Protein AF-W4HAN9-F1 (afdb_monomer)

Mean predicted aligned error: 11.3 Å

Solvent-accessible surface area (backbone atoms only — not comparable to full-atom values): 27856 Å² total; per-residue (Å²): 135,87,79,82,76,69,75,71,64,59,59,57,58,58,61,59,68,78,76,59,87,82,74,94,61,98,76,76,78,78,86,78,64,82,82,63,86,74,58,84,78,73,53,63,98,76,70,74,53,70,68,56,52,52,52,50,53,51,50,52,50,59,72,19,46,34,78,92,69,40,38,42,30,87,48,53,50,89,71,66,37,57,60,41,38,43,42,65,54,34,45,56,47,24,40,58,38,11,77,80,37,44,67,61,15,52,51,24,51,54,45,58,57,70,51,43,42,98,75,22,50,44,42,26,36,37,52,30,92,90,52,64,51,81,29,50,45,43,96,38,94,51,41,46,75,77,23,33,35,61,52,44,55,102,75,52,66,90,66,60,77,53,57,40,34,25,45,63,45,48,35,56,54,46,63,35,34,38,50,47,53,30,47,73,45,36,72,65,38,77,54,94,88,39,81,37,81,28,66,66,42,54,47,50,54,42,70,46,45,65,61,48,52,36,29,52,52,32,45,55,74,75,24,43,41,89,98,51,67,55,41,42,48,70,50,59,72,33,34,96,57,49,72,42,65,37,46,47,72,60,27,50,55,42,58,66,41,96,55,38,70,60,51,56,60,71,64,63,72,54,68,69,39,54,50,44,49,35,70,64,45,41,68,59,37,77,91,51,54,66,65,50,45,42,66,45,44,50,47,31,50,53,53,53,60,70,36,40,39,80,80,58,45,52,39,71,72,52,45,73,46,38,71,39,56,38,43,50,50,43,26,40,36,45,25,14,37,46,30,44,25,49,52,33,47,61,57,48,37,91,83,58,76,68,89,64,94,61,86,57,52,51,74,66,55,36,52,50,36,48,47,52,34,53,51,35,55,51,46,49,56,70,74,32,50,32,88,85,81,33,39,33,53,29,78,47,46,95,51,74,50,32,54,33,52,50,43,36,54,89,67,57,67,69,58,48,51,36,46,48,55,60,70,53,67,46,103,88,43,84,34,48,47,53,80,76,44,47,40,79,84,56,92,60,71,89,66,83,71,84,75,84,69,89,61,97,66,72,85,78,71,68,73,44,56,67,66,61,52,54,45,41,51,53,9,51,52,54,51,52,56,49,53,53,62,73,77,106

Secondary structure (DSSP, 8-state):
------THHHHHHHHTSSSS-S---S---GGGSTTS---GGGS-TT---HHHHHHHHHHHHHHTEETTTTEE-SS-HHHH-S-EEEHHHHHHHHHHHTTT-HHHHHHHHHHHHTT--TTS--BSEEE-TTS-TT-SSB-SSS-BSS-HHHH--TT--S-TTTSSSB-SSBPPS-HHHHHHHHHHTSPEEEETTEEEE-HHHHHHHHHHHHHHHHHHHHHHHHHBPTTSSPBPB-SGGGSTTTT-TTHHHHHHHHHT-TTHHHHHHHHT--HHHHHHHHHHHTTT-TTS-HHHIIIIIIHHHHHHHHTB-TTSPBPHHHHHH--B--HHHHHHHHHHHHHHHHHHHHHH-TT---SS---PPPHHHHHHHHHHHHHHHHHHHHHHEETTTTEE--SS-SSGGGGTHHHHSPPPHHHHHHHHHTTSPBTTBS-IIIIIS--TTS-----S--SS---SS-PPP----HHHHHHHHHHHHHHHHHHHHHH-

Foldseek 3Di:
DDDDDDPVVVVVVVVVVPPDDPDPPPPDDPPPPPPDPPPPPPPPPPPDDPVVVLVVVVVQQVQQQDPQLLFRDPHDCLVVFFDKHFLVSRLVSLLSCLLPPLPSSLSSLLSQLVLQDPQLFRFRMFHGPVFDLCQCWHPGPLTGHRGLNLQDDPDAPPVCPNRSGGALFGAQLQSLVSLLSSLVSADFDQDPNDTHRDLVSLVSLQSCLVSSLSNLVSQQVQFQDPPALFGWDQALVNFLCSLAPLCLVLLVLLLVDPCLVVQLVVSCDDPSNLVSQLVVNCLNVVPDDSVCCCSRPVSSRSSSSSQQDSVSHRDPSSCVSHTFRFLRSLLSSLQSLVSSLVSLCQLQDPVCPSVDDGPRDDPVSSVVSVVSNVRSLVRQCPPQQDPVQLFGDGNRDPALSRLLNLLRDDHDPSSLVSSVVLCDADPVPNASCPVVNVAPVDPHDPDPPPPDDDDVDPDRDNDHSVVSVVSNVNSVVSSVVVVVVVVD

Structure (mmCIF, N/CA/C/O backbone):
data_AF-W4HAN9-F1
#
_entry.id   AF-W4HAN9-F1
#
loop_
_atom_site.group_PDB
_atom_site.id
_atom_site.type_symbol
_atom_site.label_atom_id
_atom_site.label_alt_id
_atom_site.label_comp_id
_atom_site.label_asym_id
_atom_site.label_entity_id
_atom_site.label_seq_id
_atom_site.pdbx_PDB_ins_code
_atom_site.Cartn_x
_atom_site.Cartn_y
_atom_site.Cartn_z
_atom_site.occupancy
_atom_site.B_iso_or_equiv
_atom_site.auth_seq_id
_atom_site.auth_comp_id
_atom_site.auth_asym_id
_atom_site.auth_atom_id
_atom_site.pdbx_PDB_model_num
ATOM 1 N N . MET A 1 1 ? 2.656 35.262 31.976 1.00 28.30 1 MET A N 1
ATOM 2 C CA . MET A 1 1 ? 2.957 36.155 30.837 1.00 28.30 1 MET A CA 1
ATOM 3 C C . MET A 1 1 ? 1.867 35.923 29.801 1.00 28.30 1 MET A C 1
ATOM 5 O O . MET A 1 1 ? 1.845 34.871 29.182 1.00 28.30 1 MET A O 1
ATOM 9 N N . MET A 1 2 ? 0.872 36.812 29.747 1.00 21.31 2 MET A N 1
ATOM 10 C CA . MET A 1 2 ? -0.268 36.704 28.829 1.00 21.31 2 MET A CA 1
ATOM 11 C C . MET A 1 2 ? 0.212 37.026 27.413 1.00 21.31 2 MET A C 1
ATOM 13 O O . MET A 1 2 ? 0.632 38.153 27.154 1.00 21.31 2 MET A O 1
ATOM 17 N N . VAL A 1 3 ? 0.173 36.050 26.510 1.00 24.05 3 VAL A N 1
ATOM 18 C CA . VAL A 1 3 ? 0.409 36.285 25.083 1.00 24.05 3 VAL A CA 1
ATOM 19 C C . VAL A 1 3 ? -0.923 36.708 24.468 1.00 24.05 3 VAL A C 1
ATOM 21 O O . VAL A 1 3 ? -1.893 35.954 24.475 1.00 24.05 3 VAL A O 1
ATOM 24 N N . LYS A 1 4 ? -0.985 37.957 23.999 1.00 21.50 4 LYS A N 1
ATOM 25 C CA . LYS A 1 4 ? -2.123 38.509 23.259 1.00 21.50 4 LYS A CA 1
ATOM 26 C C . LYS A 1 4 ? -2.212 37.819 21.896 1.00 21.50 4 LYS A C 1
ATOM 28 O O . LYS A 1 4 ? -1.337 38.012 21.058 1.00 21.50 4 LYS A O 1
ATOM 33 N N . VAL A 1 5 ? -3.283 37.065 21.674 1.00 25.27 5 VAL A N 1
ATOM 34 C CA . VAL A 1 5 ? -3.711 36.635 20.336 1.00 25.27 5 VAL A CA 1
ATOM 35 C C . VAL A 1 5 ? -4.229 37.877 19.590 1.00 25.27 5 VAL A C 1
ATOM 37 O O . VAL A 1 5 ? -5.019 38.631 20.168 1.00 25.27 5 VAL A O 1
ATOM 40 N N . PRO A 1 6 ? -3.781 38.163 18.355 1.00 24.88 6 PRO A N 1
ATOM 41 C CA . PRO A 1 6 ? -4.248 39.325 17.611 1.00 24.88 6 PRO A CA 1
ATOM 42 C C . PRO A 1 6 ? -5.727 39.167 17.227 1.00 24.88 6 PRO A C 1
ATOM 44 O O . PRO A 1 6 ? -6.151 38.146 16.690 1.00 24.88 6 PRO A O 1
ATOM 47 N N . LEU A 1 7 ? -6.495 40.229 17.480 1.00 24.55 7 LEU A N 1
ATOM 48 C CA . LEU A 1 7 ? -7.955 40.353 17.339 1.00 24.55 7 LEU A CA 1
ATOM 49 C C . LEU A 1 7 ? -8.498 40.057 15.917 1.00 24.55 7 LEU A C 1
ATOM 51 O O . LEU A 1 7 ? -9.704 39.965 15.730 1.00 24.55 7 LEU A O 1
ATOM 55 N N . VAL A 1 8 ? -7.620 39.876 14.926 1.00 27.00 8 VAL A N 1
ATOM 56 C CA . VAL A 1 8 ? -7.959 39.634 13.512 1.00 27.00 8 VAL A CA 1
ATOM 57 C C . VAL A 1 8 ? -8.372 38.174 13.242 1.00 27.00 8 VAL A C 1
ATOM 59 O O . VAL A 1 8 ? -9.119 37.922 12.302 1.00 27.00 8 VAL A O 1
ATOM 62 N N . MET A 1 9 ? -7.984 37.205 14.088 1.00 28.73 9 MET A N 1
ATOM 63 C CA . MET A 1 9 ? -8.451 35.809 13.947 1.00 28.73 9 MET A CA 1
ATOM 64 C C . MET A 1 9 ? -9.908 35.600 14.395 1.00 28.73 9 MET A C 1
ATOM 66 O O . MET A 1 9 ? -10.581 34.699 13.901 1.00 28.73 9 MET A O 1
ATOM 70 N N . LEU A 1 10 ? -10.423 36.433 15.305 1.00 26.86 10 LEU A N 1
ATOM 71 C CA . LEU A 1 10 ? -11.777 36.280 15.858 1.00 26.86 10 LEU A CA 1
ATOM 72 C C . LEU A 1 10 ? -12.872 36.814 14.920 1.00 26.86 10 LEU A C 1
ATOM 74 O O . LEU A 1 10 ? -13.978 36.280 14.913 1.00 26.86 10 LEU A O 1
ATOM 78 N N . SER A 1 11 ? -12.570 37.809 14.081 1.00 27.59 11 SER A N 1
ATOM 79 C CA . SER A 1 11 ? -13.527 38.345 13.102 1.00 27.59 11 SER A CA 1
ATOM 80 C C . SER A 1 11 ? -13.744 37.423 11.897 1.00 27.59 11 SER A C 1
ATOM 82 O O . SER A 1 11 ? -14.826 37.432 11.320 1.00 27.59 11 SER A O 1
ATOM 84 N N . GLY A 1 12 ? -12.756 36.590 11.545 1.00 29.16 12 GLY A N 1
ATOM 85 C CA . GLY A 1 12 ? -12.912 35.565 10.505 1.00 29.16 12 GLY A CA 1
ATOM 86 C C . GLY A 1 12 ? -13.839 34.430 10.946 1.00 29.16 12 GLY A C 1
ATOM 87 O O . GLY A 1 12 ? -14.713 34.025 10.193 1.00 29.16 12 GLY A O 1
ATOM 88 N N . LEU A 1 13 ? -13.720 33.977 12.197 1.00 28.98 13 LEU A N 1
ATOM 89 C CA . LEU A 1 13 ? -14.573 32.925 12.767 1.00 28.98 13 LEU A CA 1
ATOM 90 C C . LEU A 1 13 ? -16.032 33.370 12.973 1.00 28.98 13 LEU A C 1
ATOM 92 O O . LEU A 1 13 ? -16.937 32.553 12.823 1.00 28.98 13 LEU A O 1
ATOM 96 N N . ALA A 1 14 ? -16.280 34.654 13.257 1.00 27.64 14 ALA A N 1
ATOM 97 C CA . ALA A 1 14 ? -17.638 35.192 13.397 1.00 27.64 14 ALA A CA 1
ATOM 98 C C . ALA A 1 14 ? -18.384 35.321 12.053 1.00 27.64 14 ALA A C 1
ATOM 100 O O . ALA A 1 14 ? -19.597 35.152 12.015 1.00 27.64 14 ALA A O 1
ATOM 101 N N . ALA A 1 15 ? -17.677 35.540 10.939 1.00 29.83 15 ALA A N 1
ATOM 102 C CA . ALA A 1 15 ? -18.288 35.533 9.605 1.00 29.83 15 ALA A CA 1
ATOM 103 C C . ALA A 1 15 ? -18.632 34.111 9.106 1.00 29.83 15 ALA A C 1
ATOM 105 O O . ALA A 1 15 ? -19.432 33.950 8.187 1.00 29.83 15 ALA A O 1
ATOM 106 N N . PHE A 1 16 ? -18.064 33.070 9.728 1.00 32.16 16 PHE A N 1
ATOM 107 C CA . PHE A 1 16 ? -18.337 31.668 9.397 1.00 32.16 16 PHE A CA 1
ATOM 108 C C . PHE A 1 16 ? -19.583 31.093 10.092 1.00 32.16 16 PHE A C 1
ATOM 110 O O . PHE A 1 16 ? -20.102 30.071 9.646 1.00 32.16 16 PHE A O 1
ATOM 117 N N . THR A 1 17 ? -20.103 31.727 11.148 1.00 29.91 17 THR A N 1
ATOM 118 C CA . THR A 1 17 ? -21.284 31.223 11.875 1.00 29.91 17 THR A CA 1
ATOM 119 C C . THR A 1 17 ? -22.620 31.724 11.321 1.00 29.91 17 THR A C 1
ATOM 121 O O . THR A 1 17 ? -23.654 31.157 11.675 1.00 29.91 17 THR A O 1
ATOM 124 N N . GLU A 1 18 ? -22.620 32.720 10.428 1.00 27.62 18 GLU A N 1
ATOM 125 C CA . GLU A 1 18 ? -23.838 33.269 9.805 1.00 27.62 18 GLU A CA 1
ATOM 126 C C . GLU A 1 18 ? -24.112 32.744 8.381 1.00 27.62 18 GLU A C 1
ATOM 128 O O . GLU A 1 18 ? -25.205 32.953 7.860 1.00 27.62 18 GLU A O 1
ATOM 133 N N . ALA A 1 19 ? -23.178 32.013 7.758 1.00 30.77 19 ALA A N 1
ATOM 134 C CA . ALA A 1 19 ? -23.299 31.594 6.355 1.00 30.77 19 ALA A CA 1
ATOM 135 C C . ALA A 1 19 ? -23.598 30.101 6.117 1.00 30.77 19 ALA A C 1
ATOM 137 O O . ALA A 1 19 ? -23.774 29.725 4.961 1.00 30.77 19 ALA A O 1
ATOM 138 N N . TRP A 1 20 ? -23.704 29.249 7.147 1.00 24.77 20 TRP A N 1
ATOM 139 C CA . TRP A 1 20 ? -24.074 27.830 6.988 1.00 24.77 20 TRP A CA 1
ATOM 140 C C . TRP A 1 20 ? -25.299 27.454 7.841 1.00 24.77 20 TRP A C 1
ATOM 142 O O . TRP A 1 20 ? -25.348 27.816 9.020 1.00 24.77 20 TRP A O 1
ATOM 152 N N . PRO A 1 21 ? -26.305 26.743 7.284 1.00 26.16 21 PRO A N 1
ATOM 153 C CA . PRO A 1 21 ? -27.575 26.522 7.965 1.00 26.16 21 PRO A CA 1
ATOM 154 C C . PRO A 1 21 ? -27.389 25.632 9.193 1.00 26.16 21 PRO A C 1
ATOM 156 O O . PRO A 1 21 ? -26.882 24.512 9.112 1.00 26.16 21 PRO A O 1
ATOM 159 N N . ARG A 1 22 ? -27.845 26.125 10.345 1.00 27.09 22 ARG A N 1
ATOM 160 C CA . ARG A 1 22 ? -28.019 25.318 11.551 1.00 27.09 22 ARG A CA 1
ATOM 161 C C . ARG A 1 22 ? -29.146 24.306 11.317 1.00 27.09 22 ARG A C 1
ATOM 163 O O . ARG A 1 22 ? -30.248 24.696 10.957 1.00 27.09 22 ARG A O 1
ATOM 170 N N . ALA A 1 23 ? -28.853 23.043 11.625 1.00 25.70 23 ALA A N 1
ATOM 171 C CA . ALA A 1 23 ? -29.771 21.907 11.731 1.00 25.70 23 ALA A CA 1
ATOM 172 C C . ALA A 1 23 ? -30.377 21.376 10.415 1.00 25.70 23 ALA A C 1
ATOM 174 O O . ALA A 1 23 ? -31.355 21.896 9.888 1.00 25.70 23 ALA A O 1
ATOM 175 N N . ILE A 1 24 ? -29.877 20.215 9.973 1.00 26.88 24 ILE A N 1
ATOM 176 C CA . ILE A 1 24 ? -30.668 19.271 9.175 1.00 26.88 24 ILE A CA 1
ATOM 177 C C . ILE A 1 24 ? -31.714 18.671 10.125 1.00 26.88 24 ILE A C 1
ATOM 179 O O . ILE A 1 24 ? -31.499 17.631 10.740 1.00 26.88 24 ILE A O 1
ATOM 183 N N . ASN A 1 25 ? -32.830 19.376 10.289 1.00 24.56 25 ASN A N 1
ATOM 184 C CA . ASN A 1 25 ? -34.093 18.775 10.690 1.00 24.56 25 ASN A CA 1
ATOM 185 C C . ASN A 1 25 ? -34.858 18.487 9.399 1.00 24.56 25 ASN A C 1
ATOM 187 O O . ASN A 1 25 ? -35.275 19.407 8.698 1.00 24.56 25 ASN A O 1
ATOM 191 N N . LEU A 1 26 ? -35.018 17.203 9.079 1.00 28.66 26 LEU A N 1
ATOM 192 C CA . LEU A 1 26 ? -35.840 16.705 7.976 1.00 28.66 26 LEU A CA 1
ATOM 193 C C . LEU A 1 26 ? -37.329 16.918 8.283 1.00 28.66 26 LEU A C 1
ATOM 195 O O . LEU A 1 26 ? -38.038 15.954 8.502 1.00 28.66 26 LEU A O 1
ATOM 199 N N . TYR A 1 27 ? -37.777 18.171 8.348 1.00 31.61 27 TYR A N 1
ATOM 200 C CA . TYR A 1 27 ? -39.167 18.611 8.188 1.00 31.61 27 TYR A CA 1
ATOM 201 C C . TYR A 1 27 ? -39.130 20.128 7.942 1.00 31.61 27 TYR A C 1
ATOM 203 O O . TYR A 1 27 ? -39.318 20.921 8.862 1.00 31.61 27 TYR A O 1
ATOM 211 N N . SER A 1 28 ? -38.828 20.552 6.712 1.00 30.39 28 SER A N 1
ATOM 212 C CA . SER A 1 28 ? -38.970 21.955 6.308 1.00 30.39 28 SER A CA 1
ATOM 213 C C . SER A 1 28 ? -40.296 22.151 5.580 1.00 30.39 28 SER A C 1
ATOM 215 O O . SER A 1 28 ? -40.544 21.534 4.547 1.00 30.39 28 SER A O 1
ATOM 217 N N . SER A 1 29 ? -41.133 23.024 6.131 1.00 32.19 29 SER A N 1
ATOM 218 C CA . SER A 1 29 ? -42.320 23.594 5.498 1.00 32.19 29 SER A CA 1
ATOM 219 C C . SER A 1 29 ? -41.978 24.214 4.138 1.00 32.19 29 SER A C 1
ATOM 221 O O . SER A 1 29 ? -41.085 25.057 4.050 1.00 32.19 29 SER A O 1
ATOM 223 N N . GLN A 1 30 ? -42.717 23.789 3.112 1.00 34.00 30 GLN A N 1
ATOM 224 C CA . GLN A 1 30 ? -42.520 24.034 1.678 1.00 34.00 30 GLN A CA 1
ATOM 225 C C . GLN A 1 30 ? -42.478 25.523 1.252 1.00 34.00 30 GLN A C 1
ATOM 227 O O . GLN A 1 30 ? -41.917 25.834 0.210 1.00 34.00 30 GLN A O 1
ATOM 232 N N . ASP A 1 31 ? -43.001 26.457 2.051 1.00 32.75 31 ASP A N 1
ATOM 233 C CA . ASP A 1 31 ? -43.360 27.813 1.585 1.00 32.75 31 ASP A CA 1
ATOM 234 C C . ASP A 1 31 ? -42.226 28.866 1.557 1.00 32.75 31 ASP A C 1
ATOM 236 O O . ASP A 1 31 ? -42.469 30.025 1.222 1.00 32.75 31 ASP A O 1
ATOM 240 N N . GLN A 1 32 ? -40.981 28.529 1.918 1.00 31.05 32 GLN A N 1
ATOM 241 C CA . GLN A 1 32 ? -39.867 29.506 1.979 1.00 31.05 32 GLN A CA 1
ATOM 242 C C . GLN A 1 32 ? -38.750 29.276 0.939 1.00 31.05 32 GLN A C 1
ATOM 244 O O . GLN A 1 32 ? -37.804 30.061 0.887 1.00 31.05 32 GLN A O 1
ATOM 249 N N . LEU A 1 33 ? -38.857 28.251 0.085 1.00 33.25 33 LEU A N 1
ATOM 250 C CA . LEU A 1 33 ? -37.912 27.993 -1.017 1.00 33.25 33 LEU A CA 1
ATOM 251 C C . LEU A 1 33 ? -38.295 28.694 -2.339 1.00 33.25 33 LEU A C 1
ATOM 253 O O . LEU A 1 33 ? -37.461 28.791 -3.234 1.00 33.25 33 LEU A O 1
ATOM 257 N N . ASP A 1 34 ? -39.494 29.273 -2.436 1.00 35.25 34 ASP A N 1
ATOM 258 C CA . ASP A 1 34 ? -40.079 29.760 -3.699 1.00 35.25 34 ASP A CA 1
ATOM 259 C C . ASP A 1 34 ? -39.656 31.176 -4.149 1.00 35.25 34 ASP A C 1
ATOM 261 O O . ASP A 1 34 ? -40.249 31.737 -5.067 1.00 35.25 34 ASP A O 1
ATOM 265 N N . THR A 1 35 ? -38.628 31.796 -3.553 1.00 35.88 35 THR A N 1
ATOM 266 C CA . THR A 1 35 ? -38.193 33.161 -3.958 1.00 35.88 35 THR A CA 1
ATOM 267 C C . THR A 1 35 ? -36.771 33.271 -4.504 1.00 35.88 35 THR A C 1
ATOM 269 O O . THR A 1 35 ? -36.331 34.364 -4.860 1.00 35.88 35 THR A O 1
ATOM 272 N N . ARG A 1 36 ? -36.065 32.148 -4.680 1.00 34.84 36 ARG A N 1
ATOM 273 C CA . ARG A 1 36 ? -34.948 32.064 -5.630 1.00 34.84 36 ARG A CA 1
ATOM 274 C C . ARG A 1 36 ? -35.355 31.074 -6.704 1.00 34.84 36 ARG A C 1
ATOM 276 O O . ARG A 1 36 ? -35.311 29.873 -6.473 1.00 34.84 36 ARG A O 1
ATOM 283 N N . THR A 1 37 ? -35.768 31.581 -7.857 1.00 34.84 37 THR A N 1
ATOM 284 C CA . THR A 1 37 ? -35.936 30.769 -9.062 1.00 34.84 37 THR A CA 1
ATOM 285 C C . THR A 1 37 ? -34.564 30.234 -9.456 1.00 34.84 37 THR A C 1
ATOM 287 O O . THR A 1 37 ? -33.798 30.904 -10.142 1.00 34.84 37 THR A O 1
ATOM 290 N N . PHE A 1 38 ? -34.218 29.065 -8.923 1.00 39.56 38 PHE A N 1
ATOM 291 C CA . PHE A 1 38 ? -33.210 28.203 -9.508 1.00 39.56 38 PHE A CA 1
ATOM 292 C C . PHE A 1 38 ? -33.844 27.654 -10.779 1.00 39.56 38 PHE A C 1
ATOM 294 O O . PHE A 1 38 ? -34.800 26.882 -10.692 1.00 39.56 38 PHE A O 1
ATOM 301 N N . ASP A 1 39 ? -33.389 28.131 -11.933 1.00 42.25 39 ASP A N 1
ATOM 302 C CA . ASP A 1 39 ? -33.774 27.535 -13.203 1.00 42.25 39 ASP A CA 1
ATOM 303 C C . ASP A 1 39 ? -33.115 26.144 -13.266 1.00 42.25 39 ASP A C 1
ATOM 305 O O . ASP A 1 39 ? -31.887 26.055 -13.194 1.00 42.25 39 ASP A O 1
ATOM 309 N N . PRO A 1 40 ? -33.873 25.035 -13.322 1.00 46.75 40 PRO A N 1
ATOM 310 C CA . PRO A 1 40 ? -33.295 23.699 -13.458 1.00 46.75 40 PRO A CA 1
ATOM 311 C C . PRO A 1 40 ? -32.412 23.557 -14.708 1.00 46.75 40 PRO A C 1
ATOM 313 O O . PRO A 1 40 ? -31.567 22.661 -14.742 1.00 46.75 40 PRO A O 1
ATOM 316 N N . ASP A 1 41 ? -32.577 24.452 -15.690 1.00 47.41 41 ASP A N 1
ATOM 317 C CA . ASP A 1 41 ? -31.790 24.510 -16.921 1.00 47.41 41 ASP A CA 1
ATOM 318 C C . ASP A 1 41 ? -30.458 25.293 -16.774 1.00 47.41 41 ASP A C 1
ATOM 320 O O . ASP A 1 41 ? -29.625 25.243 -17.679 1.00 47.41 41 ASP A O 1
ATOM 324 N N . ASP A 1 42 ? -30.196 25.956 -15.632 1.00 48.22 42 ASP A N 1
ATOM 325 C CA . ASP A 1 42 ? -28.919 26.647 -15.331 1.00 48.22 42 ASP A CA 1
ATOM 326 C C . ASP A 1 42 ? -27.815 25.696 -14.813 1.00 48.22 42 ASP A C 1
ATOM 328 O O . ASP A 1 42 ? -26.670 26.107 -14.584 1.00 48.22 42 ASP A O 1
ATOM 332 N N . VAL A 1 43 ? -28.113 24.402 -14.638 1.00 46.19 43 VAL A N 1
ATOM 333 C CA . VAL A 1 43 ? -27.070 23.382 -14.459 1.00 46.19 43 VAL A CA 1
ATOM 334 C C . VAL A 1 43 ? -26.417 23.157 -15.826 1.00 46.19 43 VAL A C 1
ATOM 336 O O . VAL A 1 43 ? -27.120 22.778 -16.763 1.00 46.19 43 VAL A O 1
ATOM 339 N N . PRO A 1 44 ? -25.088 23.341 -15.982 1.00 44.62 44 PRO A N 1
ATOM 340 C CA . PRO A 1 44 ? -24.428 23.073 -17.253 1.00 44.62 44 PRO A CA 1
ATOM 341 C C . PRO A 1 44 ? -24.822 21.670 -17.744 1.00 44.62 44 PRO A C 1
ATOM 343 O O . PRO A 1 44 ? -24.733 20.730 -16.948 1.00 44.62 44 PRO A O 1
ATOM 346 N N . PRO A 1 45 ? -25.200 21.483 -19.024 1.00 49.88 45 PRO A N 1
ATOM 347 C CA . PRO A 1 45 ? -25.802 20.244 -19.553 1.00 49.88 45 PRO A CA 1
ATOM 348 C C . PRO A 1 45 ? -24.893 18.996 -19.499 1.00 49.88 45 PRO A C 1
ATOM 350 O O . PRO A 1 45 ? -25.208 17.950 -20.066 1.00 49.88 45 PRO A O 1
ATOM 353 N N . HIS A 1 46 ? -23.741 19.094 -18.835 1.00 55.00 46 HIS A N 1
ATOM 354 C CA . HIS A 1 46 ? -22.707 18.074 -18.716 1.00 55.00 46 HIS A CA 1
ATOM 355 C C . HIS A 1 46 ? -22.248 17.802 -17.280 1.00 55.00 46 HIS A C 1
ATOM 357 O O . HIS A 1 46 ? -21.283 17.060 -17.111 1.00 55.00 46 HIS A O 1
ATOM 363 N N . VAL A 1 47 ? -22.893 18.354 -16.243 1.00 48.41 47 VAL A N 1
ATOM 364 C CA . VAL A 1 47 ? -22.627 17.885 -14.872 1.00 48.41 47 VAL A CA 1
ATOM 365 C C . VAL A 1 47 ? -23.431 16.598 -14.662 1.00 48.41 47 VAL A C 1
ATOM 367 O O . VAL A 1 47 ? -24.658 16.673 -14.603 1.00 48.41 47 VAL A O 1
ATOM 370 N N . PRO A 1 48 ? -22.794 15.415 -14.582 1.00 59.81 48 PRO A N 1
ATOM 371 C CA . PRO A 1 48 ? -23.535 14.170 -14.441 1.00 59.81 48 PRO A CA 1
ATOM 372 C C . PRO A 1 48 ? -24.248 14.159 -13.088 1.00 59.81 48 PRO A C 1
ATOM 374 O O . PRO A 1 48 ? -23.683 14.607 -12.083 1.00 59.81 48 PRO A O 1
ATOM 377 N N . GLN A 1 49 ? -25.474 13.636 -13.037 1.00 76.69 49 GLN A N 1
ATOM 378 C CA . GLN A 1 49 ? -26.181 13.525 -11.762 1.00 76.69 49 GLN A CA 1
ATOM 379 C C . GLN A 1 49 ? -25.430 12.557 -10.839 1.00 76.69 49 GLN A C 1
ATOM 381 O O . GLN A 1 49 ? -24.865 1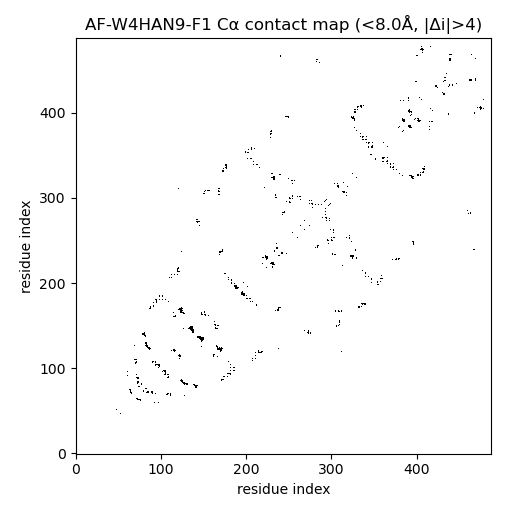1.561 -11.294 1.00 76.69 49 GLN A O 1
ATOM 386 N N . PHE A 1 50 ? -25.429 12.819 -9.528 1.00 79.94 50 PHE A N 1
ATOM 387 C CA . PHE A 1 50 ? -24.684 12.000 -8.561 1.00 79.94 50 PHE A CA 1
ATOM 388 C C . PHE A 1 50 ? -25.019 10.504 -8.681 1.00 79.94 50 PHE A C 1
ATOM 390 O O . PHE A 1 50 ? -24.118 9.667 -8.717 1.00 79.94 50 PHE A O 1
ATOM 397 N N . ASP A 1 51 ? -26.298 10.168 -8.847 1.00 80.69 51 ASP A N 1
ATOM 398 C CA . ASP A 1 51 ? -26.748 8.784 -9.009 1.00 80.69 51 ASP A CA 1
ATOM 399 C C . ASP A 1 51 ? -26.246 8.133 -10.305 1.00 80.69 51 ASP A C 1
ATOM 401 O O . ASP A 1 51 ? -25.935 6.938 -10.318 1.00 80.69 51 ASP A O 1
ATOM 405 N N . GLU A 1 52 ? -26.110 8.904 -11.387 1.00 84.56 52 GLU A N 1
ATOM 406 C CA . GLU A 1 52 ? -25.531 8.431 -12.647 1.00 84.56 52 GLU A CA 1
ATOM 407 C C . GLU A 1 52 ? -24.039 8.136 -12.490 1.00 84.56 52 GLU A C 1
ATOM 409 O O . GLU A 1 52 ? -23.576 7.094 -12.956 1.00 84.56 52 GLU A O 1
ATOM 414 N N . ILE A 1 53 ? -23.301 8.989 -11.766 1.00 86.75 53 ILE A N 1
ATOM 415 C CA . ILE A 1 53 ? -21.883 8.763 -11.442 1.00 86.75 53 ILE A CA 1
ATOM 416 C C . ILE A 1 53 ? -21.732 7.493 -10.610 1.00 86.75 53 ILE A C 1
ATOM 418 O O . ILE A 1 53 ? -20.902 6.641 -10.927 1.00 86.75 53 ILE A O 1
ATOM 422 N N . VAL A 1 54 ? -22.555 7.330 -9.570 1.00 86.75 54 VAL A N 1
ATOM 423 C CA . VAL A 1 54 ? -22.532 6.129 -8.728 1.00 86.75 54 VAL A CA 1
ATOM 424 C C . VAL A 1 54 ? -22.851 4.894 -9.574 1.00 86.75 54 VAL A C 1
ATOM 426 O O . VAL A 1 54 ? -22.132 3.899 -9.506 1.00 86.75 54 VAL A O 1
ATOM 429 N N . LYS A 1 55 ? -23.885 4.942 -10.422 1.00 87.56 55 LYS A N 1
ATOM 430 C CA . LYS A 1 55 ? -24.239 3.834 -11.321 1.00 87.56 55 LYS A CA 1
ATOM 431 C C . LYS A 1 55 ? -23.098 3.485 -12.283 1.00 87.56 55 LYS A C 1
ATOM 433 O O . LYS A 1 55 ? -22.800 2.302 -12.437 1.00 87.56 55 LYS A O 1
ATOM 438 N N . ALA A 1 56 ? -22.455 4.481 -12.889 1.00 89.88 56 ALA A N 1
ATOM 439 C CA . ALA A 1 56 ? -21.314 4.282 -13.777 1.00 89.88 56 ALA A CA 1
ATOM 440 C C . ALA A 1 56 ? -20.113 3.674 -13.036 1.00 89.88 56 ALA A C 1
ATOM 442 O O . ALA A 1 56 ? -19.516 2.718 -13.524 1.00 89.88 56 ALA A O 1
ATOM 443 N N . ALA A 1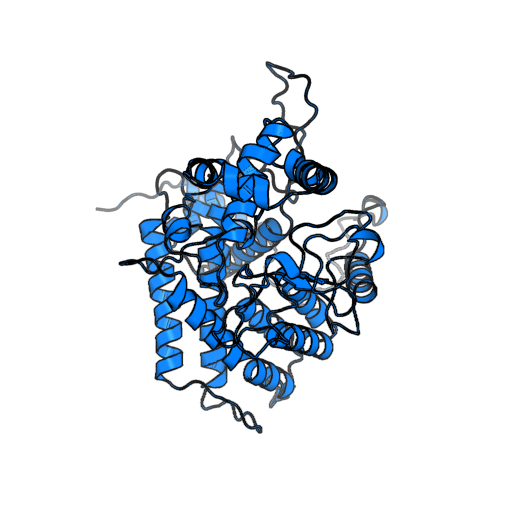 57 ? -19.807 4.152 -11.826 1.00 89.75 57 ALA A N 1
ATOM 444 C CA . ALA A 1 57 ? -18.732 3.606 -11.001 1.00 89.75 57 ALA A CA 1
ATOM 445 C C . ALA A 1 57 ? -18.952 2.116 -10.687 1.00 89.75 57 ALA A C 1
ATOM 447 O O . ALA A 1 57 ? -18.037 1.308 -10.838 1.00 89.75 57 ALA A O 1
ATOM 448 N N . TYR A 1 58 ? -20.178 1.719 -10.332 1.00 91.19 58 TYR A N 1
ATOM 449 C CA . TYR A 1 58 ? -20.505 0.305 -10.120 1.00 91.19 58 TYR A CA 1
ATOM 450 C C . TYR A 1 58 ? -20.450 -0.535 -11.392 1.00 91.19 58 TYR A C 1
ATOM 452 O O . TYR A 1 58 ? -20.049 -1.697 -11.328 1.00 91.19 58 TYR A O 1
ATOM 460 N N . ALA A 1 59 ? -20.837 0.029 -12.538 1.00 92.38 59 ALA A N 1
ATOM 461 C CA . ALA A 1 59 ? -20.715 -0.664 -13.815 1.00 92.38 59 ALA A CA 1
ATOM 462 C C . ALA A 1 59 ? -19.246 -0.984 -14.130 1.00 92.38 59 ALA A C 1
ATOM 464 O O . ALA A 1 59 ? -18.957 -2.099 -14.551 1.00 92.38 59 ALA A O 1
ATOM 465 N N . VAL A 1 60 ? -18.320 -0.061 -13.839 1.00 93.31 60 VAL A N 1
ATOM 466 C CA . VAL A 1 60 ? -16.871 -0.298 -13.975 1.00 93.31 60 VAL A CA 1
ATOM 467 C C . VAL A 1 60 ? -16.392 -1.403 -13.031 1.00 93.31 60 VAL A C 1
ATOM 469 O O . VAL A 1 60 ? -15.708 -2.319 -13.476 1.00 93.31 60 VAL A O 1
ATOM 472 N N . LEU A 1 61 ? -16.780 -1.365 -11.749 1.00 93.50 61 LEU A N 1
ATOM 473 C CA . LEU A 1 61 ? -16.410 -2.415 -10.787 1.00 93.50 61 LEU A CA 1
ATOM 474 C C . LEU A 1 61 ? -16.915 -3.796 -11.224 1.00 93.50 61 LEU A C 1
ATOM 476 O O . LEU A 1 61 ? -16.179 -4.772 -11.153 1.00 93.50 61 LEU A O 1
ATOM 480 N N . THR A 1 62 ? -18.156 -3.862 -11.711 1.00 92.12 62 THR A N 1
ATOM 481 C CA . THR A 1 62 ? -18.776 -5.111 -12.175 1.00 92.12 62 THR A CA 1
ATOM 482 C C . THR A 1 62 ? -18.093 -5.633 -13.436 1.00 92.12 62 THR A C 1
ATOM 484 O O . THR A 1 62 ? -17.798 -6.818 -13.522 1.00 92.12 62 THR A O 1
ATOM 487 N N . ALA A 1 63 ? -17.816 -4.755 -14.406 1.00 93.50 63 ALA A N 1
ATOM 488 C CA . ALA A 1 63 ? -17.164 -5.129 -15.660 1.00 93.50 63 ALA A CA 1
ATOM 489 C C . ALA A 1 63 ? -15.728 -5.632 -15.453 1.00 93.50 63 ALA A C 1
ATOM 491 O O . ALA A 1 63 ? -15.270 -6.491 -16.200 1.00 93.50 63 ALA A O 1
ATOM 492 N N . ASN A 1 64 ? -15.040 -5.122 -14.429 1.00 94.44 64 ASN A N 1
ATOM 493 C CA . ASN A 1 64 ? -13.671 -5.510 -14.102 1.00 94.44 64 ASN A CA 1
ATOM 494 C C . ASN A 1 64 ? -13.590 -6.639 -13.060 1.00 94.44 64 ASN A C 1
ATOM 496 O O . ASN A 1 64 ? -12.488 -6.975 -12.625 1.00 94.44 64 ASN A O 1
ATOM 500 N N . PHE A 1 65 ? -14.710 -7.208 -12.608 1.00 94.19 65 PHE A N 1
ATOM 501 C CA . PHE A 1 65 ? -14.679 -8.307 -11.646 1.00 94.19 65 PHE A CA 1
ATOM 502 C C . PHE A 1 65 ? -14.194 -9.597 -12.317 1.00 94.19 65 PHE A C 1
ATOM 504 O O . PHE A 1 65 ? -14.784 -10.067 -13.286 1.00 94.19 65 PHE A O 1
ATOM 511 N N . ASP A 1 66 ? -13.113 -10.175 -11.795 1.00 93.88 66 ASP A N 1
ATOM 512 C CA . ASP A 1 66 ? -12.565 -11.446 -12.257 1.00 93.88 66 ASP A CA 1
ATOM 513 C C . ASP A 1 66 ? -13.024 -12.569 -11.321 1.00 93.88 66 ASP A C 1
ATOM 515 O O . ASP A 1 66 ? -12.563 -12.680 -10.180 1.00 93.88 66 ASP A O 1
ATOM 519 N N . ASP A 1 67 ? -13.918 -13.426 -11.816 1.00 93.00 67 ASP A N 1
ATOM 520 C CA . ASP A 1 67 ? -14.483 -14.548 -11.059 1.00 93.00 67 ASP A CA 1
ATOM 521 C C . ASP A 1 67 ? -13.436 -15.596 -10.648 1.00 93.00 67 ASP A C 1
ATOM 523 O O . ASP A 1 67 ? -13.556 -16.210 -9.587 1.00 93.00 67 ASP A O 1
ATOM 527 N N . GLN A 1 68 ? -12.394 -15.818 -11.460 1.00 91.50 68 GLN A N 1
ATOM 528 C CA . GLN A 1 68 ? -11.353 -16.803 -11.142 1.00 91.50 68 GLN A CA 1
ATOM 529 C C . GLN A 1 68 ? -10.476 -16.322 -9.992 1.00 91.50 68 GLN A C 1
ATOM 531 O O . GLN A 1 68 ? -10.066 -17.108 -9.136 1.00 91.50 68 GLN A O 1
ATOM 536 N N . MET A 1 69 ? -10.198 -15.022 -9.982 1.00 91.25 69 MET A N 1
ATOM 537 C CA . MET A 1 69 ? -9.407 -14.363 -8.949 1.00 91.25 69 MET A CA 1
ATOM 538 C C . MET A 1 69 ? -10.261 -13.942 -7.739 1.00 91.25 69 MET A C 1
ATOM 540 O O . MET A 1 69 ? -9.728 -13.665 -6.658 1.00 91.25 69 MET A O 1
ATOM 544 N N . ASN A 1 70 ? -11.589 -13.942 -7.903 1.00 93.62 70 ASN A N 1
ATOM 545 C CA . ASN A 1 70 ? -12.587 -13.447 -6.958 1.00 93.62 70 ASN A CA 1
ATOM 546 C C . ASN A 1 70 ? -12.229 -12.042 -6.451 1.00 93.62 70 ASN A C 1
ATOM 548 O O . ASN A 1 70 ? -12.192 -11.786 -5.243 1.00 93.62 70 ASN A O 1
ATOM 552 N N . ALA A 1 71 ? -11.867 -11.165 -7.387 1.00 95.12 71 ALA A N 1
ATOM 553 C CA . ALA A 1 71 ? -11.494 -9.787 -7.115 1.00 95.12 71 ALA A CA 1
ATOM 554 C C . ALA A 1 71 ? -11.659 -8.904 -8.352 1.00 95.12 71 ALA A C 1
ATOM 556 O O . ALA A 1 71 ? -11.572 -9.367 -9.485 1.00 95.12 71 ALA A O 1
ATOM 557 N N . THR A 1 72 ? -11.832 -7.608 -8.121 1.00 95.44 72 THR A N 1
ATOM 558 C CA . THR A 1 72 ? -11.859 -6.606 -9.188 1.00 95.44 72 THR A CA 1
ATOM 559 C C . THR A 1 72 ? -10.443 -6.353 -9.711 1.00 95.44 72 THR A C 1
ATOM 561 O O . THR A 1 72 ? -9.557 -5.965 -8.944 1.00 95.44 72 THR A O 1
ATOM 564 N N . ALA A 1 73 ? -10.227 -6.570 -11.008 1.00 93.50 73 ALA A N 1
ATOM 565 C CA . ALA A 1 73 ? -8.983 -6.255 -11.697 1.00 93.50 73 ALA A CA 1
ATOM 566 C C . ALA A 1 73 ? -8.814 -4.729 -11.877 1.00 93.50 73 ALA A C 1
ATOM 568 O O . ALA A 1 73 ? -9.806 -3.995 -11.909 1.00 93.50 73 ALA A O 1
ATOM 569 N N . PRO A 1 74 ? -7.577 -4.223 -12.052 1.00 90.25 74 PRO A N 1
ATOM 570 C CA . PRO A 1 74 ? -7.336 -2.790 -12.267 1.00 90.25 74 PRO A CA 1
ATOM 571 C C . PRO A 1 74 ? -7.988 -2.220 -13.539 1.00 90.25 74 PRO A C 1
ATOM 573 O O . PRO A 1 74 ? -8.185 -1.012 -13.651 1.00 90.25 74 PRO A O 1
ATOM 576 N N . GLY A 1 75 ? -8.321 -3.081 -14.502 1.00 90.31 75 GLY A N 1
ATOM 577 C CA . GLY A 1 75 ? -8.980 -2.721 -15.751 1.00 90.31 75 GLY A CA 1
ATOM 578 C C . GLY A 1 75 ? -9.331 -3.953 -16.591 1.00 90.31 75 GLY A C 1
ATOM 579 O O . GLY A 1 75 ? -9.023 -5.077 -16.181 1.00 90.31 75 GLY A O 1
ATOM 580 N N . PRO A 1 76 ? -9.933 -3.755 -17.775 1.00 87.19 76 PRO A N 1
ATOM 581 C CA . PRO A 1 76 ? -10.189 -4.830 -18.727 1.00 87.19 76 PRO A CA 1
ATOM 582 C C . PRO A 1 76 ? -8.885 -5.512 -19.148 1.00 87.19 76 PRO A C 1
ATOM 584 O O . PRO A 1 76 ? -7.870 -4.844 -19.375 1.00 87.19 76 PRO A O 1
ATOM 587 N N . GLN A 1 77 ? -8.886 -6.842 -19.261 1.00 82.88 77 GLN A N 1
ATOM 588 C CA . GLN A 1 77 ? -7.669 -7.609 -19.548 1.00 82.88 77 GLN A CA 1
ATOM 589 C C . GLN A 1 77 ? -7.053 -7.237 -20.905 1.00 82.88 77 GLN A C 1
ATOM 591 O O . GLN A 1 77 ? -5.831 -7.247 -21.052 1.00 82.88 77 GLN A O 1
ATOM 596 N N . GLU A 1 78 ? -7.875 -6.868 -21.882 1.00 84.12 78 GLU A N 1
ATOM 597 C CA . GLU A 1 78 ? -7.458 -6.337 -23.176 1.00 84.12 78 GLU A CA 1
ATOM 598 C C . GLU A 1 78 ? -6.696 -5.011 -23.068 1.00 84.12 78 GLU A C 1
ATOM 600 O O . GLU A 1 78 ? -5.850 -4.742 -23.916 1.00 84.12 78 GLU A O 1
ATOM 605 N N . ASP A 1 79 ? -6.922 -4.215 -22.022 1.00 85.06 79 ASP A N 1
ATOM 606 C CA . ASP A 1 79 ? -6.275 -2.917 -21.822 1.00 85.06 79 ASP A CA 1
ATOM 607 C C . ASP A 1 79 ? -5.019 -3.027 -20.957 1.00 85.06 79 ASP A C 1
ATOM 609 O O . ASP A 1 79 ? -3.995 -2.417 -21.277 1.00 85.06 79 ASP A O 1
ATOM 613 N N . ILE A 1 80 ? -5.083 -3.813 -19.876 1.00 85.50 80 ILE A N 1
ATOM 614 C CA . ILE A 1 80 ? -3.970 -4.004 -18.925 1.00 85.50 80 ILE A CA 1
ATOM 615 C C . ILE A 1 80 ? -3.016 -5.133 -19.353 1.00 85.50 80 ILE A C 1
ATOM 617 O O . ILE A 1 80 ? -1.884 -5.231 -18.877 1.00 85.50 80 ILE A O 1
ATOM 621 N N . GLY A 1 81 ? -3.453 -5.978 -20.286 1.00 86.88 81 GLY A N 1
ATOM 622 C CA . GLY A 1 81 ? -2.653 -6.947 -21.027 1.00 86.88 81 GLY A CA 1
ATOM 623 C C . GLY A 1 81 ? -2.532 -8.340 -20.406 1.00 86.88 81 GLY A C 1
ATOM 624 O O . GLY A 1 81 ? -2.234 -9.289 -21.130 1.00 86.88 81 GLY A O 1
ATOM 625 N N . PHE A 1 82 ? -2.735 -8.502 -19.096 1.00 91.12 82 PHE A N 1
ATOM 626 C CA . PHE A 1 82 ? -2.653 -9.802 -18.421 1.00 91.12 82 PHE A CA 1
ATOM 627 C C . PHE A 1 82 ? -3.504 -9.851 -17.154 1.00 91.12 82 PHE A C 1
ATOM 629 O O . PHE A 1 82 ? -3.722 -8.833 -16.501 1.00 91.12 82 PHE A O 1
ATOM 636 N N . GLN A 1 83 ? -3.933 -11.055 -16.782 1.00 92.56 83 GLN A N 1
ATOM 637 C CA . GLN A 1 83 ? -4.727 -11.294 -15.582 1.00 92.56 83 GLN A CA 1
ATOM 638 C C . GLN A 1 83 ? -3.882 -11.086 -14.320 1.00 92.56 83 GLN A C 1
ATOM 640 O O . GLN A 1 83 ? -2.913 -11.814 -14.083 1.00 92.56 83 GLN A O 1
ATOM 645 N N . HIS A 1 84 ? -4.241 -10.102 -13.501 1.00 93.19 84 HIS A N 1
ATOM 646 C CA . HIS A 1 84 ? -3.595 -9.856 -12.217 1.00 93.19 84 HIS A CA 1
ATOM 647 C C . HIS A 1 84 ? -4.487 -9.058 -11.272 1.00 93.19 84 HIS A C 1
ATOM 649 O O . HIS A 1 84 ? -5.406 -8.359 -11.693 1.00 93.19 84 HIS A O 1
ATOM 655 N N . ILE A 1 85 ? -4.145 -9.121 -9.990 1.00 93.06 85 ILE A N 1
ATOM 656 C CA . ILE A 1 85 ? -4.647 -8.221 -8.960 1.00 93.06 85 ILE A CA 1
ATOM 657 C C . ILE A 1 85 ? -3.491 -7.336 -8.493 1.00 93.06 85 ILE A C 1
ATOM 659 O O . ILE A 1 85 ? -2.451 -7.853 -8.080 1.00 93.06 85 ILE A O 1
ATOM 663 N N . ASN A 1 86 ? -3.693 -6.017 -8.488 1.00 93.56 86 ASN A N 1
ATOM 664 C CA . ASN A 1 86 ? -2.920 -5.123 -7.631 1.00 93.56 86 ASN A CA 1
ATOM 665 C C . ASN A 1 86 ? -3.620 -5.014 -6.263 1.00 93.56 86 ASN A C 1
ATOM 667 O O . ASN A 1 86 ? -4.822 -4.758 -6.192 1.00 93.56 86 ASN A O 1
ATOM 671 N N . SER A 1 87 ? -2.879 -5.235 -5.177 1.00 93.81 87 SER A N 1
ATOM 672 C CA . SER A 1 87 ? -3.406 -5.313 -3.811 1.00 93.81 87 SER A CA 1
ATOM 673 C C . SER A 1 87 ? -4.141 -4.036 -3.408 1.00 93.81 87 SER A C 1
ATOM 675 O O . SER A 1 87 ? -5.258 -4.091 -2.896 1.00 93.81 87 SER A O 1
ATOM 677 N N . ARG A 1 88 ? -3.567 -2.869 -3.708 1.00 91.94 88 ARG A N 1
ATOM 678 C CA . ARG A 1 88 ? -4.197 -1.577 -3.421 1.00 91.94 88 ARG A CA 1
ATOM 679 C C . ARG A 1 88 ? -5.506 -1.400 -4.180 1.00 91.94 88 ARG A C 1
ATOM 681 O O . ARG A 1 88 ? -6.499 -0.997 -3.577 1.00 91.94 88 ARG A O 1
ATOM 688 N N . ASP A 1 89 ? -5.510 -1.702 -5.472 1.00 92.75 89 ASP A N 1
ATOM 689 C CA . ASP A 1 89 ? -6.693 -1.530 -6.317 1.00 92.75 89 ASP A CA 1
ATOM 690 C C . ASP A 1 89 ? -7.816 -2.481 -5.875 1.00 92.75 89 ASP A C 1
ATOM 692 O O . ASP A 1 89 ? -8.975 -2.075 -5.758 1.00 92.75 89 ASP A O 1
ATOM 696 N N . ALA A 1 90 ? -7.473 -3.720 -5.507 1.00 95.00 90 ALA A N 1
ATOM 697 C CA . ALA A 1 90 ? -8.413 -4.687 -4.942 1.00 95.00 90 ALA A CA 1
ATOM 698 C C . ALA A 1 90 ? -8.961 -4.275 -3.567 1.00 95.00 90 ALA A C 1
ATOM 700 O O . ALA A 1 90 ? -10.131 -4.523 -3.276 1.00 95.00 90 ALA A O 1
ATOM 701 N N . LEU A 1 91 ? -8.154 -3.639 -2.715 1.00 96.06 91 LEU A N 1
ATOM 702 C CA . LEU A 1 91 ? -8.622 -3.104 -1.434 1.00 96.06 91 LEU A CA 1
ATOM 703 C C . LEU A 1 91 ? -9.614 -1.954 -1.639 1.00 96.06 91 LEU A C 1
ATOM 705 O O . LEU A 1 91 ? -10.702 -1.960 -1.060 1.00 96.06 91 LEU A O 1
ATOM 709 N N . LEU A 1 92 ? -9.263 -0.979 -2.481 1.00 94.31 92 LEU A N 1
ATOM 710 C CA . LEU A 1 92 ? -10.111 0.185 -2.739 1.00 94.31 92 LEU A CA 1
ATOM 711 C C . LEU A 1 92 ? -11.414 -0.204 -3.447 1.00 94.31 92 LEU A C 1
ATOM 713 O O . LEU A 1 92 ? -12.477 0.300 -3.081 1.00 94.31 92 LEU A O 1
ATOM 717 N N . SER A 1 93 ? -11.359 -1.137 -4.399 1.00 95.81 93 SER A N 1
ATOM 718 C CA . SER A 1 93 ? -12.561 -1.680 -5.042 1.00 95.81 93 SER A CA 1
ATOM 719 C C . SER A 1 93 ? -13.422 -2.486 -4.070 1.00 95.81 93 SER A C 1
ATOM 721 O O . SER A 1 93 ? -14.632 -2.295 -4.072 1.00 95.81 93 SER A O 1
ATOM 723 N N . ALA A 1 94 ? -12.847 -3.294 -3.170 1.00 97.31 94 ALA A N 1
ATOM 724 C CA . ALA A 1 94 ? -13.624 -3.979 -2.131 1.00 97.31 94 ALA A CA 1
ATOM 725 C C . ALA A 1 94 ? -14.346 -2.979 -1.210 1.00 97.31 94 ALA A C 1
ATOM 727 O O . ALA A 1 94 ? -15.526 -3.152 -0.909 1.00 97.31 94 ALA A O 1
ATOM 728 N N . GLN A 1 95 ? -13.678 -1.888 -0.815 1.00 96.12 95 GLN A N 1
ATOM 729 C CA . GLN A 1 95 ? -14.326 -0.813 -0.058 1.00 96.12 95 GLN A CA 1
ATOM 730 C C . GLN A 1 95 ? -15.484 -0.177 -0.843 1.00 96.12 95 GLN A C 1
ATOM 732 O O . GLN A 1 95 ? -16.529 0.114 -0.267 1.00 96.12 95 GLN A O 1
ATOM 737 N N . ALA A 1 96 ? -15.306 0.048 -2.147 1.00 94.31 96 ALA A N 1
ATOM 738 C CA . ALA A 1 96 ? -16.340 0.622 -3.003 1.00 94.31 96 ALA A CA 1
ATOM 739 C C . ALA A 1 96 ? -17.535 -0.334 -3.193 1.00 94.31 96 ALA A C 1
ATOM 741 O O . ALA A 1 96 ? -18.687 0.095 -3.110 1.00 94.31 96 ALA A O 1
ATOM 742 N N . LEU A 1 97 ? -17.280 -1.634 -3.373 1.00 94.88 97 LEU A N 1
ATOM 743 C CA . LEU A 1 97 ? -18.313 -2.668 -3.464 1.00 94.88 97 LEU A CA 1
ATOM 744 C C . LEU A 1 97 ? -19.190 -2.700 -2.206 1.00 94.88 97 LEU A C 1
ATOM 746 O O . LEU A 1 97 ? -20.411 -2.764 -2.327 1.00 94.88 97 LEU A O 1
ATOM 750 N N . ALA A 1 98 ? -18.595 -2.533 -1.019 1.00 95.62 98 ALA A N 1
ATOM 751 C CA . ALA A 1 98 ? -19.301 -2.621 0.263 1.00 95.62 98 ALA A CA 1
ATOM 752 C C . ALA A 1 98 ? -20.448 -1.609 0.427 1.00 95.62 98 ALA A C 1
ATOM 754 O O . ALA A 1 98 ? -21.356 -1.845 1.215 1.00 95.62 98 ALA A O 1
ATOM 755 N N . HIS A 1 99 ? -20.447 -0.507 -0.330 1.00 92.00 99 HIS A N 1
ATOM 756 C CA . HIS A 1 99 ? -21.549 0.462 -0.342 1.00 92.00 99 HIS A CA 1
ATOM 757 C C . HIS A 1 99 ? -22.858 -0.091 -0.954 1.00 92.00 99 HIS A C 1
ATOM 759 O O . HIS A 1 99 ? -23.911 0.514 -0.758 1.00 92.00 99 HIS A O 1
ATOM 765 N N . ARG A 1 100 ? -22.816 -1.210 -1.694 1.00 90.25 100 ARG A N 1
ATOM 766 C CA . ARG A 1 100 ? -24.003 -1.879 -2.267 1.00 90.25 100 ARG A CA 1
ATOM 767 C C . ARG A 1 100 ? -24.068 -3.368 -1.964 1.00 90.25 100 ARG A C 1
ATOM 769 O O . ARG A 1 100 ? -25.160 -3.883 -1.758 1.00 90.25 100 ARG A O 1
ATOM 776 N N . ASP A 1 101 ? -22.923 -4.039 -1.953 1.00 93.69 101 ASP A N 1
ATOM 777 C CA . ASP A 1 101 ? -22.824 -5.476 -1.739 1.00 93.69 101 ASP A CA 1
ATOM 778 C C . ASP A 1 101 ? -21.716 -5.774 -0.724 1.00 93.69 101 ASP A C 1
ATOM 780 O O . ASP A 1 101 ? -20.534 -5.940 -1.046 1.00 93.69 101 ASP A O 1
ATOM 784 N N . PHE A 1 102 ? -22.115 -5.795 0.548 1.00 95.62 102 PHE A N 1
ATOM 785 C CA . PHE A 1 102 ? -21.223 -6.117 1.656 1.00 95.62 102 PHE A CA 1
ATOM 786 C C . PHE A 1 102 ? -20.662 -7.543 1.536 1.00 95.62 102 PHE A C 1
ATOM 788 O O . PHE A 1 102 ? -19.473 -7.768 1.773 1.00 95.62 102 PHE A O 1
ATOM 795 N N . SER A 1 103 ? -21.475 -8.512 1.114 1.00 95.88 103 SER A N 1
ATOM 796 C CA . SER A 1 103 ? -21.052 -9.909 1.015 1.00 95.88 103 SER A CA 1
ATOM 797 C C . SER A 1 103 ? -20.007 -10.106 -0.093 1.00 95.88 103 SER A C 1
ATOM 799 O O . SER A 1 103 ? -18.982 -10.747 0.150 1.00 95.88 103 SER A O 1
ATOM 801 N N . GLN A 1 104 ? -20.178 -9.489 -1.270 1.00 95.81 104 GLN A N 1
ATOM 802 C CA . GLN A 1 104 ? -19.167 -9.507 -2.336 1.00 95.81 104 GLN A CA 1
ATOM 803 C C . GLN A 1 104 ? -17.874 -8.807 -1.897 1.00 95.81 104 GLN A C 1
ATOM 805 O O . GLN A 1 104 ? -16.780 -9.338 -2.103 1.00 95.81 104 GLN A O 1
ATOM 810 N N . ALA A 1 105 ? -17.981 -7.654 -1.232 1.00 97.38 105 ALA A N 1
ATOM 811 C CA . ALA A 1 105 ? -16.824 -6.924 -0.721 1.00 97.38 105 ALA A CA 1
ATOM 812 C C . ALA A 1 105 ? -16.000 -7.748 0.278 1.00 97.38 105 ALA A C 1
ATOM 814 O O . ALA A 1 105 ? -14.773 -7.831 0.164 1.00 97.38 105 ALA A O 1
ATOM 815 N N . THR A 1 106 ? -16.661 -8.396 1.243 1.00 97.75 106 THR A N 1
ATOM 816 C CA . THR A 1 106 ? -15.973 -9.247 2.222 1.00 97.75 106 THR A CA 1
ATOM 817 C C . THR A 1 106 ? -15.383 -10.499 1.574 1.00 97.75 106 THR A C 1
ATOM 819 O O . THR A 1 106 ? -14.279 -10.905 1.944 1.00 97.75 106 THR A O 1
ATOM 822 N N . ALA A 1 107 ? -16.052 -11.091 0.580 1.00 97.38 107 ALA A N 1
ATOM 823 C CA . ALA A 1 107 ? -15.528 -12.225 -0.178 1.00 97.38 107 ALA A CA 1
ATOM 824 C C . ALA A 1 107 ? -14.261 -11.853 -0.968 1.00 97.38 107 ALA A C 1
ATOM 826 O O . ALA A 1 107 ? -13.265 -12.580 -0.894 1.00 97.38 107 ALA A O 1
ATOM 827 N N . GLN A 1 108 ? -14.266 -10.709 -1.659 1.00 97.31 108 GLN A N 1
ATOM 828 C CA . GLN A 1 108 ? -13.098 -10.188 -2.372 1.00 97.31 108 GLN A CA 1
ATOM 829 C C . GLN A 1 108 ? -11.938 -9.903 -1.410 1.00 97.31 108 GLN A C 1
ATOM 831 O O . GLN A 1 108 ? -10.812 -10.349 -1.640 1.00 97.31 108 GLN A O 1
ATOM 836 N N . PHE A 1 109 ? -12.206 -9.223 -0.291 1.00 98.31 109 PHE A N 1
ATOM 837 C CA . PHE A 1 109 ? -11.180 -8.923 0.708 1.00 98.31 109 PHE A CA 1
ATOM 838 C C . PHE A 1 109 ? -10.541 -10.202 1.272 1.00 98.31 109 PHE A C 1
ATOM 840 O O . PHE A 1 109 ? -9.317 -10.311 1.355 1.00 98.31 109 PHE A O 1
ATOM 847 N N . LYS A 1 110 ? -11.353 -11.215 1.611 1.00 97.06 110 LYS A N 1
ATOM 848 C CA . LYS A 1 110 ? -10.848 -12.522 2.063 1.00 97.06 110 LYS A CA 1
ATOM 849 C C . LYS A 1 110 ? -10.048 -13.237 0.970 1.00 97.06 110 LYS A C 1
ATOM 851 O O . LYS A 1 110 ? -9.073 -13.906 1.300 1.00 97.06 110 LYS A O 1
ATOM 856 N N . SER A 1 111 ? -10.424 -13.102 -0.308 1.00 94.75 111 SER A N 1
ATOM 857 C CA . SER A 1 111 ? -9.662 -13.660 -1.438 1.00 94.75 111 SER A CA 1
ATOM 858 C C . SER A 1 111 ? -8.247 -13.087 -1.498 1.00 94.75 111 SER A C 1
ATOM 860 O O . SER A 1 111 ? -7.277 -13.838 -1.610 1.00 94.75 111 SER A O 1
ATOM 862 N N . LEU A 1 112 ? -8.115 -11.768 -1.323 1.00 94.75 112 LEU A N 1
ATOM 863 C CA . LEU A 1 112 ? -6.819 -11.095 -1.300 1.00 94.75 112 LEU A CA 1
ATOM 864 C C . LEU A 1 112 ? -5.910 -11.665 -0.201 1.00 94.75 112 LEU A C 1
ATOM 866 O O . LEU A 1 112 ? -4.766 -12.028 -0.474 1.00 94.75 112 LEU A O 1
ATOM 870 N N . LEU A 1 113 ? -6.440 -11.847 1.015 1.00 95.25 113 LEU A N 1
ATOM 871 C CA . LEU A 1 113 ? -5.673 -12.369 2.153 1.00 95.25 113 LEU A CA 1
ATOM 872 C C . LEU A 1 113 ? -5.151 -13.802 1.966 1.00 95.25 113 LEU A C 1
ATOM 874 O O . LEU A 1 113 ? -4.180 -14.174 2.623 1.00 95.25 113 LEU A O 1
ATOM 878 N N . ARG A 1 114 ? -5.728 -14.605 1.059 1.00 92.31 114 ARG A N 1
ATOM 879 C CA . ARG A 1 114 ? -5.224 -15.962 0.751 1.00 92.31 114 ARG A CA 1
ATOM 880 C C . ARG A 1 114 ? -3.822 -15.955 0.139 1.00 92.31 114 ARG A C 1
ATOM 882 O O . ARG A 1 114 ? -3.157 -16.985 0.154 1.00 92.31 114 ARG A O 1
ATOM 889 N N . HIS A 1 115 ? -3.377 -14.808 -0.374 1.00 91.88 115 HIS A N 1
ATOM 890 C CA . HIS A 1 115 ? -2.051 -14.617 -0.958 1.00 91.88 115 HIS A CA 1
ATOM 891 C C . HIS A 1 115 ? -1.018 -14.114 0.060 1.00 91.88 115 HIS A C 1
ATOM 893 O O . HIS A 1 115 ? 0.136 -13.884 -0.299 1.00 91.88 115 HIS A O 1
ATOM 899 N N . GLN A 1 116 ? -1.405 -13.955 1.332 1.00 93.19 116 GLN A N 1
ATOM 900 C CA . GLN A 1 116 ? -0.467 -13.640 2.401 1.00 93.19 116 GLN A CA 1
ATOM 901 C C . GLN A 1 116 ? 0.560 -14.763 2.553 1.00 93.19 116 GLN A C 1
ATOM 903 O O . GLN A 1 116 ? 0.216 -15.940 2.668 1.00 93.19 116 GLN A O 1
ATOM 908 N N . TRP A 1 117 ? 1.834 -14.396 2.622 1.00 90.88 117 TRP A N 1
ATOM 909 C CA . TRP A 1 117 ? 2.901 -15.359 2.845 1.00 90.88 117 TRP A CA 1
ATOM 910 C C . TRP A 1 117 ? 2.880 -15.879 4.286 1.00 90.88 117 TRP A C 1
ATOM 912 O O . TRP A 1 117 ? 2.374 -15.250 5.223 1.00 90.88 117 TRP A O 1
ATOM 922 N N . SER A 1 118 ? 3.509 -17.032 4.505 1.00 88.75 118 SER A N 1
ATOM 923 C CA . SER A 1 118 ? 3.555 -17.685 5.817 1.00 88.75 118 SER A CA 1
ATOM 924 C C . SER A 1 118 ? 4.253 -16.857 6.908 1.00 88.75 118 SER A C 1
ATOM 926 O O . SER A 1 118 ? 3.986 -17.086 8.087 1.00 88.75 118 SER A O 1
ATOM 928 N N . ASN A 1 119 ? 5.073 -15.863 6.557 1.00 86.75 119 ASN A N 1
ATOM 929 C CA . ASN A 1 119 ? 5.709 -14.921 7.489 1.00 86.75 119 ASN A CA 1
ATOM 930 C C . ASN A 1 119 ? 4.867 -13.657 7.774 1.00 86.75 119 ASN A C 1
ATOM 932 O O . ASN A 1 119 ? 5.279 -12.836 8.585 1.00 86.75 119 ASN A O 1
ATOM 936 N N . GLY A 1 120 ? 3.704 -13.496 7.132 1.00 92.12 120 GLY A N 1
ATOM 937 C CA . GLY A 1 120 ? 2.842 -12.320 7.265 1.00 92.12 120 GLY A CA 1
ATOM 938 C C . GLY A 1 120 ? 2.991 -11.285 6.153 1.00 92.12 120 GLY A C 1
ATOM 939 O O . GLY A 1 120 ? 2.149 -10.394 6.074 1.00 92.12 120 GLY A O 1
ATOM 940 N N . PHE A 1 121 ? 3.999 -11.407 5.285 1.00 92.56 121 PHE A N 1
ATOM 941 C CA . PHE A 1 121 ? 4.186 -10.523 4.137 1.00 92.56 121 PHE A CA 1
ATOM 942 C C . PHE A 1 121 ? 2.959 -10.535 3.220 1.00 92.56 121 PHE A C 1
ATOM 944 O O . PHE A 1 121 ? 2.391 -11.593 2.940 1.00 92.56 121 PHE A O 1
ATOM 951 N N . MET A 1 122 ? 2.573 -9.352 2.748 1.00 93.44 122 MET A N 1
ATOM 952 C CA . MET A 1 122 ? 1.488 -9.186 1.793 1.00 93.44 122 MET A CA 1
ATOM 953 C C . MET A 1 122 ? 2.040 -8.637 0.474 1.00 93.44 122 MET A C 1
ATOM 955 O O . MET A 1 122 ? 2.603 -7.537 0.489 1.00 93.44 122 MET A O 1
ATOM 959 N N . PRO A 1 123 ? 1.903 -9.369 -0.644 1.00 93.25 123 PRO A N 1
ATOM 960 C CA . PRO A 1 123 ? 2.401 -8.925 -1.939 1.00 93.25 123 PRO A CA 1
ATOM 961 C C . PRO A 1 123 ? 1.535 -7.810 -2.534 1.00 93.25 123 PRO A C 1
ATOM 963 O O . PRO A 1 123 ? 0.312 -7.829 -2.405 1.00 93.25 123 PRO A O 1
ATOM 966 N N . ASP A 1 124 ? 2.166 -6.865 -3.232 1.00 92.75 124 ASP A N 1
ATOM 967 C CA . ASP A 1 124 ? 1.467 -5.793 -3.954 1.00 92.75 124 ASP A CA 1
ATOM 968 C C . ASP A 1 124 ? 0.826 -6.277 -5.261 1.00 92.75 124 ASP A C 1
ATOM 970 O O . ASP A 1 124 ? -0.190 -5.742 -5.689 1.00 92.75 124 ASP A O 1
ATOM 974 N N . LEU A 1 125 ? 1.392 -7.309 -5.892 1.00 93.38 125 LEU A N 1
ATOM 975 C CA . LEU A 1 125 ? 0.916 -7.837 -7.170 1.00 93.38 125 LEU A CA 1
ATOM 976 C C . LEU A 1 125 ? 0.726 -9.350 -7.085 1.00 93.38 125 LEU A C 1
ATOM 978 O O . LEU A 1 125 ? 1.619 -10.069 -6.634 1.00 93.38 125 LEU A O 1
ATOM 982 N N . ILE A 1 126 ? -0.418 -9.825 -7.566 1.00 93.94 126 ILE A N 1
ATOM 983 C CA . ILE A 1 126 ? -0.778 -11.240 -7.648 1.00 93.94 126 ILE A CA 1
ATOM 984 C C . ILE A 1 126 ? -1.095 -11.554 -9.110 1.00 93.94 126 ILE A C 1
ATOM 986 O O . ILE A 1 126 ? -2.008 -10.974 -9.692 1.00 93.94 126 ILE A O 1
ATOM 990 N N . TYR A 1 127 ? -0.344 -12.467 -9.711 1.00 93.31 127 TYR A N 1
ATOM 991 C CA . TYR A 1 127 ? -0.564 -12.953 -11.068 1.00 93.31 127 TYR A CA 1
ATOM 992 C C . TYR A 1 127 ? -1.691 -13.980 -11.095 1.00 93.31 127 TYR A C 1
ATOM 994 O O . TYR A 1 127 ? -1.748 -14.879 -10.253 1.00 93.31 127 TYR A O 1
ATOM 1002 N N . GLY A 1 128 ? -2.569 -13.857 -12.087 1.00 91.38 128 GLY A N 1
ATOM 1003 C CA . GLY A 1 128 ? -3.653 -14.803 -12.292 1.00 91.38 128 GLY A CA 1
ATOM 1004 C C . GLY A 1 128 ? -3.191 -16.147 -12.856 1.00 91.38 128 GLY A C 1
ATOM 1005 O O . GLY A 1 128 ? -2.085 -16.257 -13.393 1.00 91.38 128 GLY A O 1
ATOM 1006 N N . PRO A 1 129 ? -4.041 -17.185 -12.775 1.00 89.06 129 PRO A N 1
ATOM 1007 C CA . PRO A 1 129 ? -3.722 -18.534 -13.243 1.00 89.06 129 PRO A CA 1
ATOM 1008 C C . PRO A 1 129 ? -3.415 -18.611 -14.746 1.00 89.06 129 PRO A C 1
ATOM 1010 O O . PRO A 1 129 ? -2.743 -19.546 -15.178 1.00 89.06 129 PRO A O 1
ATOM 1013 N N . SER A 1 130 ? -3.870 -17.642 -15.548 1.00 88.38 130 SER A N 1
ATOM 1014 C CA . SER A 1 130 ? -3.531 -17.559 -16.977 1.00 88.38 130 SER A CA 1
ATOM 1015 C C . SER A 1 130 ? -2.098 -17.077 -17.255 1.00 88.38 130 SER A C 1
ATOM 1017 O O . SER A 1 130 ? -1.626 -17.166 -18.390 1.00 88.38 130 SER A O 1
ATOM 1019 N N . VAL A 1 131 ? -1.376 -16.588 -16.241 1.00 89.88 131 VAL A N 1
ATOM 1020 C CA . VAL A 1 131 ? -0.018 -16.057 -16.386 1.00 89.88 131 VAL A CA 1
ATOM 1021 C C . VAL A 1 131 ? 1.015 -17.161 -16.162 1.00 89.88 131 VAL A C 1
ATOM 1023 O O . VAL A 1 131 ? 1.105 -17.759 -15.092 1.00 89.88 131 VAL A O 1
ATOM 1026 N N . GLY A 1 132 ? 1.853 -17.416 -17.169 1.00 87.31 132 GLY A N 1
ATOM 1027 C CA . GLY A 1 132 ? 2.899 -18.436 -17.084 1.00 87.31 132 GLY A CA 1
ATOM 1028 C C . GLY A 1 132 ? 3.955 -18.120 -16.017 1.00 87.31 132 GLY A C 1
ATOM 1029 O O . GLY A 1 132 ? 4.666 -17.122 -16.115 1.00 87.31 132 GLY A O 1
ATOM 1030 N N . ALA A 1 133 ? 4.133 -19.016 -15.041 1.00 85.06 133 ALA A N 1
ATOM 1031 C CA . ALA A 1 133 ? 5.082 -18.839 -13.934 1.00 85.06 133 ALA A CA 1
ATOM 1032 C C . ALA A 1 133 ? 6.558 -18.724 -14.374 1.00 85.06 133 ALA A C 1
ATOM 1034 O O . ALA A 1 133 ? 7.381 -18.176 -13.648 1.00 85.06 133 ALA A O 1
ATOM 1035 N N . SER A 1 134 ? 6.909 -19.223 -15.565 1.00 86.50 134 SER A N 1
ATOM 1036 C CA . SER A 1 134 ? 8.262 -19.136 -16.135 1.00 86.50 134 SER A CA 1
ATOM 1037 C C . SER A 1 134 ? 8.546 -17.814 -16.860 1.00 86.50 134 SER A C 1
ATOM 1039 O O . SER A 1 134 ? 9.656 -17.609 -17.356 1.00 86.50 134 SER A O 1
ATOM 1041 N N . LEU A 1 135 ? 7.560 -16.918 -16.957 1.00 87.19 135 LEU A N 1
ATOM 1042 C CA . LEU A 1 135 ? 7.701 -15.651 -17.661 1.00 87.19 135 LEU A CA 1
ATOM 1043 C C . LEU A 1 135 ? 8.461 -14.644 -16.794 1.00 87.19 135 LEU A C 1
ATOM 1045 O O . LEU A 1 135 ? 8.001 -14.236 -15.730 1.00 87.19 135 LEU A O 1
ATOM 1049 N N . LYS A 1 136 ? 9.636 -14.213 -17.263 1.00 86.00 136 LYS A N 1
ATOM 1050 C CA . LYS A 1 136 ? 10.392 -13.106 -16.645 1.00 86.00 136 LYS A CA 1
ATOM 1051 C C . LYS A 1 136 ? 9.801 -11.738 -16.976 1.00 86.00 136 LYS A C 1
ATOM 1053 O O . LYS A 1 136 ? 10.051 -10.773 -16.265 1.00 86.00 136 LYS A O 1
ATOM 1058 N N . TRP A 1 137 ? 9.038 -11.665 -18.058 1.00 89.69 137 TRP A N 1
ATOM 1059 C CA . TRP A 1 137 ? 8.318 -10.490 -18.528 1.00 89.69 137 TRP A CA 1
ATOM 1060 C C . TRP A 1 137 ? 7.128 -10.956 -19.364 1.00 89.69 137 TRP A C 1
ATOM 1062 O O . TRP A 1 137 ? 7.127 -12.083 -19.865 1.00 89.69 137 TRP A O 1
ATOM 1072 N N . LEU A 1 138 ? 6.113 -10.110 -19.488 1.00 88.19 138 LEU A N 1
ATOM 1073 C CA . LEU A 1 138 ? 4.858 -10.447 -20.146 1.00 88.19 138 LEU A CA 1
ATOM 1074 C C . LEU A 1 138 ? 4.778 -9.720 -21.498 1.00 88.19 138 LEU A C 1
ATOM 1076 O O . LEU A 1 138 ? 4.676 -8.489 -21.504 1.00 88.19 138 LEU A O 1
ATOM 1080 N N . PRO A 1 139 ? 4.829 -10.442 -22.636 1.00 80.69 139 PRO A N 1
ATOM 1081 C CA . PRO A 1 139 ? 4.661 -9.873 -23.972 1.00 80.69 139 PRO A CA 1
ATOM 1082 C C . PRO A 1 139 ? 3.183 -9.607 -24.270 1.00 80.69 139 PRO A C 1
ATOM 1084 O O . PRO A 1 139 ? 2.540 -10.340 -25.016 1.00 80.69 139 PRO A O 1
ATOM 1087 N N . THR A 1 140 ? 2.638 -8.563 -23.652 1.00 81.62 140 THR A N 1
ATOM 1088 C CA . THR A 1 140 ? 1.253 -8.106 -23.847 1.00 81.62 140 THR A CA 1
ATOM 1089 C C . THR A 1 140 ? 1.220 -6.855 -24.729 1.00 81.62 140 THR A C 1
ATOM 1091 O O . THR A 1 140 ? 2.264 -6.311 -25.086 1.00 81.62 140 THR A O 1
ATOM 1094 N N . ASN A 1 141 ? 0.031 -6.349 -25.058 1.00 75.50 141 ASN A N 1
ATOM 1095 C CA . ASN A 1 141 ? -0.132 -5.074 -25.768 1.00 75.50 141 ASN A CA 1
ATOM 1096 C C . ASN A 1 141 ? 0.439 -3.855 -25.009 1.00 75.50 141 ASN A C 1
ATOM 1098 O O . ASN A 1 141 ? 0.739 -2.840 -25.634 1.00 75.50 141 ASN A O 1
ATOM 1102 N N . LYS A 1 142 ? 0.600 -3.942 -23.682 1.00 77.38 142 LYS A N 1
ATOM 1103 C CA . LYS A 1 142 ? 1.279 -2.924 -22.860 1.00 77.38 142 LYS A CA 1
ATOM 1104 C C . LYS A 1 142 ? 2.702 -3.317 -22.471 1.00 77.38 142 LYS A C 1
ATOM 1106 O O . LYS A 1 142 ? 3.521 -2.443 -22.207 1.00 77.38 142 LYS A O 1
ATOM 1111 N N . THR A 1 143 ? 3.009 -4.612 -22.523 1.00 83.38 143 THR A N 1
ATOM 1112 C CA . THR A 1 143 ? 4.206 -5.267 -21.982 1.00 83.38 143 THR A CA 1
ATOM 1113 C C . THR A 1 143 ? 4.420 -4.993 -20.491 1.00 83.38 143 THR A C 1
ATOM 1115 O O . THR A 1 143 ? 4.199 -3.891 -20.002 1.00 83.38 143 THR A O 1
ATOM 1118 N N . PHE A 1 144 ? 4.858 -5.993 -19.730 1.00 87.62 144 PHE A N 1
ATOM 1119 C CA . PHE A 1 144 ? 5.065 -5.821 -18.289 1.00 87.62 144 PHE A CA 1
ATOM 1120 C C . PHE A 1 144 ? 6.340 -6.508 -17.814 1.00 87.62 144 PHE A C 1
ATOM 1122 O O . PHE A 1 144 ? 6.640 -7.636 -18.209 1.00 87.62 144 PHE A O 1
ATOM 1129 N N . TYR A 1 145 ? 7.079 -5.825 -16.945 1.00 90.88 145 TYR A N 1
ATOM 1130 C CA . TYR A 1 145 ? 8.274 -6.330 -16.284 1.00 90.88 145 TYR A CA 1
ATOM 1131 C C . TYR A 1 145 ? 8.311 -5.740 -14.868 1.00 90.88 145 TYR A C 1
ATOM 1133 O O . TYR A 1 145 ? 8.127 -4.531 -14.731 1.00 90.88 145 TYR A O 1
ATOM 1141 N N . PRO A 1 146 ? 8.589 -6.540 -13.826 1.00 91.12 146 PRO A N 1
ATOM 1142 C CA . PRO A 1 146 ? 9.025 -7.938 -13.885 1.00 91.12 146 PRO A CA 1
ATOM 1143 C C . PRO A 1 146 ? 7.866 -8.938 -13.835 1.00 91.12 146 PRO A C 1
ATOM 1145 O O . PRO A 1 146 ? 6.940 -8.736 -13.069 1.00 91.12 146 PRO A O 1
ATOM 1148 N N . GLY A 1 147 ? 7.933 -10.032 -14.597 1.00 90.19 147 GLY A N 1
ATOM 1149 C CA . GLY A 1 147 ? 6.967 -11.143 -14.543 1.00 90.19 147 GLY A CA 1
ATOM 1150 C C . GLY A 1 147 ? 7.218 -12.133 -13.389 1.00 90.19 147 GLY A C 1
ATOM 1151 O O . GLY A 1 147 ? 8.183 -11.972 -12.640 1.00 90.19 147 GLY A O 1
ATOM 1152 N N . PRO A 1 148 ? 6.398 -13.191 -13.237 1.00 88.50 148 PRO A N 1
ATOM 1153 C CA . PRO A 1 148 ? 6.490 -14.134 -12.113 1.00 88.50 148 PRO A CA 1
ATOM 1154 C C . PRO A 1 148 ? 7.885 -14.743 -11.890 1.00 88.50 148 PRO A C 1
ATOM 1156 O O . PRO A 1 148 ? 8.380 -14.780 -10.763 1.00 88.50 148 PRO A O 1
ATOM 1159 N N . ALA A 1 149 ? 8.573 -15.149 -12.963 1.00 86.06 149 ALA A N 1
ATOM 1160 C CA . ALA A 1 149 ? 9.884 -15.801 -12.868 1.00 86.06 149 ALA A CA 1
ATOM 1161 C C . ALA A 1 149 ? 11.013 -14.866 -12.418 1.00 86.06 149 ALA A C 1
ATOM 1163 O O . ALA A 1 149 ? 12.111 -15.334 -12.130 1.00 86.06 149 ALA A O 1
ATOM 1164 N N . PHE A 1 150 ? 10.779 -13.553 -12.396 1.00 87.25 150 PHE A N 1
ATOM 1165 C CA . PHE A 1 150 ? 11.719 -12.612 -11.797 1.00 87.25 150 PHE A CA 1
ATOM 1166 C C . PHE A 1 150 ? 11.716 -12.716 -10.268 1.00 87.25 150 PHE A C 1
ATOM 1168 O O . PHE A 1 150 ? 12.773 -12.640 -9.649 1.00 87.25 150 PHE A O 1
ATOM 1175 N N . TRP A 1 151 ? 10.536 -12.895 -9.669 1.00 84.75 151 TRP A N 1
ATOM 1176 C CA . TRP A 1 151 ? 10.351 -12.950 -8.216 1.00 84.75 151 TRP A CA 1
ATOM 1177 C C . TRP A 1 151 ? 10.689 -14.331 -7.642 1.00 84.75 151 TRP A C 1
ATOM 1179 O O . TRP A 1 151 ? 11.140 -14.449 -6.503 1.00 84.75 151 TRP A O 1
ATOM 1189 N N . GLY A 1 152 ? 10.489 -15.383 -8.442 1.00 68.31 152 GLY A N 1
ATOM 1190 C CA . GLY A 1 152 ? 10.800 -16.759 -8.075 1.00 68.31 152 GLY A CA 1
ATOM 1191 C C . GLY A 1 152 ? 12.303 -17.047 -8.060 1.00 68.31 152 GLY A C 1
ATOM 1192 O O . GLY A 1 152 ? 12.951 -17.115 -9.101 1.00 68.31 152 GLY A O 1
ATOM 1193 N N . SER A 1 153 ? 12.855 -17.308 -6.878 1.00 49.38 153 SER A N 1
ATOM 1194 C CA . SER A 1 153 ? 14.164 -17.948 -6.723 1.00 49.38 153 SER A CA 1
ATOM 1195 C C . SER A 1 153 ? 14.024 -19.469 -6.789 1.00 49.38 153 SER A C 1
ATOM 1197 O O . SER A 1 153 ? 13.054 -20.032 -6.280 1.00 49.38 153 SER A O 1
ATOM 1199 N N . SER A 1 154 ? 15.028 -20.163 -7.331 1.00 39.66 154 SER A N 1
ATOM 1200 C CA . SER A 1 154 ? 15.112 -21.633 -7.398 1.00 39.66 154 SER A CA 1
ATOM 1201 C C . SER A 1 154 ? 15.138 -22.344 -6.029 1.00 39.66 154 SER A C 1
ATOM 1203 O O . SER A 1 154 ? 15.323 -23.556 -5.975 1.00 39.66 154 SER A O 1
ATOM 1205 N N . THR A 1 155 ? 15.000 -21.609 -4.921 1.00 38.38 155 THR A N 1
ATOM 1206 C CA . THR A 1 155 ? 15.069 -22.100 -3.535 1.00 38.38 155 THR A CA 1
ATOM 1207 C C . THR A 1 155 ? 13.934 -21.573 -2.639 1.00 38.38 155 THR A C 1
ATOM 1209 O O . THR A 1 155 ? 14.111 -21.442 -1.425 1.00 38.38 155 THR A O 1
ATOM 1212 N N . ALA A 1 156 ? 12.773 -21.217 -3.204 1.00 41.25 156 ALA A N 1
ATOM 1213 C CA . ALA A 1 156 ? 11.599 -20.841 -2.408 1.00 41.25 156 ALA A CA 1
ATOM 1214 C C . ALA A 1 156 ? 11.178 -21.985 -1.447 1.00 41.25 156 ALA A C 1
ATOM 1216 O O . ALA A 1 156 ? 11.279 -23.154 -1.830 1.00 41.25 156 ALA A O 1
ATOM 1217 N N . PRO A 1 157 ? 10.717 -21.685 -0.212 1.00 36.50 157 PRO A N 1
ATOM 1218 C CA . PRO A 1 157 ? 10.159 -22.694 0.690 1.00 36.50 157 PRO A CA 1
ATOM 1219 C C . PRO A 1 157 ? 9.051 -23.508 0.007 1.00 36.50 157 PRO A C 1
ATOM 1221 O O . PRO A 1 157 ? 8.360 -23.004 -0.875 1.00 36.50 157 PRO A O 1
ATOM 1224 N N . SER A 1 158 ? 8.863 -24.756 0.438 1.00 40.34 158 SER A N 1
ATOM 1225 C CA . SER A 1 158 ? 7.987 -25.771 -0.175 1.00 40.34 158 SER A CA 1
ATOM 1226 C C . SER A 1 158 ? 6.499 -25.408 -0.316 1.00 40.34 158 SER A C 1
ATOM 1228 O O . SER A 1 158 ? 5.759 -26.167 -0.941 1.00 40.34 158 SER A O 1
ATOM 1230 N N . ASP A 1 159 ? 6.054 -24.252 0.178 1.00 45.53 159 ASP A N 1
ATOM 1231 C CA . ASP A 1 159 ? 4.734 -23.678 -0.117 1.00 45.53 159 ASP A CA 1
ATOM 1232 C C . ASP A 1 159 ? 4.742 -22.978 -1.491 1.00 45.53 159 ASP A C 1
ATOM 1234 O O . ASP A 1 159 ? 4.449 -21.796 -1.656 1.00 45.53 159 ASP A O 1
ATOM 1238 N N . ALA A 1 160 ? 5.095 -23.743 -2.526 1.00 43.31 160 ALA A N 1
ATOM 1239 C CA . ALA A 1 160 ? 5.337 -23.273 -3.890 1.00 43.31 160 ALA A CA 1
ATOM 1240 C C . ALA A 1 160 ? 4.089 -22.734 -4.626 1.00 43.31 160 ALA A C 1
ATOM 1242 O O . ALA A 1 160 ? 4.213 -22.250 -5.752 1.00 43.31 160 ALA A O 1
ATOM 1243 N N . ARG A 1 161 ? 2.890 -22.804 -4.026 1.00 43.78 161 ARG A N 1
ATOM 1244 C CA . ARG A 1 161 ? 1.630 -22.365 -4.658 1.00 43.78 161 ARG A CA 1
ATOM 1245 C C . ARG A 1 161 ? 1.315 -20.878 -4.478 1.00 43.78 161 ARG A C 1
ATOM 1247 O O . ARG A 1 161 ? 0.707 -20.314 -5.374 1.00 43.78 161 ARG A O 1
ATOM 1254 N N . THR A 1 162 ? 1.717 -20.248 -3.373 1.00 49.09 162 THR A N 1
ATOM 1255 C CA . THR A 1 162 ? 1.429 -18.821 -3.118 1.00 49.09 162 THR A CA 1
ATOM 1256 C C . THR A 1 162 ? 2.571 -17.906 -3.544 1.00 49.09 162 THR A C 1
ATOM 1258 O O . THR A 1 162 ? 2.322 -16.796 -3.983 1.00 49.09 162 THR A O 1
ATOM 1261 N N . ASN A 1 163 ? 3.825 -18.364 -3.463 1.00 51.28 163 ASN A N 1
ATOM 1262 C CA . ASN A 1 163 ? 4.986 -17.497 -3.709 1.00 51.28 163 ASN A CA 1
ATOM 1263 C C . ASN A 1 163 ? 5.391 -17.419 -5.192 1.00 51.28 163 ASN A C 1
ATOM 1265 O O . ASN A 1 163 ? 6.132 -16.520 -5.577 1.00 51.28 163 ASN A O 1
ATOM 1269 N N . SER A 1 164 ? 4.939 -18.358 -6.031 1.00 57.12 164 SER A N 1
ATOM 1270 C CA . SER A 1 164 ? 5.268 -18.392 -7.467 1.00 57.12 164 SER A CA 1
ATOM 1271 C C . SER A 1 164 ? 4.365 -17.500 -8.326 1.00 57.12 164 SER A C 1
ATOM 1273 O O . SER A 1 164 ? 4.702 -17.223 -9.476 1.00 57.12 164 SER A O 1
ATOM 1275 N N . SER A 1 165 ? 3.247 -17.028 -7.769 1.00 80.06 165 SER A N 1
ATOM 1276 C CA . SER A 1 165 ? 2.254 -16.186 -8.439 1.00 80.06 165 SER A CA 1
ATOM 1277 C C . SER A 1 165 ? 2.135 -14.793 -7.823 1.00 80.06 165 SER A C 1
ATOM 1279 O O . SER A 1 165 ? 1.173 -14.090 -8.104 1.00 80.06 165 SER A O 1
ATOM 1281 N N . THR A 1 166 ? 3.099 -14.337 -7.021 1.00 89.62 166 THR A N 1
ATOM 1282 C CA . THR A 1 166 ? 3.054 -12.995 -6.420 1.00 89.62 166 THR A CA 1
ATOM 1283 C C . THR A 1 166 ? 4.364 -12.245 -6.609 1.00 89.62 166 THR A C 1
ATOM 1285 O O . THR A 1 166 ? 5.417 -12.853 -6.799 1.00 89.62 166 THR A O 1
ATOM 1288 N N . SER A 1 167 ? 4.330 -10.914 -6.543 1.00 90.19 167 SER A N 1
ATOM 1289 C CA . SER A 1 167 ? 5.556 -10.123 -6.441 1.00 90.19 167 SER A CA 1
ATOM 1290 C C . SER A 1 167 ? 6.224 -10.301 -5.074 1.00 90.19 167 SER A C 1
ATOM 1292 O O . SER A 1 167 ? 5.600 -10.706 -4.093 1.00 90.19 167 SER A O 1
ATOM 1294 N N . GLY A 1 168 ? 7.515 -9.972 -5.006 1.00 87.69 168 GLY A N 1
ATOM 1295 C CA . GLY A 1 168 ? 8.266 -9.831 -3.755 1.00 87.69 168 GLY A CA 1
ATOM 1296 C C . GLY A 1 168 ? 8.189 -8.418 -3.160 1.00 87.69 168 GLY A C 1
ATOM 1297 O O . GLY A 1 168 ? 8.926 -8.088 -2.234 1.00 87.69 168 GLY A O 1
ATOM 1298 N N . ILE A 1 169 ? 7.317 -7.561 -3.693 1.00 89.88 169 ILE A N 1
ATOM 1299 C CA . ILE A 1 169 ? 7.157 -6.172 -3.252 1.00 89.88 169 ILE A CA 1
ATOM 1300 C C . ILE A 1 169 ? 5.978 -6.085 -2.309 1.00 89.88 169 ILE A C 1
ATOM 1302 O O . ILE A 1 169 ? 4.923 -6.657 -2.576 1.00 89.88 169 ILE A O 1
ATOM 1306 N N . LEU A 1 170 ? 6.186 -5.401 -1.190 1.00 92.38 170 LEU A N 1
ATOM 1307 C CA . LEU A 1 170 ? 5.172 -5.255 -0.166 1.00 92.38 170 LEU A CA 1
ATOM 1308 C C . LEU A 1 170 ? 4.029 -4.374 -0.669 1.00 92.38 170 LEU A C 1
ATOM 1310 O O . LEU A 1 170 ? 4.270 -3.280 -1.179 1.00 92.38 170 LEU A O 1
ATOM 1314 N N . ALA A 1 171 ? 2.795 -4.809 -0.450 1.00 94.06 171 ALA A N 1
ATOM 1315 C CA . ALA A 1 171 ? 1.639 -3.946 -0.627 1.00 94.06 171 ALA A CA 1
ATOM 1316 C C . ALA A 1 171 ? 1.692 -2.752 0.349 1.00 94.06 171 ALA A C 1
ATOM 1318 O O . ALA A 1 171 ? 2.069 -2.934 1.517 1.00 94.06 171 ALA A O 1
ATOM 1319 N N . PRO A 1 172 ? 1.241 -1.551 -0.058 1.00 93.12 172 PRO A N 1
ATOM 1320 C CA . PRO A 1 172 ? 1.010 -0.456 0.873 1.00 93.12 172 PRO A CA 1
ATOM 1321 C C . PRO A 1 172 ? 0.114 -0.916 2.038 1.00 93.12 172 PRO A C 1
ATOM 1323 O O . PRO A 1 172 ? -0.872 -1.631 1.815 1.00 93.12 172 PRO A O 1
ATOM 1326 N N . PRO A 1 173 ? 0.408 -0.533 3.292 1.00 95.00 173 PRO A N 1
ATOM 1327 C CA . PRO A 1 173 ? -0.230 -1.130 4.461 1.00 95.00 173 PRO A CA 1
ATOM 1328 C C . PRO A 1 173 ? -1.642 -0.578 4.738 1.00 95.00 173 PRO A C 1
ATOM 1330 O O . PRO A 1 173 ? -1.912 -0.081 5.820 1.00 95.00 173 PRO A O 1
ATOM 1333 N N . LEU A 1 174 ? -2.559 -0.675 3.769 1.00 94.50 174 LEU A N 1
ATOM 1334 C CA . LEU A 1 174 ? -3.947 -0.177 3.818 1.00 94.50 174 LEU A CA 1
ATOM 1335 C C . LEU A 1 174 ? -4.980 -1.198 4.322 1.00 94.50 174 LEU A C 1
ATOM 1337 O O . LEU A 1 174 ? -6.156 -0.865 4.481 1.00 94.50 174 LEU A O 1
ATOM 1341 N N . HIS A 1 175 ? -4.566 -2.444 4.536 1.00 98.00 175 HIS A N 1
ATOM 1342 C CA . HIS A 1 175 ? -5.467 -3.584 4.686 1.00 98.00 175 HIS A CA 1
ATOM 1343 C C . HIS A 1 175 ? -6.439 -3.439 5.865 1.00 98.00 175 HIS A C 1
ATOM 1345 O O . HIS A 1 175 ? -7.645 -3.582 5.675 1.00 98.00 175 HIS A O 1
ATOM 1351 N N . ALA A 1 176 ? -5.953 -3.118 7.071 1.00 98.38 176 ALA A N 1
ATOM 1352 C CA . ALA A 1 176 ? -6.836 -3.062 8.239 1.00 98.38 176 ALA A CA 1
ATOM 1353 C C . ALA A 1 176 ? -7.743 -1.824 8.229 1.00 98.38 176 ALA A C 1
ATOM 1355 O O . ALA A 1 176 ? -8.902 -1.926 8.621 1.00 98.38 176 ALA A O 1
ATOM 1356 N N . GLU A 1 177 ? -7.263 -0.687 7.710 1.00 97.19 177 GLU A N 1
ATOM 1357 C CA . GLU A 1 177 ? -8.123 0.482 7.476 1.00 97.19 177 GLU A CA 1
ATOM 1358 C C . GLU A 1 177 ? -9.246 0.138 6.498 1.00 97.19 177 GLU A C 1
ATOM 1360 O O . GLU A 1 177 ? -10.408 0.419 6.773 1.00 97.19 177 GLU A O 1
ATOM 1365 N N . THR A 1 178 ? -8.925 -0.531 5.392 1.00 97.56 178 THR A N 1
ATOM 1366 C CA . THR A 1 178 ? -9.923 -0.945 4.398 1.00 97.56 178 THR A CA 1
ATOM 1367 C C . THR A 1 178 ? -10.941 -1.917 4.999 1.00 97.56 178 THR A C 1
ATOM 1369 O O . THR A 1 178 ? -12.141 -1.729 4.809 1.00 97.56 178 THR A O 1
ATOM 1372 N N . ALA A 1 179 ? -10.494 -2.907 5.781 1.00 98.50 179 ALA A N 1
ATOM 1373 C CA . ALA A 1 179 ? -11.388 -3.827 6.485 1.00 98.50 179 ALA A CA 1
ATOM 1374 C C . ALA A 1 179 ? -12.343 -3.083 7.431 1.00 98.50 179 ALA A C 1
ATOM 1376 O O . ALA A 1 179 ? -13.548 -3.312 7.389 1.00 98.50 179 ALA A O 1
ATOM 1377 N N . MET A 1 180 ? -11.837 -2.137 8.229 1.00 97.88 180 MET A N 1
ATOM 1378 C CA . MET A 1 180 ? -12.690 -1.327 9.103 1.00 97.88 180 MET A CA 1
ATOM 1379 C C . MET A 1 180 ? -13.684 -0.469 8.314 1.00 97.88 180 MET A C 1
ATOM 1381 O O . MET A 1 180 ? -14.835 -0.336 8.720 1.00 97.88 180 MET A O 1
ATOM 1385 N N . ARG A 1 181 ? -13.297 0.074 7.152 1.00 96.31 181 ARG A N 1
ATOM 1386 C CA . ARG A 1 181 ? -14.230 0.807 6.280 1.00 96.31 181 ARG A CA 1
ATOM 1387 C C . ARG A 1 181 ? -15.325 -0.079 5.704 1.00 96.31 181 ARG A C 1
ATOM 1389 O O . ARG A 1 181 ? -16.471 0.350 5.706 1.00 96.31 181 ARG A O 1
ATOM 1396 N N . ILE A 1 182 ? -14.990 -1.288 5.256 1.00 98.06 182 ILE A N 1
ATOM 1397 C CA . ILE A 1 182 ? -15.980 -2.275 4.805 1.00 98.06 182 ILE A CA 1
ATOM 1398 C C . ILE A 1 182 ? -16.937 -2.599 5.955 1.00 98.06 182 ILE A C 1
ATOM 1400 O O . ILE A 1 182 ? -18.146 -2.523 5.778 1.00 98.06 182 ILE A O 1
ATOM 1404 N N . PHE A 1 183 ? -16.409 -2.869 7.152 1.00 97.19 183 PHE A N 1
ATOM 1405 C CA . PHE A 1 183 ? -17.209 -3.142 8.347 1.00 97.19 183 PHE A CA 1
ATOM 1406 C C . PHE A 1 183 ? -18.188 -2.009 8.691 1.00 97.19 183 PHE A C 1
ATOM 1408 O O . PHE A 1 183 ? -19.347 -2.280 8.986 1.00 97.19 183 PHE A O 1
ATOM 1415 N N . TYR A 1 184 ? -17.771 -0.744 8.589 1.00 94.75 184 TYR A N 1
ATOM 1416 C CA . TYR A 1 184 ? -18.661 0.401 8.823 1.00 94.75 184 TYR A CA 1
ATOM 1417 C C . TYR A 1 184 ? -19.762 0.584 7.775 1.00 94.75 184 TYR A C 1
ATOM 1419 O O . TYR A 1 184 ? -20.721 1.307 8.032 1.00 94.75 184 TYR A O 1
ATOM 1427 N N . LEU A 1 185 ? -19.627 -0.044 6.607 1.00 94.62 185 LEU A N 1
ATOM 1428 C CA . LEU A 1 185 ? -20.649 -0.064 5.561 1.00 94.62 185 LEU A CA 1
ATOM 1429 C C . LEU A 1 185 ? -21.582 -1.274 5.679 1.00 94.62 185 LEU A C 1
ATOM 1431 O O . LEU A 1 185 ? -22.531 -1.383 4.906 1.00 94.62 185 LEU A O 1
ATOM 1435 N N . ALA A 1 186 ? -21.328 -2.178 6.630 1.00 93.12 186 ALA A N 1
ATOM 1436 C CA . ALA A 1 186 ? -22.185 -3.327 6.844 1.00 93.12 186 ALA A CA 1
ATOM 1437 C C . ALA A 1 186 ? -23.609 -2.887 7.224 1.00 93.12 186 ALA A C 1
ATOM 1439 O O . ALA A 1 186 ? -23.775 -1.921 7.979 1.00 93.12 186 ALA A O 1
ATOM 1440 N N . PRO A 1 187 ? -24.642 -3.623 6.776 1.00 85.88 187 PRO A N 1
ATOM 1441 C CA . PRO A 1 187 ? -25.990 -3.436 7.284 1.00 85.88 187 PRO A CA 1
ATOM 1442 C C . PRO A 1 187 ? -26.002 -3.537 8.813 1.00 85.88 187 PRO A C 1
ATOM 1444 O O . PRO A 1 187 ? -25.366 -4.423 9.394 1.00 85.88 187 PRO A O 1
ATOM 1447 N N . LEU A 1 188 ? -26.729 -2.624 9.455 1.00 86.06 188 LEU A N 1
ATOM 1448 C CA . LEU A 1 188 ? -26.969 -2.658 10.893 1.00 86.06 188 LEU A CA 1
ATOM 1449 C C . LEU A 1 188 ? -28.261 -3.423 11.172 1.00 86.06 188 LEU A C 1
ATOM 1451 O O . LEU A 1 188 ? -29.235 -3.303 10.430 1.00 86.06 188 LEU A O 1
ATOM 1455 N N . ASP A 1 189 ? -28.265 -4.181 12.260 1.00 80.56 189 ASP A N 1
ATOM 1456 C CA . ASP A 1 189 ? -29.476 -4.777 12.809 1.00 80.56 189 ASP A CA 1
ATOM 1457 C C . ASP A 1 189 ? -30.127 -3.802 13.802 1.00 80.56 189 ASP A C 1
ATOM 1459 O O . ASP A 1 189 ? -29.468 -2.939 14.392 1.00 80.56 189 ASP A O 1
ATOM 1463 N N . THR A 1 190 ? -31.430 -3.946 14.011 1.00 74.56 190 THR A N 1
ATOM 1464 C CA . THR A 1 190 ? -32.179 -3.199 15.021 1.00 74.56 190 THR A CA 1
ATOM 1465 C C . THR A 1 190 ? -32.460 -4.101 16.212 1.00 74.56 190 THR A C 1
ATOM 1467 O O . THR A 1 190 ? -33.427 -4.860 16.218 1.00 74.56 190 THR A O 1
ATOM 1470 N N . SER A 1 191 ? -31.649 -3.979 17.263 1.00 66.31 191 SER A N 1
ATOM 1471 C CA . SER A 1 191 ? -31.909 -4.634 18.546 1.00 66.31 191 SER A CA 1
ATOM 1472 C C . SER A 1 191 ? -32.371 -3.595 19.560 1.00 66.31 191 SER A C 1
ATOM 1474 O O . SER A 1 191 ? -31.663 -2.628 19.836 1.00 66.31 191 SER A O 1
ATOM 1476 N N . MET A 1 192 ? -33.586 -3.754 20.094 1.00 68.44 192 MET A N 1
ATOM 1477 C CA . MET A 1 192 ? -34.176 -2.831 21.082 1.00 68.44 192 MET A CA 1
ATOM 1478 C C . MET A 1 192 ? -34.123 -1.347 20.654 1.00 68.44 192 MET A C 1
ATOM 1480 O O . MET A 1 192 ? -33.844 -0.465 21.462 1.00 68.44 192 MET A O 1
ATOM 1484 N N . SER A 1 193 ? -34.386 -1.061 19.374 1.00 72.56 193 SER A N 1
ATOM 1485 C CA . SER A 1 193 ? -34.324 0.292 18.779 1.00 72.56 193 SER A CA 1
ATOM 1486 C C . SER A 1 193 ? -32.936 0.951 18.785 1.00 72.56 193 SER A C 1
ATOM 1488 O O . SER A 1 193 ? -32.826 2.149 18.537 1.00 72.56 193 SER A O 1
ATOM 1490 N N . THR A 1 194 ? -31.872 0.184 19.040 1.00 72.75 194 THR A N 1
ATOM 1491 C CA . THR A 1 194 ? -30.484 0.639 18.918 1.00 72.75 194 THR A CA 1
ATOM 1492 C C . THR A 1 194 ? -29.838 -0.062 17.721 1.00 72.75 194 THR A C 1
ATOM 1494 O O . THR A 1 194 ? -29.901 -1.294 17.646 1.00 72.75 194 THR A O 1
ATOM 1497 N N . PRO A 1 195 ? -29.228 0.677 16.776 1.00 76.06 195 PRO A N 1
ATOM 1498 C CA . PRO A 1 195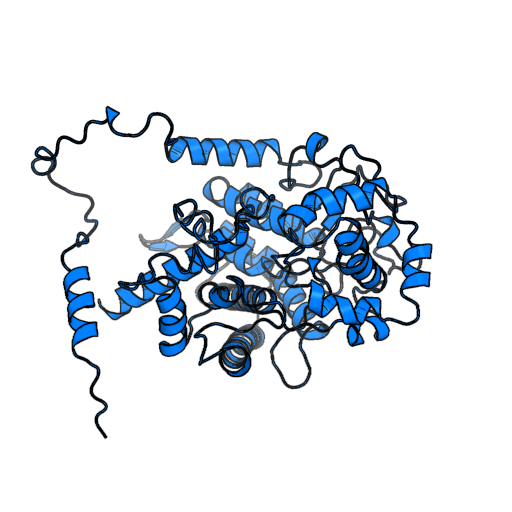 ? -28.454 0.067 15.705 1.00 76.06 195 PRO A CA 1
ATOM 1499 C C . PRO A 1 195 ? -27.278 -0.721 16.290 1.00 76.06 195 PRO A C 1
ATOM 1501 O O . PRO A 1 195 ? -26.491 -0.181 17.069 1.00 76.06 195 PRO A O 1
ATOM 1504 N N . VAL A 1 196 ? -27.159 -1.993 15.920 1.00 84.31 196 VAL A N 1
ATOM 1505 C CA . VAL A 1 196 ? -26.054 -2.869 16.329 1.00 84.31 196 VAL A CA 1
ATOM 1506 C C . VAL A 1 196 ? -25.450 -3.553 15.110 1.00 84.31 196 VAL A C 1
ATOM 1508 O O . VAL A 1 196 ? -26.129 -3.789 14.112 1.00 84.31 196 VAL A O 1
ATOM 1511 N N . TYR A 1 197 ? -24.160 -3.874 15.176 1.00 87.12 197 TYR A N 1
ATOM 1512 C CA . TYR A 1 197 ? -23.503 -4.607 14.098 1.00 87.12 197 TYR A CA 1
ATOM 1513 C C . TYR A 1 197 ? -24.081 -6.016 13.967 1.00 87.12 197 TYR A C 1
ATOM 1515 O O . TYR A 1 197 ? -24.302 -6.708 14.963 1.00 87.12 197 TYR A O 1
ATOM 1523 N N . THR A 1 198 ? -24.305 -6.440 12.726 1.00 88.00 198 THR A N 1
ATOM 1524 C CA . THR A 1 198 ? -24.802 -7.782 12.418 1.00 88.00 198 THR A CA 1
ATOM 1525 C C . THR A 1 198 ? -23.763 -8.854 12.741 1.00 88.00 198 THR A C 1
ATOM 1527 O O . THR A 1 198 ? -22.552 -8.613 12.794 1.00 88.00 198 THR A O 1
ATOM 1530 N N . HIS A 1 199 ? -24.239 -10.088 12.895 1.00 87.75 199 HIS A N 1
ATOM 1531 C CA . HIS A 1 199 ? -23.376 -11.259 13.033 1.00 87.75 199 HIS A CA 1
ATOM 1532 C C . HIS A 1 199 ? -22.447 -11.441 11.818 1.00 87.75 199 HIS A C 1
ATOM 1534 O O . HIS A 1 199 ? -21.304 -11.859 11.982 1.00 87.75 199 HIS A O 1
ATOM 1540 N N . GLU A 1 200 ? -22.900 -11.104 10.605 1.00 89.81 200 GLU A N 1
ATOM 1541 C CA . GLU A 1 200 ? -22.070 -11.145 9.392 1.00 89.81 200 GLU A CA 1
ATOM 1542 C C . GLU A 1 200 ? -20.930 -10.118 9.454 1.00 89.81 200 GLU A C 1
ATOM 1544 O O . GLU A 1 200 ? -19.779 -10.464 9.188 1.00 89.81 200 GLU A O 1
ATOM 1549 N N . ALA A 1 201 ? -21.219 -8.884 9.884 1.00 92.69 201 ALA A N 1
ATOM 1550 C CA . ALA A 1 201 ? -20.216 -7.832 10.032 1.00 92.69 201 ALA A CA 1
ATOM 1551 C C . ALA A 1 201 ? -19.128 -8.216 11.044 1.00 92.69 201 ALA A C 1
ATOM 1553 O O . ALA A 1 201 ? -17.931 -8.105 10.768 1.00 92.69 201 ALA A O 1
ATOM 1554 N N . MET A 1 202 ? -19.539 -8.724 12.207 1.00 92.56 202 MET A N 1
ATOM 1555 C CA . MET A 1 202 ? -18.601 -9.192 13.226 1.00 92.56 202 MET A CA 1
ATOM 1556 C C . MET A 1 202 ? -17.838 -10.443 12.774 1.00 92.56 202 MET A C 1
ATOM 1558 O O . MET A 1 202 ? -16.651 -10.576 13.071 1.00 92.56 202 MET A O 1
ATOM 1562 N N . GLY A 1 203 ? -18.497 -11.341 12.032 1.00 92.75 203 GLY A N 1
ATOM 1563 C CA . GLY A 1 203 ? -17.879 -12.517 11.417 1.00 92.75 203 GLY A CA 1
ATOM 1564 C C . GLY A 1 203 ? -16.785 -12.139 10.430 1.00 92.75 203 GLY A C 1
ATOM 1565 O O . GLY A 1 203 ? -15.701 -12.710 10.460 1.00 92.75 203 GLY A O 1
ATOM 1566 N N . PHE A 1 204 ? -17.009 -11.100 9.626 1.00 95.62 204 PHE A N 1
ATOM 1567 C CA . PHE A 1 204 ? -15.982 -10.571 8.741 1.00 95.62 204 PHE A CA 1
ATOM 1568 C C . PHE A 1 204 ? -14.740 -10.091 9.502 1.00 95.62 204 PHE A C 1
ATOM 1570 O O . PHE A 1 204 ? -13.642 -10.530 9.167 1.00 95.62 204 PHE A O 1
ATOM 1577 N N . LEU A 1 205 ? -14.892 -9.244 10.533 1.00 95.50 205 LEU A N 1
ATOM 1578 C CA . LEU A 1 205 ? -13.747 -8.783 11.337 1.00 95.50 205 LEU A CA 1
ATOM 1579 C C . LEU A 1 205 ? -12.989 -9.954 11.958 1.00 95.50 205 LEU A C 1
ATOM 1581 O O . LEU A 1 205 ? -11.760 -9.991 11.938 1.00 95.50 205 LEU A O 1
ATOM 1585 N N . CYS A 1 206 ? -13.740 -10.918 12.476 1.00 93.62 206 CYS A N 1
ATOM 1586 C CA . CYS A 1 206 ? -13.196 -12.120 13.064 1.00 93.62 206 CYS A CA 1
ATOM 1587 C C . CYS A 1 206 ? -12.338 -12.938 12.084 1.00 93.62 206 CYS A C 1
ATOM 1589 O O . CYS A 1 206 ? -11.236 -13.365 12.433 1.00 93.62 206 CYS A O 1
ATOM 1591 N N . ASP A 1 207 ? -12.823 -13.118 10.854 1.00 94.81 207 ASP A N 1
ATOM 1592 C CA . ASP A 1 207 ? -12.134 -13.881 9.814 1.00 94.81 207 ASP A CA 1
ATOM 1593 C C . ASP A 1 207 ? -10.823 -13.209 9.380 1.00 94.81 207 ASP A C 1
ATOM 1595 O O . ASP A 1 207 ? -9.835 -13.888 9.094 1.00 94.81 207 ASP A O 1
ATOM 1599 N N . VAL A 1 208 ? -10.803 -11.874 9.301 1.00 97.50 208 VAL A N 1
ATOM 1600 C CA . VAL A 1 208 ? -9.656 -11.134 8.747 1.00 97.50 208 VAL A CA 1
ATOM 1601 C C . VAL A 1 208 ? -8.614 -10.749 9.794 1.00 97.50 208 VAL A C 1
ATOM 1603 O O . VAL A 1 208 ? -7.438 -10.600 9.451 1.00 97.50 208 VAL A O 1
ATOM 1606 N N . PHE A 1 209 ? -9.006 -10.607 11.065 1.00 97.06 209 PHE A N 1
ATOM 1607 C CA . PHE A 1 209 ? -8.133 -10.108 12.129 1.00 97.06 209 PHE A CA 1
ATOM 1608 C C . PHE A 1 209 ? -6.789 -10.855 12.244 1.00 97.06 209 PHE A C 1
ATOM 1610 O O . PHE A 1 209 ? -5.758 -10.177 12.257 1.00 97.06 209 PHE A O 1
ATOM 1617 N N . PRO A 1 210 ? -6.721 -12.206 12.251 1.00 96.69 210 PRO A N 1
ATOM 1618 C CA . PRO A 1 210 ? -5.448 -12.917 12.410 1.00 96.69 210 PRO A CA 1
ATOM 1619 C C . PRO A 1 210 ? -4.432 -12.606 11.304 1.00 96.69 210 PRO A C 1
ATOM 1621 O O . PRO A 1 210 ? -3.253 -12.376 11.581 1.00 96.69 210 PRO A O 1
ATOM 1624 N N . SER A 1 211 ? -4.885 -12.556 10.049 1.00 97.12 211 SER A N 1
ATOM 1625 C CA . SER A 1 211 ? -4.033 -12.215 8.905 1.00 97.12 211 SER A CA 1
ATOM 1626 C C . SER A 1 211 ? -3.549 -10.769 8.974 1.00 97.12 211 SER A C 1
ATOM 1628 O O . SER A 1 211 ? -2.370 -10.501 8.732 1.00 97.12 211 SER A O 1
ATOM 1630 N N . LEU A 1 212 ? -4.424 -9.834 9.354 1.00 98.31 212 LEU A N 1
ATOM 1631 C CA . LEU A 1 212 ? -4.062 -8.423 9.507 1.00 98.31 212 LEU A CA 1
ATOM 1632 C C . LEU A 1 212 ? -3.065 -8.210 10.649 1.00 98.31 212 LEU A C 1
ATOM 1634 O O . LEU A 1 212 ? -2.070 -7.508 10.467 1.00 98.31 212 LEU A O 1
ATOM 1638 N N . TYR A 1 213 ? -3.278 -8.871 11.788 1.00 97.81 213 TYR A N 1
ATOM 1639 C CA . TYR A 1 213 ? -2.348 -8.862 12.913 1.00 97.81 213 TYR A CA 1
ATOM 1640 C C . TYR A 1 213 ? -0.967 -9.375 12.498 1.00 97.81 213 TYR A C 1
ATOM 1642 O O . TYR A 1 213 ? 0.052 -8.735 12.757 1.00 97.81 213 TYR A O 1
ATOM 1650 N N . LYS A 1 214 ? -0.929 -10.492 11.764 1.00 97.12 214 LYS A N 1
ATOM 1651 C CA . LYS A 1 214 ? 0.311 -11.081 11.251 1.00 97.12 214 LYS A CA 1
ATOM 1652 C C . LYS A 1 214 ? 1.040 -10.168 10.259 1.00 97.12 214 LYS A C 1
ATOM 1654 O O . LYS A 1 214 ? 2.265 -10.092 10.291 1.00 97.12 214 LYS A O 1
ATOM 1659 N N . PHE A 1 215 ? 0.307 -9.450 9.407 1.00 97.88 215 PHE A N 1
ATOM 1660 C CA . PHE A 1 215 ? 0.888 -8.476 8.478 1.00 97.88 215 PHE A CA 1
ATOM 1661 C C . PHE A 1 215 ? 1.504 -7.277 9.208 1.00 97.88 215 PHE A C 1
ATOM 1663 O O . PHE A 1 215 ? 2.622 -6.864 8.897 1.00 97.88 215 PHE A O 1
ATOM 1670 N N . HIS A 1 216 ? 0.820 -6.758 10.229 1.00 98.19 216 HIS A N 1
ATOM 1671 C CA . HIS A 1 216 ? 1.348 -5.690 11.084 1.00 98.19 216 HIS A CA 1
ATOM 1672 C C . HIS A 1 216 ? 2.582 -6.140 11.871 1.00 98.19 216 HIS A C 1
ATOM 1674 O O . HIS A 1 216 ? 3.574 -5.414 11.922 1.00 98.19 216 HIS A O 1
ATOM 1680 N N . ALA A 1 217 ? 2.574 -7.363 12.406 1.00 97.19 217 ALA A N 1
ATOM 1681 C CA . ALA A 1 217 ? 3.742 -7.950 13.058 1.00 97.19 217 ALA A CA 1
ATOM 1682 C C . ALA A 1 217 ? 4.934 -8.081 12.092 1.00 97.19 217 ALA A C 1
ATOM 1684 O O . ALA A 1 217 ? 6.058 -7.735 12.458 1.00 97.19 217 ALA A O 1
ATOM 1685 N N . TYR A 1 218 ? 4.696 -8.508 10.845 1.00 95.94 218 TYR A N 1
ATOM 1686 C CA . TYR A 1 218 ? 5.727 -8.553 9.804 1.00 95.94 218 TYR A CA 1
ATOM 1687 C C . TYR A 1 218 ? 6.321 -7.166 9.519 1.00 95.94 218 TYR A C 1
ATOM 1689 O O . TYR A 1 218 ? 7.542 -7.018 9.438 1.00 95.94 218 TYR A O 1
ATOM 1697 N N . LEU A 1 219 ? 5.476 -6.142 9.374 1.00 96.06 219 LEU A N 1
ATOM 1698 C CA . LEU A 1 219 ? 5.897 -4.760 9.130 1.00 96.06 219 LEU A CA 1
ATOM 1699 C C . LEU A 1 219 ? 6.791 -4.229 10.251 1.00 96.06 219 LEU A C 1
ATOM 1701 O O . LEU A 1 219 ? 7.895 -3.761 9.978 1.00 96.06 219 LEU A O 1
ATOM 1705 N N . LEU A 1 220 ? 6.352 -4.357 11.503 1.00 96.62 220 LEU A N 1
ATOM 1706 C CA . LEU A 1 220 ? 7.120 -3.911 12.666 1.00 96.62 220 LEU A CA 1
ATOM 1707 C C . LEU A 1 220 ? 8.452 -4.662 12.775 1.00 96.62 220 LEU A C 1
ATOM 1709 O O . LEU A 1 220 ? 9.495 -4.042 12.954 1.00 96.62 220 LEU A O 1
ATOM 1713 N N . ALA A 1 221 ? 8.448 -5.982 12.574 1.00 93.62 221 ALA A N 1
ATOM 1714 C CA . ALA A 1 221 ? 9.661 -6.791 12.667 1.00 93.62 221 ALA A CA 1
ATOM 1715 C C . ALA A 1 221 ? 10.671 -6.524 11.536 1.00 93.62 221 ALA A C 1
ATOM 1717 O O . ALA A 1 221 ? 11.876 -6.619 11.756 1.00 93.62 221 ALA A O 1
ATOM 1718 N N . SER A 1 222 ? 10.200 -6.231 10.319 1.00 89.62 222 SER A N 1
ATOM 1719 C CA . SER A 1 222 ? 11.067 -6.129 9.135 1.00 89.62 222 SER A CA 1
ATOM 1720 C C . SER A 1 222 ? 11.420 -4.699 8.727 1.00 89.62 222 SER A C 1
ATOM 1722 O O . SER A 1 222 ? 12.432 -4.492 8.051 1.00 89.62 222 SER A O 1
ATOM 1724 N N . ARG A 1 223 ? 10.593 -3.707 9.085 1.00 92.00 223 ARG A N 1
ATOM 1725 C CA . ARG A 1 223 ? 10.710 -2.329 8.577 1.00 92.00 223 ARG A CA 1
ATOM 1726 C C . ARG A 1 223 ? 11.009 -1.297 9.650 1.00 92.00 223 ARG A C 1
ATOM 1728 O O . ARG A 1 223 ? 11.550 -0.254 9.293 1.00 92.00 223 ARG A O 1
ATOM 1735 N N . GLN A 1 224 ? 10.687 -1.548 10.917 1.00 94.19 224 GLN A N 1
ATOM 1736 C CA . GLN A 1 224 ? 10.956 -0.580 11.979 1.00 94.19 224 GLN A CA 1
ATOM 1737 C C . GLN A 1 224 ? 12.463 -0.301 12.094 1.00 94.19 224 GLN A C 1
ATOM 1739 O O . GLN A 1 224 ? 13.281 -1.222 12.135 1.00 94.19 224 GLN A O 1
ATOM 1744 N N . ARG A 1 225 ? 12.842 0.980 12.120 1.00 91.62 225 ARG A N 1
ATOM 1745 C CA . ARG A 1 225 ? 14.243 1.398 12.264 1.00 91.62 225 ARG A CA 1
ATOM 1746 C C . ARG A 1 225 ? 14.700 1.312 13.721 1.00 91.62 225 ARG A C 1
ATOM 1748 O O . ARG A 1 225 ? 13.928 1.517 14.652 1.00 91.62 225 ARG A O 1
ATOM 1755 N N . THR A 1 226 ? 15.992 1.066 13.926 1.00 88.25 226 THR A N 1
ATOM 1756 C CA . THR A 1 226 ? 16.600 1.053 15.263 1.00 88.25 226 THR A CA 1
ATOM 1757 C C . THR A 1 226 ? 16.412 2.404 15.962 1.00 88.25 226 THR A C 1
ATOM 1759 O O . THR A 1 226 ? 16.658 3.445 15.357 1.00 88.25 226 THR A O 1
ATOM 1762 N N . ASN A 1 227 ? 16.035 2.379 17.244 1.00 89.06 227 ASN A N 1
ATOM 1763 C CA . ASN A 1 227 ? 15.839 3.553 18.112 1.00 89.06 227 ASN A CA 1
ATOM 1764 C C . ASN A 1 227 ? 14.706 4.515 17.711 1.00 89.06 227 ASN A C 1
ATOM 1766 O O . ASN A 1 227 ? 14.634 5.613 18.252 1.00 89.06 227 ASN A O 1
ATOM 1770 N N . THR A 1 228 ? 13.809 4.121 16.809 1.00 93.50 228 THR A N 1
ATOM 1771 C CA . THR A 1 228 ? 12.607 4.896 16.472 1.00 93.50 228 THR A CA 1
ATOM 1772 C C . THR A 1 228 ? 11.429 3.950 16.221 1.00 93.50 228 THR A C 1
ATOM 1774 O O . THR A 1 228 ? 11.597 2.734 16.104 1.00 93.50 228 THR A O 1
ATOM 1777 N N . SER A 1 229 ? 10.212 4.486 16.189 1.00 95.69 229 SER A N 1
ATOM 1778 C CA . SER A 1 229 ? 9.011 3.732 15.802 1.00 95.69 229 SER A CA 1
ATOM 1779 C C . SER A 1 229 ? 8.705 3.839 14.304 1.00 95.69 229 SER A C 1
ATOM 1781 O O . SER A 1 229 ? 7.848 3.113 13.805 1.00 95.69 229 SER A O 1
ATOM 1783 N N . LEU A 1 230 ? 9.429 4.699 13.578 1.00 96.38 230 LEU A N 1
ATOM 1784 C CA . LEU A 1 230 ? 9.268 4.883 12.139 1.00 96.38 230 LEU A CA 1
ATOM 1785 C C . LEU A 1 230 ? 9.705 3.641 11.360 1.00 96.38 230 LEU A C 1
ATOM 1787 O O . LEU A 1 230 ? 10.725 3.002 11.649 1.00 96.38 230 LEU A O 1
ATOM 1791 N N . LEU A 1 231 ? 8.937 3.335 10.322 1.00 95.12 231 LEU A N 1
ATOM 1792 C CA . LEU A 1 231 ? 9.187 2.243 9.401 1.00 95.12 231 LEU A CA 1
ATOM 1793 C C . LEU A 1 231 ? 9.930 2.751 8.167 1.00 95.12 231 LEU A C 1
ATOM 1795 O O . LEU A 1 231 ? 9.680 3.844 7.652 1.00 95.12 231 LEU A O 1
ATOM 1799 N N . SER A 1 232 ? 10.838 1.913 7.687 1.00 91.31 232 SER A N 1
ATOM 1800 C CA . SER A 1 232 ? 11.582 2.113 6.458 1.00 91.31 232 SER A CA 1
ATOM 1801 C C . SER A 1 232 ? 10.876 1.453 5.279 1.00 91.31 232 SER A C 1
ATOM 1803 O O . SER A 1 232 ? 10.621 0.241 5.266 1.00 91.31 232 SER A O 1
ATOM 1805 N N . LEU A 1 233 ? 10.600 2.267 4.269 1.00 89.69 233 LEU A N 1
ATOM 1806 C CA . LEU A 1 233 ? 10.214 1.818 2.946 1.00 89.69 233 LEU A CA 1
ATOM 1807 C C . LEU A 1 233 ? 11.472 1.358 2.204 1.00 89.69 233 LEU A C 1
ATOM 1809 O O . LEU A 1 233 ? 12.522 2.006 2.241 1.00 89.69 233 LEU A O 1
ATOM 1813 N N . ARG A 1 234 ? 11.370 0.208 1.539 1.00 89.25 234 ARG A N 1
ATOM 1814 C CA . ARG A 1 234 ? 12.521 -0.473 0.943 1.00 89.25 234 ARG A CA 1
ATOM 1815 C C . ARG A 1 234 ? 12.493 -0.528 -0.579 1.00 89.25 234 ARG A C 1
ATOM 1817 O O . ARG A 1 234 ? 13.510 -0.838 -1.194 1.00 89.25 234 ARG A O 1
ATOM 1824 N N . HIS A 1 235 ? 11.352 -0.227 -1.181 1.00 91.75 235 HIS A N 1
ATOM 1825 C CA . HIS A 1 235 ? 11.220 -0.081 -2.620 1.00 91.75 235 HIS A CA 1
ATOM 1826 C C . HIS A 1 235 ? 10.145 0.972 -2.935 1.00 91.75 235 HIS A C 1
ATOM 1828 O O . HIS A 1 235 ? 9.075 0.904 -2.335 1.00 91.75 235 HIS A O 1
ATOM 1834 N N . PRO A 1 236 ? 10.353 1.915 -3.878 1.00 90.88 236 PRO A N 1
ATOM 1835 C CA . PRO A 1 236 ? 9.354 2.938 -4.221 1.00 90.88 236 PRO A CA 1
ATOM 1836 C C . PRO A 1 236 ? 7.944 2.403 -4.512 1.00 90.88 236 PRO A C 1
ATOM 1838 O O . PRO A 1 236 ? 6.958 2.995 -4.092 1.00 90.88 236 PRO A O 1
ATOM 1841 N N . TRP A 1 237 ? 7.838 1.253 -5.182 1.00 92.25 237 TRP A N 1
ATOM 1842 C CA . TRP A 1 237 ? 6.562 0.566 -5.449 1.00 92.25 237 TRP A CA 1
ATOM 1843 C C . TRP A 1 237 ? 5.761 0.157 -4.195 1.00 92.25 237 TRP A C 1
ATOM 1845 O O . TRP A 1 237 ? 4.578 -0.123 -4.316 1.00 92.25 237 TRP A O 1
ATOM 1855 N N . GLU A 1 238 ? 6.353 0.174 -2.997 1.00 92.19 238 GLU A N 1
ATOM 1856 C CA . GLU A 1 238 ? 5.628 -0.055 -1.734 1.00 92.19 238 GLU A CA 1
ATOM 1857 C C . GLU A 1 238 ? 4.852 1.190 -1.256 1.00 92.19 238 GLU A C 1
ATOM 1859 O O . GLU A 1 238 ? 4.046 1.106 -0.328 1.00 92.19 238 GLU A O 1
ATOM 1864 N N . SER A 1 239 ? 5.105 2.363 -1.851 1.00 88.25 239 SER A N 1
ATOM 1865 C CA . SER A 1 239 ? 4.426 3.626 -1.529 1.00 88.25 239 SER A CA 1
ATOM 1866 C C . SER A 1 239 ? 3.160 3.805 -2.363 1.00 88.25 239 SER A C 1
ATOM 1868 O O . SER A 1 239 ? 3.027 3.281 -3.474 1.00 88.25 239 SER A O 1
ATOM 1870 N N . MET A 1 240 ? 2.222 4.615 -1.855 1.00 84.62 240 MET A N 1
ATOM 1871 C CA . MET A 1 240 ? 1.033 5.000 -2.614 1.00 84.62 240 MET A CA 1
ATOM 1872 C C . MET A 1 240 ? 1.364 5.866 -3.848 1.00 84.62 240 MET A C 1
ATOM 1874 O O . MET A 1 240 ? 0.546 5.986 -4.759 1.00 84.62 240 MET A O 1
ATOM 1878 N N . ALA A 1 241 ? 2.574 6.405 -3.944 1.00 81.50 241 ALA A N 1
ATOM 1879 C CA . ALA A 1 241 ? 3.076 7.201 -5.054 1.00 81.50 241 ALA A CA 1
ATOM 1880 C C . ALA A 1 241 ? 4.341 6.559 -5.665 1.00 81.50 241 ALA A C 1
ATOM 1882 O O . ALA A 1 241 ? 5.440 7.110 -5.616 1.00 81.50 241 ALA A O 1
ATOM 1883 N N . ALA A 1 242 ? 4.184 5.383 -6.274 1.00 84.25 242 ALA A N 1
ATOM 1884 C CA . ALA A 1 242 ? 5.279 4.556 -6.796 1.00 84.25 242 ALA A CA 1
ATOM 1885 C C . ALA A 1 242 ? 6.224 5.258 -7.803 1.00 84.25 242 ALA A C 1
ATOM 1887 O O . ALA A 1 242 ? 7.412 4.940 -7.851 1.00 84.25 242 ALA A O 1
ATOM 1888 N N . ILE A 1 243 ? 5.709 6.214 -8.587 1.00 81.81 243 ILE A N 1
ATOM 1889 C CA . ILE A 1 243 ? 6.441 6.975 -9.626 1.00 81.81 243 ILE A CA 1
ATOM 1890 C C . ILE A 1 243 ? 6.587 8.451 -9.209 1.00 81.81 243 ILE A C 1
ATOM 1892 O O . ILE A 1 243 ? 6.767 9.349 -10.023 1.00 81.81 243 ILE A O 1
ATOM 1896 N N . ASN A 1 244 ? 6.479 8.737 -7.909 1.00 78.62 244 ASN A N 1
ATOM 1897 C CA . ASN A 1 244 ? 6.665 10.091 -7.409 1.00 78.62 244 ASN A CA 1
ATOM 1898 C C . ASN A 1 244 ? 8.065 10.601 -7.802 1.00 78.62 244 ASN A C 1
ATOM 1900 O O . ASN A 1 244 ? 9.047 9.886 -7.553 1.00 78.62 244 ASN A O 1
ATOM 1904 N N . PRO A 1 245 ? 8.206 11.838 -8.325 1.00 77.06 245 PRO A N 1
ATOM 1905 C CA . PRO A 1 245 ? 9.522 12.420 -8.571 1.00 77.06 245 PRO A CA 1
ATOM 1906 C C . PRO A 1 245 ? 10.432 12.341 -7.350 1.00 77.06 245 PRO A C 1
ATOM 1908 O O . PRO A 1 245 ? 11.637 12.124 -7.513 1.00 77.06 245 PRO A O 1
ATOM 1911 N N . GLY A 1 246 ? 9.781 12.351 -6.169 1.00 77.31 246 GLY A N 1
ATOM 1912 C CA . GLY A 1 246 ? 10.145 11.753 -4.883 1.00 77.31 246 GLY A CA 1
ATOM 1913 C C . GLY A 1 246 ? 11.472 11.014 -4.870 1.00 77.31 246 GLY A C 1
ATOM 1914 O O . GLY A 1 246 ? 12.447 11.331 -4.189 1.00 77.31 246 GLY A O 1
ATOM 1915 N N . TRP A 1 247 ? 11.444 9.948 -5.639 1.00 84.81 247 TRP A N 1
ATOM 1916 C CA . TRP A 1 247 ? 12.387 8.866 -5.551 1.00 84.81 247 TRP A CA 1
ATOM 1917 C C . TRP A 1 247 ? 13.710 9.126 -6.264 1.00 84.81 247 TRP A C 1
ATOM 1919 O O . TRP A 1 247 ? 14.668 8.421 -5.965 1.00 84.81 247 TRP A O 1
ATOM 1929 N N . LYS A 1 248 ? 13.819 10.132 -7.149 1.00 85.88 248 LYS A N 1
ATOM 1930 C CA . LYS A 1 248 ? 15.042 10.348 -7.953 1.00 85.88 248 LYS A CA 1
ATOM 1931 C C . LYS A 1 248 ? 16.285 10.539 -7.077 1.00 85.88 248 LYS A C 1
ATOM 1933 O O . LYS A 1 248 ? 17.317 9.928 -7.334 1.00 85.88 248 LYS A O 1
ATOM 1938 N N . SER A 1 249 ? 16.181 11.343 -6.017 1.00 84.44 249 SER A N 1
ATOM 1939 C CA . SER A 1 249 ? 17.281 11.574 -5.069 1.00 84.44 249 SER A CA 1
ATOM 1940 C C . SER A 1 249 ? 17.630 10.308 -4.280 1.00 84.44 249 SER A C 1
ATOM 1942 O O . SER A 1 249 ? 18.803 9.959 -4.162 1.00 84.44 249 SER A O 1
ATOM 1944 N N . ALA A 1 250 ? 16.620 9.586 -3.792 1.00 85.44 250 ALA A N 1
ATOM 1945 C CA . ALA A 1 250 ? 16.797 8.357 -3.022 1.00 85.44 250 ALA A CA 1
ATOM 1946 C C . ALA A 1 250 ? 17.375 7.200 -3.861 1.00 85.44 250 ALA A C 1
ATOM 1948 O O . ALA A 1 250 ? 18.107 6.364 -3.342 1.00 85.44 250 ALA A O 1
ATOM 1949 N N . LEU A 1 251 ? 17.073 7.146 -5.161 1.00 91.19 251 LEU A N 1
ATOM 1950 C CA . LEU A 1 251 ? 17.565 6.118 -6.084 1.00 91.19 251 LEU A CA 1
ATOM 1951 C C . LEU A 1 251 ? 18.990 6.392 -6.593 1.00 91.19 251 LEU A C 1
ATOM 1953 O O . LEU A 1 251 ? 19.646 5.478 -7.099 1.00 91.19 251 LEU A O 1
ATOM 1957 N N . ALA A 1 252 ? 19.516 7.607 -6.417 1.00 90.19 252 ALA A N 1
ATOM 1958 C CA . ALA A 1 252 ? 20.871 7.950 -6.843 1.00 90.19 252 ALA A CA 1
ATOM 1959 C C . ALA A 1 252 ? 21.947 7.102 -6.133 1.00 90.19 252 ALA A C 1
ATOM 1961 O O . ALA A 1 252 ? 22.903 6.659 -6.774 1.00 90.19 252 ALA A O 1
ATOM 1962 N N . SER A 1 253 ? 21.777 6.807 -4.835 1.00 86.94 253 SER A N 1
ATOM 1963 C CA . SER A 1 253 ? 22.685 5.921 -4.085 1.00 86.94 253 SER A CA 1
ATOM 1964 C C . SER A 1 253 ? 22.638 4.478 -4.589 1.00 86.94 253 SER A C 1
ATOM 1966 O O . SER A 1 253 ? 23.657 3.791 -4.603 1.00 86.94 253 SER A O 1
ATOM 1968 N N . VAL A 1 254 ? 21.471 4.027 -5.051 1.00 89.81 254 VAL A N 1
ATOM 1969 C CA . VAL A 1 254 ? 21.261 2.682 -5.602 1.00 89.81 254 VAL A CA 1
ATOM 1970 C C . VAL A 1 254 ? 22.026 2.504 -6.903 1.00 89.81 254 VAL A C 1
ATOM 1972 O O . VAL A 1 254 ? 22.723 1.506 -7.080 1.00 89.81 254 VAL A O 1
ATOM 1975 N N . LYS A 1 255 ? 21.955 3.501 -7.789 1.00 89.81 255 LYS A N 1
ATOM 1976 C CA . LYS A 1 255 ? 22.692 3.506 -9.058 1.00 89.81 255 LYS A CA 1
ATOM 1977 C C . LYS A 1 255 ? 24.212 3.442 -8.855 1.00 89.81 255 LYS A C 1
ATOM 1979 O O . LYS A 1 255 ? 24.921 2.904 -9.700 1.00 89.81 255 LYS A O 1
ATOM 1984 N N . ALA A 1 256 ? 24.710 3.962 -7.732 1.00 89.69 256 ALA A N 1
ATOM 1985 C CA . ALA A 1 256 ? 26.129 3.948 -7.382 1.00 89.69 256 ALA A CA 1
ATOM 1986 C C . ALA A 1 256 ? 26.636 2.590 -6.847 1.00 89.69 256 ALA A C 1
ATOM 1988 O O . ALA A 1 256 ? 27.828 2.456 -6.560 1.00 89.69 256 ALA A O 1
ATOM 1989 N N . ALA A 1 257 ? 25.774 1.576 -6.701 1.00 89.00 257 ALA A N 1
ATOM 1990 C CA . ALA A 1 257 ? 26.195 0.253 -6.252 1.00 89.00 257 ALA A CA 1
ATOM 1991 C C . ALA A 1 257 ? 27.198 -0.395 -7.228 1.00 89.00 257 ALA A C 1
ATOM 1993 O O . ALA A 1 257 ? 27.026 -0.363 -8.446 1.00 89.00 257 ALA A O 1
ATOM 1994 N N . ALA A 1 258 ? 28.239 -1.037 -6.687 1.00 89.31 258 ALA A N 1
ATOM 1995 C CA . ALA A 1 258 ? 29.382 -1.528 -7.467 1.00 89.31 258 ALA A CA 1
ATOM 1996 C C . ALA A 1 258 ? 29.030 -2.559 -8.561 1.00 89.31 258 ALA A C 1
ATOM 1998 O O . ALA A 1 258 ? 29.719 -2.649 -9.571 1.00 89.31 258 ALA A O 1
ATOM 1999 N N . ASP A 1 259 ? 27.966 -3.340 -8.379 1.00 89.62 259 ASP A N 1
ATOM 2000 C CA . ASP A 1 259 ? 27.476 -4.343 -9.333 1.00 89.62 259 ASP A CA 1
ATOM 2001 C C . ASP A 1 259 ? 26.215 -3.900 -10.083 1.00 89.62 259 ASP A C 1
ATOM 2003 O O . ASP A 1 259 ? 25.639 -4.710 -10.810 1.00 89.62 259 ASP A O 1
ATOM 2007 N N . PHE A 1 260 ? 25.785 -2.640 -9.941 1.00 91.81 260 PHE A N 1
ATOM 2008 C CA . PHE A 1 260 ? 24.565 -2.122 -10.562 1.00 91.81 260 PHE A CA 1
ATOM 2009 C C . PHE A 1 260 ? 24.523 -2.430 -12.065 1.00 91.81 260 PHE A C 1
ATOM 2011 O O . PHE A 1 260 ? 23.615 -3.114 -12.537 1.00 91.81 260 PHE A O 1
ATOM 2018 N N . ALA A 1 261 ? 25.560 -2.032 -12.809 1.00 93.81 261 ALA A N 1
ATOM 2019 C CA . ALA A 1 261 ? 25.645 -2.265 -14.252 1.00 93.81 261 ALA A CA 1
ATOM 2020 C C . ALA A 1 261 ? 25.599 -3.763 -14.619 1.00 93.81 261 ALA A C 1
ATOM 2022 O O . ALA A 1 261 ? 24.943 -4.152 -15.587 1.00 93.81 261 ALA A O 1
ATOM 2023 N N . GLN A 1 262 ? 26.249 -4.619 -13.821 1.00 93.75 262 GLN A N 1
ATOM 2024 C CA . GLN A 1 262 ? 26.249 -6.068 -14.032 1.00 93.75 262 GLN A CA 1
ATOM 2025 C C . GLN A 1 262 ? 24.865 -6.678 -13.775 1.00 93.75 262 GLN A C 1
ATOM 2027 O O . GLN A 1 262 ? 24.430 -7.566 -14.508 1.00 93.75 262 GLN A O 1
ATOM 2032 N N . VAL A 1 263 ? 24.170 -6.243 -12.723 1.00 91.88 263 VAL A N 1
ATOM 2033 C CA . VAL A 1 263 ? 22.806 -6.688 -12.416 1.00 91.88 263 VAL A CA 1
ATOM 2034 C C . VAL A 1 263 ? 21.858 -6.264 -13.531 1.00 91.88 263 VAL A C 1
ATOM 2036 O O . VAL A 1 263 ? 21.215 -7.133 -14.112 1.00 91.88 263 VAL A O 1
ATOM 2039 N N . ILE A 1 264 ? 21.836 -4.982 -13.904 1.00 93.75 264 ILE A N 1
ATOM 2040 C CA . ILE A 1 264 ? 20.950 -4.470 -14.960 1.00 93.75 264 ILE A CA 1
ATOM 2041 C C . ILE A 1 264 ? 21.185 -5.182 -16.294 1.00 93.75 264 ILE A C 1
ATOM 2043 O O . ILE A 1 264 ? 20.226 -5.596 -16.944 1.00 93.75 264 ILE A O 1
ATOM 2047 N N . SER A 1 265 ? 22.444 -5.417 -16.673 1.00 94.94 265 SER A N 1
ATOM 2048 C CA . SER A 1 265 ? 22.766 -6.193 -17.876 1.00 94.94 265 SER A CA 1
ATOM 2049 C C . SER A 1 265 ? 22.203 -7.622 -17.819 1.00 94.94 265 SER A C 1
ATOM 2051 O O . SER A 1 265 ? 21.619 -8.096 -18.794 1.00 94.94 265 SER A O 1
ATOM 2053 N N . ARG A 1 266 ? 22.302 -8.299 -16.664 1.00 92.94 266 ARG A N 1
ATOM 2054 C CA . ARG A 1 266 ? 21.755 -9.656 -16.464 1.00 92.94 266 ARG A CA 1
ATOM 2055 C C . ARG A 1 266 ? 20.230 -9.713 -16.473 1.00 92.94 266 ARG A C 1
ATOM 2057 O O . ARG A 1 266 ? 19.688 -10.756 -16.833 1.00 92.94 266 ARG A O 1
ATOM 2064 N N . LEU A 1 267 ? 19.549 -8.636 -16.079 1.00 91.50 267 LEU A N 1
ATOM 2065 C CA . LEU A 1 267 ? 18.086 -8.576 -16.109 1.00 91.50 267 LEU A CA 1
ATOM 2066 C C . LEU A 1 267 ? 17.529 -8.631 -17.536 1.00 91.50 267 LEU A C 1
ATOM 2068 O O . LEU A 1 267 ? 16.393 -9.063 -17.707 1.00 91.50 267 LEU A O 1
ATOM 2072 N N . GLN A 1 268 ? 18.326 -8.251 -18.547 1.00 92.19 268 GLN A N 1
ATOM 2073 C CA . GLN A 1 268 ? 17.931 -8.291 -19.962 1.00 92.19 268 GLN A CA 1
ATOM 2074 C C . GLN A 1 268 ? 16.564 -7.627 -20.192 1.00 92.19 268 GLN A C 1
ATOM 2076 O O . GLN A 1 268 ? 15.675 -8.196 -20.825 1.00 92.19 268 GLN A O 1
ATOM 2081 N N . VAL A 1 269 ? 16.389 -6.428 -19.629 1.00 93.69 269 VAL A N 1
ATOM 2082 C CA . VAL A 1 269 ? 15.124 -5.685 -19.676 1.00 93.69 269 VAL A CA 1
ATOM 2083 C C . VAL A 1 269 ? 14.752 -5.409 -21.139 1.00 93.69 269 VAL A C 1
ATOM 2085 O O . VAL A 1 269 ? 15.531 -4.758 -21.841 1.00 93.69 269 VAL A O 1
ATOM 2088 N N . PRO A 1 270 ? 13.586 -5.873 -21.626 1.00 93.38 270 PRO A N 1
ATOM 2089 C CA . PRO A 1 270 ? 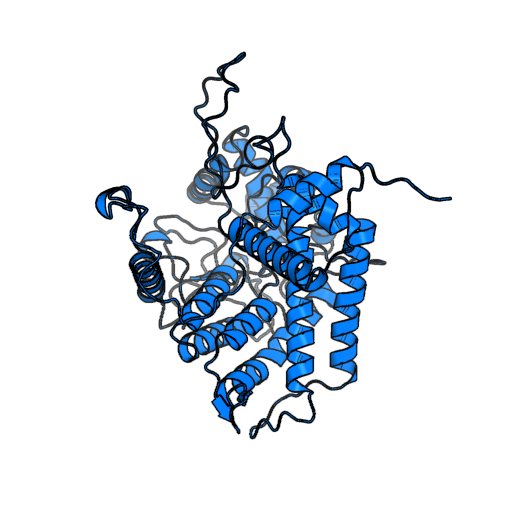13.169 -5.611 -22.997 1.00 93.38 270 PRO A CA 1
ATOM 2090 C C . PRO A 1 270 ? 13.013 -4.110 -23.254 1.00 93.38 270 PRO A C 1
ATOM 2092 O O . PRO A 1 270 ? 12.377 -3.401 -22.470 1.00 93.38 270 PRO A O 1
ATOM 2095 N N . THR A 1 271 ? 13.527 -3.629 -24.390 1.00 92.88 271 THR A N 1
ATOM 2096 C CA . THR A 1 271 ? 13.434 -2.213 -24.786 1.00 92.88 271 THR A CA 1
ATOM 2097 C C . THR A 1 271 ? 11.992 -1.714 -24.795 1.00 92.88 271 THR A C 1
ATOM 2099 O O . THR A 1 271 ? 11.719 -0.626 -24.299 1.00 92.88 271 THR A O 1
ATOM 2102 N N . VAL A 1 272 ? 11.061 -2.535 -25.289 1.00 92.06 272 VAL A N 1
ATOM 2103 C CA . VAL A 1 272 ? 9.626 -2.215 -25.329 1.00 92.06 272 VAL A CA 1
ATOM 2104 C C . VAL A 1 272 ? 9.047 -1.950 -23.940 1.00 92.06 272 VAL A C 1
ATOM 2106 O O . VAL A 1 272 ? 8.247 -1.036 -23.771 1.00 92.06 272 VAL A O 1
ATOM 2109 N N . THR A 1 273 ? 9.503 -2.674 -22.916 1.00 92.06 273 THR A N 1
ATOM 2110 C CA . THR A 1 273 ? 9.009 -2.482 -21.551 1.00 92.06 273 THR A CA 1
ATOM 2111 C C . THR A 1 273 ? 9.636 -1.268 -20.879 1.00 92.06 273 THR A C 1
ATOM 2113 O O . THR A 1 273 ? 8.955 -0.552 -20.152 1.00 92.06 273 THR A O 1
ATOM 2116 N N . ALA A 1 274 ? 10.909 -0.976 -21.161 1.00 94.00 274 ALA A N 1
ATOM 2117 C CA . ALA A 1 274 ? 11.517 0.283 -20.733 1.00 94.00 274 ALA A CA 1
ATOM 2118 C C . ALA A 1 274 ? 10.804 1.494 -21.361 1.00 94.00 274 ALA A C 1
ATOM 2120 O O . ALA A 1 274 ? 10.516 2.466 -20.668 1.00 94.00 274 ALA A O 1
ATOM 2121 N N . GLN A 1 275 ? 10.441 1.411 -22.644 1.00 92.50 275 GLN A N 1
ATOM 2122 C CA . GLN A 1 275 ? 9.652 2.441 -23.326 1.00 92.50 275 GLN A CA 1
ATOM 2123 C C . GLN A 1 275 ? 8.245 2.586 -22.732 1.00 92.50 275 GLN A C 1
ATOM 2125 O O . GLN A 1 275 ? 7.785 3.710 -22.540 1.00 92.50 275 GLN A O 1
ATOM 2130 N N . ALA A 1 276 ? 7.581 1.477 -22.387 1.00 90.38 276 ALA A N 1
ATOM 2131 C CA . ALA A 1 276 ? 6.277 1.505 -21.725 1.00 90.38 276 ALA A CA 1
ATOM 2132 C C . ALA A 1 276 ? 6.339 2.197 -20.352 1.00 90.38 276 ALA A C 1
ATOM 2134 O O . ALA A 1 276 ? 5.474 3.017 -20.040 1.00 90.38 276 ALA A O 1
ATOM 2135 N N . PHE A 1 277 ? 7.386 1.931 -19.560 1.00 92.19 277 PHE A N 1
ATOM 2136 C CA . PHE A 1 277 ? 7.615 2.636 -18.297 1.00 92.19 277 PHE A CA 1
ATOM 2137 C C . PHE A 1 277 ? 7.811 4.140 -18.522 1.00 92.19 277 PHE A C 1
ATOM 2139 O O . PHE A 1 277 ? 7.165 4.949 -17.861 1.00 92.19 277 PHE A O 1
ATOM 2146 N N . VAL A 1 278 ? 8.659 4.527 -19.482 1.00 93.25 278 VAL A N 1
ATOM 2147 C CA . VAL A 1 278 ? 8.901 5.940 -19.818 1.00 93.25 278 VAL A CA 1
ATOM 2148 C C . VAL A 1 278 ? 7.617 6.647 -20.229 1.00 93.25 278 VAL A C 1
ATOM 2150 O O . VAL A 1 278 ? 7.377 7.754 -19.762 1.00 93.25 278 VAL A O 1
ATOM 2153 N N . ALA A 1 279 ? 6.774 6.016 -21.048 1.00 88.44 279 ALA A N 1
ATOM 2154 C CA . ALA A 1 279 ? 5.517 6.615 -21.493 1.00 88.44 279 ALA A CA 1
ATOM 2155 C C . ALA A 1 279 ? 4.600 7.001 -20.317 1.00 88.44 279 ALA A C 1
ATOM 2157 O O . ALA A 1 279 ? 3.920 8.022 -20.380 1.00 88.44 279 ALA A O 1
ATOM 2158 N N . GLN A 1 280 ? 4.611 6.221 -19.231 1.00 84.06 280 GLN A N 1
ATOM 2159 C CA . GLN A 1 280 ? 3.853 6.527 -18.014 1.00 84.06 280 GLN A CA 1
ATOM 2160 C C . GLN A 1 280 ? 4.589 7.528 -17.112 1.00 84.06 280 GLN A C 1
ATOM 2162 O O . GLN A 1 280 ? 3.988 8.461 -16.582 1.00 84.06 280 GLN A O 1
ATOM 2167 N N . ALA A 1 281 ? 5.899 7.353 -16.941 1.00 87.44 281 ALA A N 1
ATOM 2168 C CA . ALA A 1 281 ? 6.702 8.153 -16.025 1.00 87.44 281 ALA A CA 1
ATOM 2169 C C . ALA A 1 281 ? 7.002 9.567 -16.550 1.00 87.44 281 ALA A C 1
ATOM 2171 O O . ALA A 1 281 ? 7.147 10.482 -15.747 1.00 87.44 281 ALA A O 1
ATOM 2172 N N . ALA A 1 282 ? 7.053 9.792 -17.866 1.00 87.00 282 ALA A N 1
ATOM 2173 C CA . ALA A 1 282 ? 7.383 11.094 -18.459 1.00 87.00 282 ALA A CA 1
ATOM 2174 C C . ALA A 1 282 ? 6.458 12.222 -17.986 1.00 87.00 282 ALA A C 1
ATOM 2176 O O . ALA A 1 282 ? 6.904 13.353 -17.815 1.00 87.00 282 ALA A O 1
ATOM 2177 N N . VAL A 1 283 ? 5.196 11.897 -17.688 1.00 80.69 283 VAL A N 1
ATOM 2178 C CA . VAL A 1 283 ? 4.237 12.852 -17.124 1.00 80.69 283 VAL A CA 1
ATOM 2179 C C . VAL A 1 283 ? 4.728 13.372 -15.764 1.00 80.69 283 VAL A C 1
ATOM 2181 O O . VAL A 1 283 ? 4.630 14.566 -15.498 1.00 80.69 283 VAL A O 1
ATOM 2184 N N . PHE A 1 284 ? 5.308 12.500 -14.929 1.00 78.62 284 PHE A N 1
ATOM 2185 C CA . PHE A 1 284 ? 5.844 12.829 -13.601 1.00 78.62 284 PHE A CA 1
ATOM 2186 C C . PHE A 1 284 ? 7.219 13.503 -13.658 1.00 78.62 284 PHE A C 1
ATOM 2188 O O . PHE A 1 284 ? 7.560 14.276 -12.766 1.00 78.62 284 PHE A O 1
ATOM 2195 N N . TYR A 1 285 ? 8.004 13.248 -14.705 1.00 82.19 285 TYR A N 1
ATOM 2196 C CA . TYR A 1 285 ? 9.361 13.774 -14.865 1.00 82.19 285 TYR A CA 1
ATOM 2197 C C . TYR A 1 285 ? 9.495 14.659 -16.120 1.00 82.19 285 TYR A C 1
ATOM 2199 O O . TYR A 1 285 ? 10.338 14.371 -16.969 1.00 82.19 285 TYR A O 1
ATOM 2207 N N . PRO A 1 286 ? 8.736 15.767 -16.242 1.00 80.00 286 PRO A N 1
ATOM 2208 C CA . PRO A 1 286 ? 8.682 16.570 -17.471 1.00 80.00 286 PRO A CA 1
ATOM 2209 C C . PRO A 1 286 ? 10.022 17.227 -17.839 1.00 80.00 286 PRO A C 1
ATOM 2211 O O . PRO A 1 286 ? 10.251 17.572 -18.993 1.00 80.00 286 PRO A O 1
ATOM 2214 N N . ALA A 1 287 ? 10.916 17.397 -16.860 1.00 83.56 287 ALA A N 1
ATOM 2215 C CA . ALA A 1 287 ? 12.254 17.952 -17.055 1.00 83.56 287 ALA A CA 1
ATOM 2216 C C . ALA A 1 287 ? 13.338 16.888 -17.320 1.00 83.56 287 ALA A C 1
ATOM 2218 O O . ALA A 1 287 ? 14.498 17.249 -17.486 1.00 83.56 287 ALA A O 1
ATOM 2219 N N . SER A 1 288 ? 13.000 15.592 -17.294 1.00 87.44 288 SER A N 1
ATOM 2220 C CA . SER A 1 288 ? 13.950 14.503 -17.563 1.00 87.44 288 SER A CA 1
ATOM 2221 C C . SER A 1 288 ? 13.729 13.933 -18.961 1.00 87.44 288 SER A C 1
ATOM 2223 O O . SER A 1 288 ? 12.599 13.702 -19.387 1.00 87.44 288 SER A O 1
ATOM 2225 N N . SER A 1 289 ? 14.819 13.666 -19.668 1.00 94.62 289 SER A N 1
ATOM 2226 C CA . SER A 1 289 ? 14.802 12.901 -20.912 1.00 94.62 289 SER A CA 1
ATOM 2227 C C . SER A 1 289 ? 14.341 11.456 -20.676 1.00 94.62 289 SER A C 1
ATOM 2229 O O . SER A 1 289 ? 14.411 10.923 -19.566 1.00 94.62 289 SER A O 1
ATOM 2231 N N . HIS A 1 290 ? 13.904 10.786 -21.745 1.00 94.62 290 HIS A N 1
ATOM 2232 C CA . HIS A 1 290 ? 13.517 9.373 -21.691 1.00 94.62 290 HIS A CA 1
ATOM 2233 C C . HIS A 1 290 ? 14.643 8.477 -21.150 1.00 94.62 290 HIS A C 1
ATOM 2235 O O . HIS A 1 290 ? 14.384 7.583 -20.344 1.00 94.62 290 HIS A O 1
ATOM 2241 N N . ASP A 1 291 ? 15.891 8.748 -21.540 1.00 95.62 291 ASP A N 1
ATOM 2242 C CA . ASP A 1 291 ? 17.050 7.991 -21.067 1.00 95.62 291 ASP A CA 1
ATOM 2243 C C . ASP A 1 291 ? 17.318 8.233 -19.579 1.00 95.62 291 ASP A C 1
ATOM 2245 O O . ASP A 1 291 ? 17.594 7.280 -18.854 1.00 95.62 291 ASP A O 1
ATOM 2249 N N . GLU A 1 292 ? 17.178 9.466 -19.085 1.00 94.94 292 GLU A N 1
ATOM 2250 C CA . GLU A 1 292 ? 17.295 9.752 -17.648 1.00 94.94 292 GLU A CA 1
ATOM 2251 C C . GLU A 1 292 ? 16.219 9.025 -16.837 1.00 94.94 292 GLU A C 1
ATOM 2253 O O . GLU A 1 292 ? 16.526 8.439 -15.802 1.00 94.94 292 GLU A O 1
ATOM 2258 N N . ILE A 1 293 ? 14.971 8.981 -17.316 1.00 95.12 293 ILE A N 1
ATOM 2259 C CA . ILE A 1 293 ? 13.897 8.229 -16.648 1.00 95.12 293 ILE A CA 1
ATOM 2260 C C . ILE A 1 293 ? 14.259 6.739 -16.552 1.00 95.12 293 ILE A C 1
ATOM 2262 O O . ILE A 1 293 ? 14.081 6.117 -15.503 1.00 95.12 293 ILE A O 1
ATOM 2266 N N . ILE A 1 294 ? 14.817 6.149 -17.610 1.00 96.19 294 ILE A N 1
ATOM 2267 C CA . ILE A 1 294 ? 15.243 4.744 -17.580 1.00 96.19 294 ILE A CA 1
ATOM 2268 C C . ILE A 1 294 ? 16.422 4.552 -16.617 1.00 96.19 294 ILE A C 1
ATOM 2270 O O . ILE A 1 294 ? 16.383 3.671 -15.757 1.00 96.19 294 ILE A O 1
ATOM 2274 N N . GLN A 1 295 ? 17.471 5.362 -16.756 1.00 95.06 295 GLN A N 1
ATOM 2275 C CA . GLN A 1 295 ? 18.753 5.156 -16.078 1.00 95.06 295 GLN A CA 1
ATOM 2276 C C . GLN A 1 295 ? 18.742 5.565 -14.604 1.00 95.06 295 GLN A C 1
ATOM 2278 O O . GLN A 1 295 ? 19.471 4.969 -13.809 1.00 95.06 295 GLN A O 1
ATOM 2283 N N . ASP A 1 296 ? 17.945 6.569 -14.240 1.00 93.75 296 ASP A N 1
ATOM 2284 C CA . ASP A 1 296 ? 17.930 7.149 -12.893 1.00 93.75 296 ASP A CA 1
ATOM 2285 C C . ASP A 1 296 ? 16.702 6.738 -12.078 1.00 93.75 296 ASP A C 1
ATOM 2287 O O . ASP A 1 296 ? 16.728 6.862 -10.854 1.00 93.75 296 ASP A O 1
ATOM 2291 N N . ILE A 1 297 ? 15.643 6.231 -12.724 1.00 93.75 297 ILE A N 1
ATOM 2292 C CA . ILE A 1 297 ? 14.405 5.817 -12.048 1.00 93.75 297 ILE A CA 1
ATOM 2293 C C . ILE A 1 297 ? 14.147 4.324 -12.259 1.00 93.75 297 ILE A C 1
ATOM 2295 O O . ILE A 1 297 ? 14.180 3.552 -11.298 1.00 93.75 297 ILE A O 1
ATOM 2299 N N . TYR A 1 298 ? 13.933 3.890 -13.505 1.00 95.94 298 TYR A N 1
ATOM 2300 C CA . TYR A 1 298 ? 13.463 2.530 -13.776 1.00 95.94 298 TYR A CA 1
ATOM 2301 C C . TYR A 1 298 ? 14.493 1.457 -13.411 1.00 95.94 298 TYR A C 1
ATOM 2303 O O . TYR A 1 298 ? 14.191 0.527 -12.666 1.00 95.94 298 TYR A O 1
ATOM 2311 N N . TYR A 1 299 ? 15.732 1.586 -13.889 1.00 96.12 299 TYR A N 1
ATOM 2312 C CA . TYR A 1 299 ? 16.789 0.618 -13.602 1.00 96.12 299 TYR A CA 1
ATOM 2313 C C . TYR A 1 299 ? 17.152 0.556 -12.113 1.00 96.12 299 TYR A C 1
ATOM 2315 O O . TYR A 1 299 ? 17.229 -0.554 -11.591 1.00 96.12 299 TYR A O 1
ATOM 2323 N N . PRO A 1 300 ? 17.291 1.673 -11.375 1.00 94.62 300 PRO A N 1
ATOM 2324 C CA . PRO A 1 300 ? 17.412 1.627 -9.919 1.00 94.62 300 PRO A CA 1
ATOM 2325 C C . PRO A 1 300 ? 16.276 0.874 -9.216 1.00 94.62 300 PRO A C 1
ATOM 2327 O O . PRO A 1 300 ? 16.561 0.054 -8.343 1.00 94.62 300 PRO A O 1
ATOM 2330 N N . MET A 1 301 ? 15.016 1.059 -9.628 1.00 94.50 301 MET A N 1
ATOM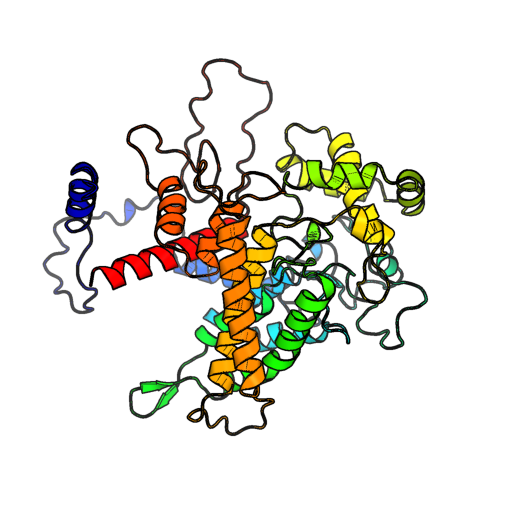 2331 C CA . MET A 1 301 ? 13.896 0.262 -9.104 1.00 94.50 301 MET A CA 1
ATOM 2332 C C . MET A 1 301 ? 14.070 -1.232 -9.428 1.00 94.50 301 MET A C 1
ATOM 2334 O O . MET A 1 301 ? 14.013 -2.070 -8.533 1.00 94.50 301 MET A O 1
ATOM 2338 N N . LEU A 1 302 ? 14.392 -1.595 -10.673 1.00 94.19 302 LEU A N 1
ATOM 2339 C CA . LEU A 1 302 ? 14.615 -2.999 -11.046 1.00 94.19 302 LEU A CA 1
ATOM 2340 C C . LEU A 1 302 ? 15.795 -3.649 -10.311 1.00 94.19 302 LEU A C 1
ATOM 2342 O O . LEU A 1 302 ? 15.729 -4.828 -9.956 1.00 94.19 302 LEU A O 1
ATOM 2346 N N . TYR A 1 303 ? 16.860 -2.889 -10.053 1.00 92.75 303 TYR A N 1
ATOM 2347 C CA . TYR A 1 303 ? 17.970 -3.338 -9.224 1.00 92.75 303 TYR A CA 1
ATOM 2348 C C . TYR A 1 303 ? 17.487 -3.652 -7.804 1.00 92.75 303 TYR A C 1
ATOM 2350 O O . TYR A 1 303 ? 17.729 -4.759 -7.324 1.00 92.75 303 TYR A O 1
ATOM 2358 N N . LEU A 1 304 ? 16.747 -2.744 -7.154 1.00 91.69 304 LEU A N 1
ATOM 2359 C CA . LEU A 1 304 ? 16.189 -2.993 -5.818 1.00 91.69 304 LEU A CA 1
ATOM 2360 C C . LEU A 1 304 ? 15.254 -4.203 -5.804 1.00 91.69 304 LEU A C 1
ATOM 2362 O O . LEU A 1 304 ? 15.351 -5.040 -4.908 1.00 91.69 304 LEU A O 1
ATOM 2366 N N . ALA A 1 305 ? 14.392 -4.331 -6.812 1.00 90.50 305 ALA A N 1
ATOM 2367 C CA . ALA A 1 305 ? 13.493 -5.467 -6.962 1.00 90.50 305 ALA A CA 1
ATOM 2368 C C . ALA A 1 305 ? 14.264 -6.797 -7.062 1.00 90.50 305 ALA A C 1
ATOM 2370 O O . ALA A 1 305 ? 13.860 -7.788 -6.458 1.00 90.50 305 ALA A O 1
ATOM 2371 N N . SER A 1 306 ? 15.422 -6.810 -7.7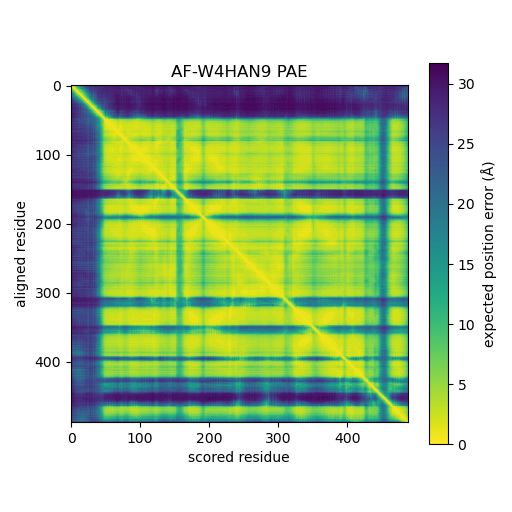36 1.00 87.31 306 SER A N 1
ATOM 2372 C CA . SER A 1 306 ? 16.283 -8.001 -7.834 1.00 87.31 306 SER A CA 1
ATOM 2373 C C . SER A 1 306 ? 16.959 -8.385 -6.511 1.00 87.31 306 SER A C 1
ATOM 2375 O O . SER A 1 306 ? 17.459 -9.499 -6.363 1.00 87.31 306 SER A O 1
ATOM 2377 N N . CYS A 1 307 ? 16.974 -7.473 -5.535 1.00 83.81 307 CYS A N 1
ATOM 2378 C CA . CYS A 1 307 ? 17.551 -7.708 -4.217 1.00 83.81 307 CYS A CA 1
ATOM 2379 C C . CYS A 1 307 ? 16.585 -8.344 -3.214 1.00 83.81 307 CYS A C 1
ATOM 2381 O O . CYS A 1 307 ? 17.003 -8.641 -2.087 1.00 83.81 307 CYS A O 1
ATOM 2383 N N . VAL A 1 308 ? 15.309 -8.494 -3.571 1.00 76.00 308 VAL A N 1
ATOM 2384 C CA . VAL A 1 308 ? 14.311 -9.126 -2.711 1.00 76.00 308 VAL A CA 1
ATOM 2385 C C . VAL A 1 308 ? 14.562 -10.635 -2.697 1.00 76.00 308 VAL A C 1
ATOM 2387 O O . VAL A 1 308 ? 14.421 -11.309 -3.712 1.00 76.00 308 VAL A O 1
ATOM 2390 N N . GLY A 1 309 ? 14.963 -11.171 -1.541 1.00 62.47 309 GLY A N 1
ATOM 2391 C CA . GLY A 1 309 ? 15.177 -12.607 -1.355 1.00 62.47 309 GLY A CA 1
ATOM 2392 C C . GLY A 1 309 ? 13.887 -13.391 -1.080 1.00 62.47 309 GLY A C 1
ATOM 2393 O O . GLY A 1 309 ? 12.814 -12.825 -0.886 1.00 62.47 309 GLY A O 1
ATOM 2394 N N . ASN A 1 310 ? 14.015 -14.716 -0.974 1.00 56.91 310 ASN A N 1
ATOM 2395 C CA . ASN A 1 310 ? 12.906 -15.687 -0.909 1.00 56.91 310 ASN A CA 1
ATOM 2396 C C . ASN A 1 310 ? 11.915 -15.494 0.253 1.00 56.91 310 ASN A C 1
ATOM 2398 O O . ASN A 1 310 ? 10.795 -15.983 0.173 1.00 56.91 310 ASN A O 1
ATOM 2402 N N . ASN A 1 311 ? 12.322 -14.809 1.325 1.00 56.44 311 ASN A N 1
ATOM 2403 C CA . ASN A 1 311 ? 11.485 -14.505 2.493 1.00 56.44 311 ASN A CA 1
ATOM 2404 C C . ASN A 1 311 ? 11.077 -13.028 2.540 1.00 56.44 311 ASN A C 1
ATOM 2406 O O . ASN A 1 311 ? 10.904 -12.490 3.633 1.00 56.44 311 ASN A O 1
ATOM 2410 N N . SER A 1 312 ? 11.057 -12.354 1.381 1.00 55.81 312 SER A N 1
ATOM 2411 C CA . SER A 1 312 ? 10.836 -10.907 1.238 1.00 55.81 312 SER A CA 1
ATOM 2412 C C . SER A 1 312 ? 11.818 -10.053 2.055 1.00 55.81 312 SER A C 1
ATOM 2414 O O . SER A 1 312 ? 11.645 -8.846 2.225 1.00 55.81 312 SER A O 1
ATOM 2416 N N . THR A 1 313 ? 12.894 -10.681 2.539 1.00 59.41 313 THR A N 1
ATOM 2417 C CA . THR A 1 313 ? 14.042 -10.033 3.154 1.00 59.41 313 THR A CA 1
ATOM 2418 C C . THR A 1 313 ? 14.906 -9.490 2.040 1.00 59.41 313 THR A C 1
ATOM 2420 O O . THR A 1 313 ? 15.445 -10.246 1.225 1.00 59.41 313 THR A O 1
ATOM 2423 N N . ILE A 1 314 ? 15.057 -8.177 2.010 1.00 59.03 314 ILE A N 1
ATOM 2424 C CA . ILE A 1 314 ? 16.021 -7.556 1.119 1.00 59.03 314 ILE A CA 1
ATOM 2425 C C . ILE A 1 314 ? 17.409 -7.931 1.610 1.00 59.03 314 ILE A C 1
ATOM 2427 O O . ILE A 1 314 ? 17.686 -7.895 2.812 1.00 59.03 314 ILE A O 1
ATOM 2431 N N . THR A 1 315 ? 18.270 -8.337 0.681 1.00 62.91 315 THR A N 1
ATOM 2432 C CA . THR A 1 315 ? 19.662 -8.649 1.012 1.00 62.91 315 THR A CA 1
ATOM 2433 C C . THR A 1 315 ? 20.285 -7.479 1.778 1.00 62.91 315 THR A C 1
ATOM 2435 O O . THR A 1 315 ? 20.041 -6.317 1.448 1.00 62.91 315 THR A O 1
ATOM 2438 N N . SER A 1 316 ? 21.093 -7.767 2.804 1.00 62.22 316 SER A N 1
ATOM 2439 C CA . SER A 1 316 ? 21.720 -6.735 3.651 1.00 62.22 316 SER A CA 1
ATOM 2440 C C . SER A 1 316 ? 22.402 -5.644 2.820 1.00 62.22 316 SER A C 1
ATOM 2442 O O . SER A 1 316 ? 22.286 -4.459 3.121 1.00 62.22 316 SER A O 1
ATOM 2444 N N . LYS A 1 317 ? 23.004 -6.040 1.695 1.00 65.44 317 LYS A N 1
ATOM 2445 C CA . LYS A 1 317 ? 23.546 -5.149 0.672 1.00 65.44 317 LYS A CA 1
ATOM 2446 C C . LYS A 1 317 ? 22.547 -4.075 0.219 1.00 65.44 317 LYS A C 1
ATOM 2448 O O . LYS A 1 317 ? 22.819 -2.890 0.379 1.00 65.44 317 LYS A O 1
ATOM 2453 N N . CYS A 1 318 ? 21.384 -4.450 -0.306 1.00 68.38 318 CYS A N 1
ATOM 2454 C CA . CYS A 1 318 ? 20.435 -3.466 -0.834 1.00 68.38 318 CYS A CA 1
ATOM 2455 C C . CYS A 1 318 ? 19.638 -2.768 0.274 1.00 68.38 318 CYS A C 1
ATOM 2457 O O . CYS A 1 318 ? 19.325 -1.589 0.137 1.00 68.38 318 CYS A O 1
ATOM 2459 N N . ALA A 1 319 ? 19.421 -3.435 1.413 1.00 59.25 319 ALA A N 1
ATOM 2460 C CA . ALA A 1 319 ? 18.805 -2.827 2.590 1.00 59.25 319 ALA A CA 1
ATOM 2461 C C . ALA A 1 319 ? 19.642 -1.657 3.140 1.00 59.25 319 ALA A C 1
ATOM 2463 O O . ALA A 1 319 ? 19.077 -0.682 3.621 1.00 59.25 319 ALA A O 1
ATOM 2464 N N . THR A 1 320 ? 20.976 -1.719 3.023 1.00 63.09 320 THR A N 1
ATOM 2465 C CA . THR A 1 320 ? 21.861 -0.591 3.377 1.00 63.09 320 THR A CA 1
ATOM 2466 C C . THR A 1 320 ? 21.907 0.516 2.323 1.00 63.09 320 THR A C 1
ATOM 2468 O O . THR A 1 320 ? 22.287 1.637 2.642 1.00 63.09 320 THR A O 1
ATOM 2471 N N . THR A 1 321 ? 21.523 0.224 1.075 1.00 72.56 321 THR A N 1
ATOM 2472 C CA . THR A 1 321 ? 21.620 1.183 -0.040 1.00 72.56 321 THR A CA 1
ATOM 2473 C C . THR A 1 321 ? 20.335 2.005 -0.212 1.00 72.56 321 THR A C 1
ATOM 2475 O O . THR A 1 321 ? 20.400 3.147 -0.670 1.00 72.56 321 THR A O 1
ATOM 2478 N N . PHE A 1 322 ? 19.182 1.450 0.186 1.00 84.62 322 PHE A N 1
ATOM 2479 C CA . PHE A 1 322 ? 17.875 2.109 0.135 1.00 84.62 322 PHE A CA 1
ATOM 2480 C C . PHE A 1 322 ? 17.079 1.856 1.432 1.00 84.62 322 PHE A C 1
ATOM 2482 O O . PHE A 1 322 ? 16.524 0.777 1.660 1.00 84.62 322 PHE A O 1
ATOM 2489 N N . ASP A 1 323 ? 17.066 2.866 2.306 1.00 83.69 323 ASP A N 1
ATOM 2490 C CA . ASP A 1 323 ? 16.438 2.855 3.635 1.00 83.69 323 ASP A CA 1
ATOM 2491 C C . ASP A 1 323 ? 15.715 4.189 3.868 1.00 83.69 323 ASP A C 1
ATOM 2493 O O . ASP A 1 323 ? 16.255 5.112 4.485 1.00 83.69 323 ASP A O 1
ATOM 2497 N N . VAL A 1 324 ? 14.511 4.328 3.306 1.00 88.19 324 VAL A N 1
ATOM 2498 C CA . VAL A 1 324 ? 13.817 5.620 3.254 1.00 88.19 324 VAL A CA 1
ATOM 2499 C C . VAL A 1 324 ? 12.686 5.666 4.272 1.00 88.19 324 VAL A C 1
ATOM 2501 O O . VAL A 1 324 ? 11.742 4.883 4.220 1.00 88.19 324 VAL A O 1
ATOM 2504 N N . VAL A 1 325 ? 12.747 6.644 5.176 1.00 91.44 325 VAL A N 1
ATOM 2505 C CA . VAL A 1 325 ? 11.570 7.076 5.938 1.00 91.44 325 VAL A CA 1
ATOM 2506 C C . VAL A 1 325 ? 10.707 7.938 5.025 1.00 91.44 325 VAL A C 1
ATOM 2508 O O . VAL A 1 325 ? 11.034 9.094 4.753 1.00 91.44 325 VAL A O 1
ATOM 2511 N N . ASP A 1 326 ? 9.629 7.345 4.529 1.00 90.06 326 ASP A N 1
ATOM 2512 C CA . ASP A 1 326 ? 8.607 8.036 3.752 1.00 90.06 326 ASP A CA 1
ATOM 2513 C C . ASP A 1 326 ? 7.396 8.358 4.633 1.00 90.06 326 ASP A C 1
ATOM 2515 O O . ASP A 1 326 ? 6.866 7.489 5.340 1.00 90.06 326 ASP A O 1
ATOM 2519 N N . ILE A 1 327 ? 6.967 9.621 4.591 1.00 90.69 327 ILE A N 1
ATOM 2520 C CA . ILE A 1 327 ? 5.829 10.108 5.371 1.00 90.69 327 ILE A CA 1
ATOM 2521 C C . ILE A 1 327 ? 4.528 9.434 4.940 1.00 90.69 327 ILE A C 1
ATOM 2523 O O . ILE A 1 327 ? 3.713 9.105 5.798 1.00 90.69 327 ILE A O 1
ATOM 2527 N N . GLU A 1 328 ? 4.335 9.186 3.642 1.00 89.88 328 GLU 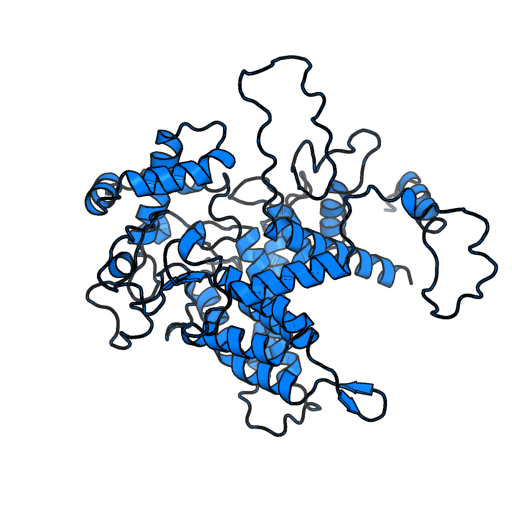A N 1
ATOM 2528 C CA . GLU A 1 328 ? 3.114 8.561 3.131 1.00 89.88 328 GLU A CA 1
ATOM 2529 C C . GLU A 1 328 ? 3.017 7.117 3.632 1.00 89.88 328 GLU A C 1
ATOM 2531 O O . GLU A 1 328 ? 2.020 6.754 4.253 1.00 89.88 328 GLU A O 1
ATOM 2536 N N . PHE A 1 329 ? 4.079 6.324 3.478 1.00 93.25 329 PHE A N 1
ATOM 2537 C CA . PHE A 1 329 ? 4.133 4.953 3.985 1.00 93.25 329 PHE A CA 1
ATOM 2538 C C . PHE A 1 329 ? 3.843 4.860 5.493 1.00 93.25 329 PHE A C 1
ATOM 2540 O O . PHE A 1 329 ? 2.995 4.070 5.917 1.00 93.25 329 PHE A O 1
ATOM 2547 N N . ASN A 1 330 ? 4.496 5.697 6.309 1.00 95.75 330 ASN A N 1
ATOM 2548 C CA . ASN A 1 330 ? 4.300 5.702 7.764 1.00 95.75 330 ASN A CA 1
ATOM 2549 C C . ASN A 1 330 ? 2.903 6.187 8.168 1.00 95.75 330 ASN A C 1
ATOM 2551 O O . ASN A 1 330 ? 2.312 5.649 9.101 1.00 95.75 330 ASN A O 1
ATOM 2555 N N . THR A 1 331 ? 2.347 7.159 7.447 1.00 94.75 331 THR A N 1
ATOM 2556 C CA . THR A 1 331 ? 0.983 7.658 7.661 1.00 94.75 331 THR A CA 1
ATOM 2557 C C . THR A 1 331 ? -0.055 6.579 7.375 1.00 94.75 331 THR A C 1
ATOM 2559 O O . THR A 1 331 ? -0.966 6.355 8.172 1.00 94.75 331 THR A O 1
ATOM 2562 N N . ILE A 1 332 ? 0.079 5.886 6.243 1.00 95.19 332 ILE A N 1
ATOM 2563 C CA . ILE A 1 332 ? -0.825 4.800 5.861 1.00 95.19 332 ILE A CA 1
ATOM 2564 C C . ILE A 1 332 ? -0.740 3.653 6.868 1.00 95.19 332 ILE A C 1
ATOM 2566 O O . ILE A 1 332 ? -1.777 3.150 7.307 1.00 95.19 332 ILE A O 1
ATOM 2570 N N . PHE A 1 333 ? 0.473 3.294 7.296 1.00 97.81 333 PHE A N 1
ATOM 2571 C CA . PHE A 1 333 ? 0.656 2.297 8.343 1.00 97.81 333 PHE A CA 1
ATOM 2572 C C . PHE A 1 333 ? 0.014 2.736 9.662 1.00 97.81 333 PHE A C 1
ATOM 2574 O O . PHE A 1 333 ? -0.737 1.957 10.240 1.00 97.81 333 PHE A O 1
ATOM 2581 N N . LEU A 1 334 ? 0.232 3.980 10.106 1.00 97.94 334 LEU A N 1
ATOM 2582 C CA . LEU A 1 334 ? -0.373 4.519 11.326 1.00 97.94 334 LEU A CA 1
ATOM 2583 C C . LEU A 1 334 ? -1.902 4.442 11.275 1.00 97.94 334 LEU A C 1
ATOM 2585 O O . LEU A 1 334 ? -2.519 3.947 12.216 1.00 97.94 334 LEU A O 1
ATOM 2589 N N . ARG A 1 335 ? -2.519 4.850 10.157 1.00 97.06 335 ARG A N 1
ATOM 2590 C CA . ARG A 1 335 ? -3.973 4.735 9.988 1.00 97.06 335 ARG A CA 1
ATOM 2591 C C . ARG A 1 335 ? -4.437 3.286 10.071 1.00 97.06 335 ARG A C 1
ATOM 2593 O O . ARG A 1 335 ? -5.431 2.983 10.725 1.00 97.06 335 ARG A O 1
ATOM 2600 N N . SER A 1 336 ? -3.725 2.384 9.402 1.00 97.88 336 SER A N 1
ATOM 2601 C CA . SER A 1 336 ? -4.056 0.966 9.458 1.00 97.88 336 SER A CA 1
ATOM 2602 C C . SER A 1 336 ? -3.818 0.370 10.845 1.00 97.88 336 SER A C 1
ATOM 2604 O O . SER A 1 336 ? -4.517 -0.573 11.200 1.00 97.88 336 SER A O 1
ATOM 2606 N N . ALA A 1 337 ? -2.861 0.874 11.623 1.00 98.44 337 ALA A N 1
ATOM 2607 C CA . ALA A 1 337 ? -2.606 0.423 12.986 1.00 98.44 337 ALA A CA 1
ATOM 2608 C C . ALA A 1 337 ? -3.729 0.880 13.928 1.00 98.44 337 ALA A C 1
ATOM 2610 O O . ALA A 1 337 ? -4.190 0.083 14.741 1.00 98.44 337 ALA A O 1
ATOM 2611 N N . GLU A 1 338 ? -4.241 2.108 13.761 1.00 97.69 338 GLU A N 1
ATOM 2612 C CA . GLU A 1 338 ? -5.450 2.572 14.458 1.00 97.69 338 GLU A CA 1
ATOM 2613 C C . GLU A 1 338 ? -6.644 1.668 14.164 1.00 97.69 338 GLU A C 1
ATOM 2615 O O . GLU A 1 338 ? -7.312 1.204 15.085 1.00 97.69 338 GLU A O 1
ATOM 2620 N N . ALA A 1 339 ? -6.876 1.371 12.885 1.00 98.31 339 ALA A N 1
ATOM 2621 C CA . ALA A 1 339 ? -7.962 0.499 12.462 1.00 98.31 339 ALA A CA 1
ATOM 2622 C C . ALA A 1 339 ? -7.829 -0.921 13.037 1.00 98.31 339 ALA A C 1
ATOM 2624 O O . ALA A 1 339 ? -8.816 -1.514 13.465 1.00 98.31 339 ALA A O 1
ATOM 2625 N N . LEU A 1 340 ? -6.610 -1.468 13.098 1.00 98.44 340 LEU A N 1
ATOM 2626 C CA . LEU A 1 340 ? -6.367 -2.781 13.693 1.00 98.44 340 LEU A CA 1
ATOM 2627 C C . LEU A 1 340 ? -6.570 -2.775 15.219 1.00 98.44 340 LEU A C 1
ATOM 2629 O O . LEU A 1 340 ? -7.132 -3.725 15.761 1.00 98.44 340 LEU A O 1
ATOM 2633 N N . ALA A 1 341 ? -6.148 -1.715 15.913 1.00 97.75 341 ALA A N 1
ATOM 2634 C CA . ALA A 1 341 ? -6.378 -1.552 17.350 1.00 97.75 341 ALA A CA 1
ATOM 2635 C C . ALA A 1 341 ? -7.876 -1.404 17.679 1.00 97.75 341 ALA A C 1
ATOM 2637 O O . ALA A 1 341 ? -8.367 -1.976 18.658 1.00 97.75 341 ALA A O 1
ATOM 2638 N N . GLU A 1 342 ? -8.617 -0.679 16.841 1.00 96.31 342 GLU A N 1
ATOM 2639 C CA . GLU A 1 342 ? -10.070 -0.542 16.937 1.00 96.31 342 GLU A CA 1
ATOM 2640 C C . GLU A 1 342 ? -10.776 -1.883 16.706 1.00 96.31 342 GLU A C 1
ATOM 2642 O O . GLU A 1 342 ? -11.579 -2.308 17.540 1.00 96.31 342 GLU A O 1
ATOM 2647 N N . MET A 1 343 ? -10.399 -2.606 15.647 1.00 96.38 343 MET A N 1
ATOM 2648 C CA . MET A 1 343 ? -10.878 -3.963 15.372 1.00 96.38 343 MET A CA 1
ATOM 2649 C C . MET A 1 343 ? -10.639 -4.894 16.564 1.00 96.38 343 MET A C 1
ATOM 2651 O O . MET A 1 343 ? -11.551 -5.597 17.001 1.00 96.38 343 MET A O 1
ATOM 2655 N N . ALA A 1 344 ? -9.432 -4.861 17.136 1.00 95.56 344 ALA A N 1
ATOM 2656 C CA . ALA A 1 344 ? -9.087 -5.680 18.290 1.00 95.56 344 ALA A CA 1
ATOM 2657 C C . ALA A 1 344 ? -9.952 -5.346 19.512 1.00 95.56 344 ALA A C 1
ATOM 2659 O O . ALA A 1 344 ? -10.405 -6.239 20.226 1.00 95.56 344 ALA A O 1
ATOM 2660 N N . THR A 1 345 ? -10.221 -4.057 19.728 1.00 93.94 345 THR A N 1
ATOM 2661 C CA . THR A 1 345 ? -11.082 -3.585 20.816 1.00 93.94 345 THR A CA 1
ATOM 2662 C C . THR A 1 345 ? -12.516 -4.086 20.643 1.00 93.94 345 THR A C 1
ATOM 2664 O O . THR A 1 345 ? -13.086 -4.604 21.601 1.00 93.94 345 THR A O 1
ATOM 2667 N N . LEU A 1 346 ? -13.087 -3.988 19.437 1.00 92.31 346 LEU A N 1
ATOM 2668 C CA . LEU A 1 346 ? -14.443 -4.470 19.135 1.00 92.31 346 LEU A CA 1
ATOM 2669 C C . LEU A 1 346 ? -14.586 -5.983 19.353 1.00 92.31 346 LEU A C 1
ATOM 2671 O O . LEU A 1 346 ? -15.571 -6.432 19.944 1.00 92.31 346 LEU A O 1
ATOM 2675 N N . LEU A 1 347 ? -13.590 -6.761 18.919 1.00 91.69 347 LEU A N 1
ATOM 2676 C CA . LEU A 1 347 ? -13.575 -8.217 19.088 1.00 91.69 347 LEU A CA 1
ATOM 2677 C C . LEU A 1 347 ? -13.382 -8.637 20.554 1.00 91.69 347 LEU A C 1
ATOM 2679 O O . LEU A 1 347 ? -13.939 -9.650 20.966 1.00 91.69 347 LEU A O 1
ATOM 2683 N N . TYR A 1 348 ? -12.630 -7.866 21.348 1.00 89.56 348 TYR A N 1
ATOM 2684 C CA . TYR A 1 348 ? -12.383 -8.151 22.767 1.00 89.56 348 TYR A CA 1
ATOM 2685 C C . TYR A 1 348 ? -13.553 -7.776 23.699 1.00 89.56 348 TYR A C 1
ATOM 2687 O O . TYR A 1 348 ? -13.620 -8.264 24.830 1.00 89.56 348 TYR A O 1
ATOM 2695 N N . GLN A 1 349 ? -14.463 -6.887 23.283 1.00 79.25 349 GLN A N 1
ATOM 2696 C CA . GLN A 1 349 ? -15.477 -6.317 24.178 1.00 79.25 349 GLN A CA 1
ATOM 2697 C C . GLN A 1 349 ? -16.385 -7.379 24.847 1.00 79.25 349 GLN A C 1
ATOM 2699 O O . GLN A 1 349 ? -16.950 -8.229 24.160 1.00 79.25 349 GLN A O 1
ATOM 2704 N N . PRO A 1 350 ? -16.635 -7.296 26.176 1.00 64.12 350 PRO A N 1
ATOM 2705 C CA . PRO A 1 350 ? -17.425 -8.297 26.916 1.00 64.12 350 PRO A CA 1
ATOM 2706 C C . PRO A 1 350 ? -18.890 -8.416 26.476 1.00 64.12 350 PRO A C 1
ATOM 2708 O O . PRO A 1 350 ? -19.543 -9.424 26.741 1.00 64.12 350 PRO A O 1
ATOM 2711 N N . VAL A 1 351 ? -19.423 -7.360 25.857 1.00 61.62 351 VAL A N 1
ATOM 2712 C CA . VAL A 1 351 ? -20.809 -7.289 25.371 1.00 61.62 351 VAL A CA 1
ATOM 2713 C C . VAL A 1 351 ? -20.987 -7.961 24.009 1.00 61.62 351 VAL A C 1
ATOM 2715 O O . VAL A 1 351 ? -22.113 -8.266 23.618 1.00 61.62 351 VAL A O 1
ATOM 2718 N N . THR A 1 352 ? -19.891 -8.250 23.308 1.00 63.38 352 THR A N 1
ATOM 2719 C CA . THR A 1 352 ? -19.897 -8.853 21.980 1.00 63.38 352 THR A CA 1
ATOM 2720 C C . THR A 1 352 ? -20.047 -10.371 22.102 1.00 63.38 352 THR A C 1
ATOM 2722 O O . THR A 1 352 ? -19.082 -11.130 22.026 1.00 63.38 352 THR A O 1
ATOM 2725 N N . LYS A 1 353 ? -21.274 -10.865 22.306 1.00 66.31 353 LYS A N 1
ATOM 2726 C CA . LYS A 1 353 ? -21.556 -12.297 22.118 1.00 66.31 353 LYS A CA 1
ATOM 2727 C C . LYS A 1 353 ? -21.560 -12.597 20.623 1.00 66.31 353 LYS A C 1
ATOM 2729 O O . LYS A 1 353 ? -22.589 -12.465 19.976 1.00 66.31 353 LYS A O 1
ATOM 2734 N N . LEU A 1 354 ? -20.407 -13.004 20.095 1.00 70.94 354 LEU A N 1
ATOM 2735 C CA . LEU A 1 354 ? -20.248 -13.287 18.668 1.00 70.94 354 LEU A CA 1
ATOM 2736 C C . LEU A 1 354 ? -21.172 -14.421 18.201 1.00 70.94 354 LEU A C 1
ATOM 2738 O O . LEU A 1 354 ? -21.700 -14.345 17.108 1.00 70.94 354 LEU A O 1
ATOM 2742 N N . GLY A 1 355 ? -21.454 -15.433 19.028 1.00 70.75 355 GLY A N 1
ATOM 2743 C CA . GLY A 1 355 ? -22.324 -16.555 18.631 1.00 70.75 355 GLY A CA 1
ATOM 2744 C C . GLY A 1 355 ? -21.647 -17.576 17.702 1.00 70.75 355 GLY A C 1
ATOM 2745 O O . GLY A 1 355 ? -22.235 -18.610 17.404 1.00 70.75 355 GLY A O 1
ATOM 2746 N N . PHE A 1 356 ? -20.390 -17.335 17.323 1.00 76.50 356 PHE A N 1
ATOM 2747 C CA . PHE A 1 356 ? -19.519 -18.221 16.548 1.00 76.50 356 PHE A CA 1
ATOM 2748 C C . PHE A 1 356 ? -18.106 -18.256 17.146 1.00 76.50 356 PHE A C 1
ATOM 2750 O O . PHE A 1 356 ? -17.745 -17.434 17.992 1.00 76.50 356 PHE A O 1
ATOM 2757 N N . SER A 1 357 ? -17.307 -19.239 16.720 1.00 78.88 357 SER A N 1
ATOM 2758 C CA . SER A 1 357 ? -15.904 -19.343 17.122 1.00 78.88 357 SER A CA 1
ATOM 2759 C C . SER A 1 357 ? -15.095 -18.235 16.461 1.00 78.88 357 SER A C 1
ATOM 2761 O O . SER A 1 357 ? -15.118 -18.101 15.241 1.00 78.88 357 SER A O 1
ATOM 2763 N N . CYS A 1 358 ? -14.383 -17.461 17.275 1.00 82.06 358 CYS A N 1
ATOM 2764 C CA . CYS A 1 358 ? -13.559 -16.368 16.805 1.00 82.06 358 CYS A CA 1
ATOM 2765 C C . CYS A 1 358 ? -12.206 -16.348 17.519 1.00 82.06 358 CYS A C 1
ATOM 2767 O O . CYS A 1 358 ? -12.192 -16.445 18.750 1.00 82.06 358 CYS A O 1
ATOM 2769 N N . PRO A 1 359 ? -11.073 -16.193 16.809 1.00 80.38 359 PRO A N 1
ATOM 2770 C CA . PRO A 1 359 ? -9.800 -15.861 17.436 1.00 80.38 359 PRO A CA 1
ATOM 2771 C C . PRO A 1 359 ? -9.854 -14.423 17.972 1.00 80.38 359 PRO A C 1
ATOM 2773 O O . PRO A 1 359 ? -9.455 -13.468 17.309 1.00 80.38 359 PRO A O 1
ATOM 2776 N N . VAL A 1 360 ? -10.396 -14.275 19.181 1.00 84.25 360 VAL A N 1
ATOM 2777 C CA . VAL A 1 360 ? -10.489 -12.992 19.881 1.00 84.25 360 VAL A CA 1
ATOM 2778 C C . VAL A 1 360 ? -9.101 -12.603 20.398 1.00 84.25 360 VAL A C 1
ATOM 2780 O O . VAL A 1 360 ? -8.460 -13.428 21.058 1.00 84.25 360 VAL A O 1
ATOM 2783 N N . PRO A 1 361 ? -8.634 -11.366 20.149 1.00 89.31 361 PRO A N 1
ATOM 2784 C CA . PRO A 1 361 ? -7.379 -10.905 20.716 1.00 89.31 361 PRO A CA 1
ATOM 2785 C C . PRO A 1 361 ? -7.452 -10.865 22.237 1.00 89.31 361 PRO A C 1
ATOM 2787 O O . PRO A 1 361 ? -8.471 -10.505 22.827 1.00 89.31 361 PRO A O 1
ATOM 2790 N N . ASN A 1 362 ? -6.351 -11.193 22.896 1.00 90.62 362 ASN A N 1
ATOM 2791 C CA . ASN A 1 362 ? -6.258 -11.060 24.340 1.00 90.62 362 ASN A CA 1
ATOM 2792 C C . ASN A 1 362 ? -5.994 -9.599 24.751 1.00 90.62 362 ASN A C 1
ATOM 2794 O O . ASN A 1 362 ? -5.597 -8.747 23.954 1.00 90.62 362 ASN A O 1
ATOM 2798 N N . LYS A 1 363 ? -6.176 -9.303 26.043 1.00 91.88 363 LYS A N 1
ATOM 2799 C CA . LYS A 1 363 ? -5.993 -7.950 26.592 1.00 91.88 363 LYS A CA 1
ATOM 2800 C C . LYS A 1 363 ? -4.610 -7.354 26.290 1.00 91.88 363 LYS A C 1
ATOM 2802 O O . LYS A 1 363 ? -4.515 -6.154 26.050 1.00 91.88 363 LYS A O 1
ATOM 2807 N N . VAL A 1 364 ? -3.558 -8.173 26.314 1.00 95.00 364 VAL A N 1
ATOM 2808 C CA . VAL A 1 364 ? -2.179 -7.728 26.058 1.00 95.00 364 VAL A CA 1
ATOM 2809 C C . VAL A 1 364 ? -2.003 -7.364 24.585 1.00 95.00 364 VAL A C 1
ATOM 2811 O O . VAL A 1 364 ? -1.399 -6.342 24.283 1.00 95.00 364 VAL A O 1
ATOM 2814 N N . GLU A 1 365 ? -2.579 -8.134 23.663 1.00 94.44 365 GLU A N 1
ATOM 2815 C CA . GLU A 1 365 ? -2.556 -7.821 22.228 1.00 94.44 365 GLU A CA 1
ATOM 2816 C C . GLU A 1 365 ? -3.255 -6.493 21.926 1.00 94.44 365 GLU A C 1
ATOM 2818 O O . GLU A 1 365 ? -2.685 -5.656 21.229 1.00 94.44 365 GLU A O 1
ATOM 2823 N N . VAL A 1 366 ? -4.436 -6.256 22.511 1.00 95.62 366 VAL A N 1
ATOM 2824 C CA . VAL A 1 366 ? -5.156 -4.976 22.378 1.00 95.62 366 VAL A CA 1
ATOM 2825 C C . VAL A 1 366 ? -4.299 -3.812 22.892 1.00 95.62 366 VAL A C 1
ATOM 2827 O O . VAL A 1 366 ? -4.166 -2.787 22.223 1.00 95.62 366 VAL A O 1
ATOM 2830 N N . GLN A 1 367 ? -3.673 -3.975 24.062 1.00 96.81 367 GLN A N 1
ATOM 2831 C CA . GLN A 1 367 ? -2.799 -2.957 24.654 1.00 96.81 367 GLN A CA 1
ATOM 2832 C C . GLN A 1 367 ? -1.551 -2.688 23.802 1.00 96.81 367 GLN A C 1
ATOM 2834 O O . GLN A 1 367 ? -1.178 -1.531 23.617 1.00 96.81 367 GLN A O 1
ATOM 2839 N N . ASN A 1 368 ? -0.933 -3.731 23.246 1.00 97.50 368 ASN A N 1
ATOM 2840 C CA . ASN A 1 368 ? 0.244 -3.602 22.390 1.00 97.50 368 ASN A CA 1
ATOM 2841 C C . ASN A 1 368 ? -0.082 -2.864 21.085 1.00 97.50 368 ASN A C 1
ATOM 2843 O O . ASN A 1 368 ? 0.679 -1.990 20.677 1.00 97.50 368 ASN A O 1
ATOM 2847 N N . LEU A 1 369 ? -1.223 -3.162 20.454 1.00 97.81 369 LEU A N 1
ATOM 2848 C CA . LEU A 1 369 ? -1.670 -2.454 19.249 1.00 97.81 369 LEU A CA 1
ATOM 2849 C C . LEU A 1 369 ? -1.905 -0.960 19.529 1.00 97.81 369 LEU A C 1
ATOM 2851 O O . LEU A 1 369 ? -1.435 -0.107 18.778 1.00 97.81 369 LEU A O 1
ATOM 2855 N N . ALA A 1 370 ? -2.554 -0.629 20.650 1.00 97.38 370 ALA A N 1
ATOM 2856 C CA . ALA A 1 370 ? -2.746 0.760 21.073 1.00 97.38 370 ALA A CA 1
ATOM 2857 C C . ALA A 1 370 ? -1.417 1.481 21.381 1.00 97.38 370 ALA A C 1
ATOM 2859 O O . ALA A 1 370 ? -1.262 2.670 21.081 1.00 97.38 370 ALA A O 1
ATOM 2860 N N . ALA A 1 371 ? -0.440 0.767 21.948 1.00 98.06 371 ALA A N 1
ATOM 2861 C CA . ALA A 1 371 ? 0.895 1.300 22.196 1.00 98.06 371 ALA A CA 1
ATOM 2862 C C . ALA A 1 371 ? 1.628 1.621 20.885 1.00 98.06 371 ALA A C 1
ATOM 2864 O O . ALA A 1 371 ? 2.182 2.711 20.767 1.00 98.06 371 ALA A O 1
ATOM 2865 N N . VAL A 1 372 ? 1.561 0.739 19.877 1.00 97.94 372 VAL A N 1
ATOM 2866 C CA . VAL A 1 372 ? 2.143 0.987 18.541 1.00 97.94 372 VAL A CA 1
ATOM 2867 C C . VAL A 1 372 ? 1.594 2.278 17.935 1.00 97.94 372 VAL A C 1
ATOM 2869 O O . VAL A 1 372 ? 2.374 3.120 17.493 1.00 97.94 372 VAL A O 1
ATOM 2872 N N . VAL A 1 373 ? 0.271 2.469 17.968 1.00 98.06 373 VAL A N 1
ATOM 2873 C CA . VAL A 1 373 ? -0.388 3.692 17.477 1.00 98.06 373 VAL A CA 1
ATOM 2874 C C . VAL A 1 373 ? 0.123 4.923 18.219 1.00 98.06 373 VAL A C 1
ATOM 2876 O O . VAL A 1 373 ? 0.519 5.906 17.596 1.00 98.06 373 VAL A O 1
ATOM 2879 N N . THR A 1 374 ? 0.148 4.860 19.551 1.00 97.69 374 THR A N 1
ATOM 2880 C CA . THR A 1 374 ? 0.545 5.992 20.397 1.00 97.69 374 THR A CA 1
ATOM 2881 C C . THR A 1 374 ? 1.998 6.386 20.143 1.00 97.69 374 THR A C 1
ATOM 2883 O O . THR A 1 374 ? 2.291 7.559 19.915 1.00 97.69 374 THR A O 1
ATOM 2886 N N . THR A 1 375 ? 2.914 5.413 20.145 1.00 97.75 375 THR A N 1
ATOM 2887 C CA . THR A 1 375 ? 4.340 5.666 19.928 1.00 97.75 375 THR A CA 1
ATOM 2888 C C . THR A 1 375 ? 4.597 6.184 18.518 1.00 97.75 375 THR A C 1
ATOM 2890 O O . THR A 1 375 ? 5.275 7.196 18.376 1.00 97.75 375 THR A O 1
ATOM 2893 N N . LEU A 1 376 ? 4.025 5.559 17.484 1.00 97.44 376 LEU A N 1
ATOM 2894 C CA . LEU A 1 376 ? 4.228 6.003 16.106 1.00 97.44 376 LEU A CA 1
ATOM 2895 C C . LEU A 1 376 ? 3.651 7.397 15.850 1.00 97.44 376 LEU A C 1
ATOM 2897 O O . LEU A 1 376 ? 4.314 8.222 15.226 1.00 97.44 376 LEU A O 1
ATOM 2901 N N . SER A 1 377 ? 2.456 7.692 16.366 1.00 97.06 377 SER A N 1
ATOM 2902 C CA . SER A 1 377 ? 1.844 9.021 16.252 1.00 97.06 377 SER A CA 1
ATOM 2903 C C . SER A 1 377 ? 2.700 10.101 16.918 1.00 97.06 377 SER A C 1
ATOM 2905 O O . SER A 1 377 ? 2.867 11.187 16.363 1.00 97.06 377 SER A O 1
ATOM 2907 N N . ALA A 1 378 ? 3.256 9.820 18.101 1.00 97.19 378 ALA A N 1
ATOM 2908 C CA . ALA A 1 378 ? 4.137 10.753 18.800 1.00 97.19 378 ALA A CA 1
ATOM 2909 C C . ALA A 1 378 ? 5.448 10.968 18.031 1.00 97.19 378 ALA A C 1
ATOM 2911 O O . ALA A 1 378 ? 5.833 12.106 17.777 1.00 97.19 378 ALA A O 1
ATOM 2912 N N . THR A 1 379 ? 6.096 9.882 17.602 1.00 96.94 379 THR A N 1
ATOM 2913 C CA . THR A 1 379 ? 7.357 9.934 16.856 1.00 96.94 379 THR A CA 1
ATOM 2914 C C . THR A 1 379 ? 7.211 10.654 15.517 1.00 96.94 379 THR A C 1
ATOM 2916 O O . THR A 1 379 ? 8.045 11.491 15.183 1.00 96.94 379 THR A O 1
ATOM 2919 N N . LEU A 1 380 ? 6.148 10.371 14.758 1.00 95.25 380 LEU A N 1
ATOM 2920 C CA . LEU A 1 380 ? 5.879 11.028 13.478 1.00 95.25 380 LEU A CA 1
ATOM 2921 C C . LEU A 1 380 ? 5.761 12.548 13.665 1.00 95.25 380 LEU A C 1
ATOM 2923 O O . LEU A 1 380 ? 6.388 13.303 12.926 1.00 95.25 380 LEU A O 1
ATOM 2927 N N . GLN A 1 381 ? 5.031 12.993 14.692 1.00 95.75 381 GLN A N 1
ATOM 2928 C CA . GLN A 1 381 ? 4.880 14.412 15.037 1.00 95.75 381 GLN A CA 1
ATOM 2929 C C . GLN A 1 381 ? 6.179 15.055 15.526 1.00 95.75 381 GLN A C 1
ATOM 2931 O O . GLN A 1 381 ? 6.464 16.187 15.153 1.00 95.75 381 GLN A O 1
ATOM 2936 N N . SER A 1 382 ? 6.994 14.358 16.319 1.00 95.44 382 SER A N 1
ATOM 2937 C CA . SER A 1 382 ? 8.234 14.935 16.846 1.00 95.44 382 SER A CA 1
ATOM 2938 C C . SER A 1 382 ? 9.385 14.957 15.839 1.00 95.44 382 SER A C 1
ATOM 2940 O O . SER A 1 382 ? 10.185 15.887 15.855 1.00 95.44 382 SER A O 1
ATOM 2942 N N . GLU A 1 383 ? 9.512 13.925 15.000 1.00 94.00 383 GLU A N 1
ATOM 2943 C CA . GLU A 1 383 ? 10.672 13.751 14.114 1.00 94.00 383 GLU A CA 1
ATOM 2944 C C . GLU A 1 383 ? 10.442 14.301 12.702 1.00 94.00 383 GLU A C 1
ATOM 2946 O O . GLU A 1 383 ? 11.389 14.777 12.073 1.00 94.00 383 GLU A O 1
ATOM 2951 N N . LEU A 1 384 ? 9.209 14.230 12.185 1.00 93.56 384 LEU A N 1
ATOM 2952 C CA . LEU A 1 384 ? 8.923 14.560 10.785 1.00 93.56 384 LEU A CA 1
ATOM 2953 C C . LEU A 1 384 ? 8.206 15.900 10.604 1.00 93.56 384 LEU A C 1
ATOM 2955 O O . LEU A 1 384 ? 8.160 16.391 9.481 1.00 93.56 384 LEU A O 1
ATOM 2959 N N . TRP A 1 385 ? 7.670 16.519 11.655 1.00 94.31 385 TRP A N 1
ATOM 2960 C CA . TRP A 1 385 ? 7.054 17.843 11.543 1.00 94.31 385 TRP A CA 1
ATOM 2961 C C . TRP A 1 385 ? 8.093 18.930 11.226 1.00 94.31 385 TRP A C 1
ATOM 2963 O O . TRP A 1 385 ? 9.115 19.049 11.907 1.00 94.31 385 TRP A O 1
ATOM 2973 N N . ASP A 1 386 ? 7.831 19.748 10.205 1.00 91.44 386 ASP A N 1
ATOM 2974 C CA . ASP A 1 386 ? 8.567 20.985 9.954 1.00 91.44 386 ASP A CA 1
ATOM 2975 C C . ASP A 1 386 ? 7.816 22.180 10.563 1.00 91.44 386 ASP A C 1
ATOM 2977 O O . ASP A 1 386 ? 6.801 22.604 10.011 1.00 91.44 386 ASP A O 1
ATOM 2981 N N . PRO A 1 387 ? 8.290 22.766 11.677 1.00 90.50 387 PRO A N 1
ATOM 2982 C CA . PRO A 1 387 ? 7.627 23.915 12.285 1.00 90.50 387 PRO A CA 1
ATOM 2983 C C . PRO A 1 387 ? 7.840 25.222 11.507 1.00 90.50 387 PRO A C 1
ATOM 2985 O O . PRO A 1 387 ? 7.199 26.216 11.839 1.00 90.50 387 PRO A O 1
ATOM 2988 N N . VAL A 1 388 ? 8.748 25.251 10.523 1.00 86.81 388 VAL A N 1
ATOM 2989 C CA . VAL A 1 388 ? 8.999 26.427 9.679 1.00 86.81 388 VAL A CA 1
ATOM 2990 C C . VAL A 1 388 ? 8.054 26.414 8.488 1.00 86.81 388 VAL A C 1
ATOM 2992 O O . VAL A 1 388 ? 7.332 27.382 8.265 1.00 86.81 388 VAL A O 1
ATOM 2995 N N . ASP A 1 389 ? 8.037 25.299 7.759 1.00 83.31 389 ASP A N 1
ATOM 2996 C CA . ASP A 1 389 ? 7.199 25.147 6.568 1.00 83.31 389 ASP A CA 1
ATOM 2997 C C . ASP A 1 389 ? 5.765 24.707 6.895 1.00 83.31 389 ASP A C 1
ATOM 2999 O O . ASP A 1 389 ? 4.931 24.688 5.997 1.00 83.31 389 ASP A O 1
ATOM 3003 N N . LEU A 1 390 ? 5.481 24.372 8.161 1.00 88.94 390 LEU A N 1
ATOM 3004 C CA . LEU A 1 390 ? 4.185 23.902 8.669 1.00 88.94 390 LEU A CA 1
ATOM 3005 C C . LEU A 1 390 ? 3.655 22.651 7.951 1.00 88.94 390 LEU A C 1
ATOM 3007 O O . LEU A 1 390 ? 2.448 22.466 7.795 1.00 88.94 390 LEU A O 1
ATOM 3011 N N . ILE A 1 391 ? 4.567 21.756 7.567 1.00 88.00 391 ILE A N 1
ATOM 3012 C CA . ILE A 1 391 ? 4.260 20.517 6.850 1.00 88.00 391 ILE A CA 1
ATOM 3013 C C . ILE A 1 391 ? 5.140 19.364 7.331 1.00 88.00 391 ILE A C 1
ATOM 3015 O O . ILE A 1 391 ? 6.248 19.569 7.823 1.00 88.00 391 ILE A O 1
ATOM 3019 N N . PHE A 1 392 ? 4.679 18.124 7.174 1.00 91.19 392 PHE A N 1
ATOM 3020 C CA . PHE A 1 392 ? 5.536 16.974 7.437 1.00 91.19 392 PHE A CA 1
ATOM 3021 C C . PHE A 1 392 ? 6.576 16.781 6.333 1.00 91.19 392 PHE A C 1
ATOM 3023 O O . PHE A 1 392 ? 6.261 16.740 5.141 1.00 91.19 392 PHE A O 1
ATOM 3030 N N . LYS A 1 393 ? 7.828 16.616 6.750 1.00 87.38 393 LYS A N 1
ATOM 3031 C CA . LYS A 1 393 ? 8.964 16.315 5.888 1.00 87.38 393 LYS A CA 1
ATOM 3032 C C . LYS A 1 393 ? 8.813 14.917 5.308 1.00 87.38 393 LYS A C 1
ATOM 3034 O O . LYS A 1 393 ? 8.518 13.960 6.021 1.00 87.38 393 LYS A O 1
ATOM 3039 N N . SER A 1 394 ? 9.121 14.794 4.023 1.00 74.12 394 SER A N 1
ATOM 3040 C CA . SER A 1 394 ? 9.496 13.518 3.431 1.00 74.12 394 SER A CA 1
ATOM 3041 C C . SER A 1 394 ? 10.947 13.599 2.971 1.00 74.12 394 SER A C 1
ATOM 3043 O O . SER A 1 394 ? 11.337 14.569 2.320 1.00 74.12 394 SER A O 1
ATOM 3045 N N . ASN A 1 395 ? 11.735 12.561 3.269 1.00 64.69 395 ASN A N 1
ATOM 3046 C CA . ASN A 1 395 ? 13.043 12.344 2.628 1.00 64.69 395 ASN A CA 1
ATOM 3047 C C . ASN A 1 395 ? 12.909 12.176 1.113 1.00 64.69 395 ASN A C 1
ATOM 3049 O O . ASN A 1 395 ? 13.866 12.381 0.373 1.00 64.69 395 ASN A O 1
ATOM 3053 N N . SER A 1 396 ? 11.695 11.782 0.722 1.00 53.06 396 SER A N 1
ATOM 3054 C CA . SER A 1 396 ? 11.039 12.002 -0.541 1.00 53.06 396 SER A CA 1
ATOM 3055 C C . SER A 1 396 ? 11.352 13.359 -1.141 1.00 53.06 396 SER A C 1
ATOM 3057 O O . SER A 1 396 ? 12.406 13.595 -1.709 1.00 53.06 396 SER A O 1
ATOM 3059 N N . HIS A 1 397 ? 10.385 14.256 -0.971 1.00 54.38 397 HIS A N 1
ATOM 3060 C CA . HIS A 1 397 ? 10.256 15.598 -1.526 1.00 54.38 397 HIS A CA 1
ATOM 3061 C C . HIS A 1 397 ? 9.286 16.402 -0.626 1.00 54.38 397 HIS A C 1
ATOM 3063 O O . HIS A 1 397 ? 8.663 15.841 0.277 1.00 54.38 397 HIS A O 1
ATOM 3069 N N . LYS A 1 398 ? 9.070 17.693 -0.906 1.00 56.44 398 LYS A N 1
ATOM 3070 C CA . LYS A 1 398 ? 7.938 18.450 -0.340 1.00 56.44 398 LYS A CA 1
ATOM 3071 C C . LYS A 1 398 ? 6.719 18.231 -1.244 1.00 56.44 398 LYS A C 1
ATOM 3073 O O . LYS A 1 398 ? 6.679 18.812 -2.319 1.00 56.44 398 LYS A O 1
ATOM 3078 N N . TYR A 1 399 ? 5.785 17.359 -0.858 1.00 64.69 399 TYR A N 1
ATOM 3079 C CA . TYR A 1 399 ? 4.551 17.042 -1.603 1.00 64.69 399 TYR A CA 1
ATOM 3080 C C . TYR A 1 399 ? 3.318 17.078 -0.703 1.00 64.69 399 TYR A C 1
ATOM 3082 O O . TYR A 1 399 ? 3.435 17.082 0.522 1.00 64.69 399 TYR A O 1
ATOM 3090 N N . ILE A 1 400 ? 2.136 16.971 -1.325 1.00 73.00 400 ILE A N 1
ATOM 3091 C CA . ILE A 1 400 ? 0.848 16.716 -0.660 1.00 73.00 400 ILE A CA 1
ATOM 3092 C C . ILE A 1 400 ? 0.900 15.536 0.327 1.00 73.00 400 ILE A C 1
ATOM 3094 O O . ILE A 1 400 ? 0.121 15.476 1.275 1.00 73.00 400 ILE A O 1
ATOM 3098 N N . THR A 1 401 ? 1.861 14.621 0.159 1.00 80.88 401 THR A N 1
ATOM 3099 C CA . THR A 1 401 ? 2.123 13.520 1.091 1.00 80.88 401 THR A CA 1
ATOM 3100 C C . THR A 1 401 ? 2.412 13.998 2.516 1.00 80.88 401 THR A C 1
ATOM 3102 O O . THR A 1 401 ? 2.016 13.328 3.467 1.00 80.88 401 THR A O 1
ATOM 3105 N N . GLY A 1 402 ? 3.006 15.184 2.682 1.00 85.81 402 GLY A N 1
ATOM 3106 C CA . GLY A 1 402 ? 3.230 15.818 3.982 1.00 85.81 402 GLY A CA 1
ATOM 3107 C C . GLY A 1 402 ? 1.951 16.301 4.680 1.00 85.81 402 GLY A C 1
ATOM 3108 O O . GLY A 1 402 ? 1.977 16.588 5.872 1.00 85.81 402 GLY A O 1
ATOM 3109 N N . MET A 1 403 ? 0.817 16.358 3.977 1.00 86.50 403 MET A N 1
ATOM 3110 C CA . MET A 1 403 ? -0.496 16.661 4.562 1.00 86.50 403 MET A CA 1
ATOM 3111 C C . MET A 1 403 ? -1.271 15.403 4.971 1.00 86.50 403 MET A C 1
ATOM 3113 O O . MET A 1 403 ? -2.236 15.483 5.733 1.00 86.50 403 MET A O 1
ATOM 3117 N N . LEU A 1 404 ? -0.855 14.228 4.489 1.00 88.56 404 LEU A N 1
ATOM 3118 C CA . LEU A 1 404 ? -1.562 12.973 4.733 1.00 88.56 404 LEU A CA 1
ATOM 3119 C C . LEU A 1 404 ? -1.659 12.572 6.214 1.00 88.56 404 LEU A C 1
ATOM 3121 O O . LEU A 1 404 ? -2.626 11.885 6.537 1.00 88.56 404 LEU A O 1
ATOM 3125 N N . PRO A 1 405 ? -0.780 12.988 7.148 1.00 92.94 405 PRO A N 1
ATOM 3126 C CA . PRO A 1 405 ? -1.005 12.730 8.572 1.00 92.94 405 PRO A CA 1
ATOM 3127 C C . PRO A 1 405 ? -2.378 13.178 9.103 1.00 92.94 405 PRO A C 1
ATOM 3129 O O . PRO A 1 405 ? -2.884 12.541 10.028 1.00 92.94 405 PRO A O 1
ATOM 3132 N N . LEU A 1 406 ? -3.037 14.174 8.480 1.00 90.12 406 LEU A N 1
ATOM 3133 C CA . LEU A 1 406 ? -4.429 14.560 8.794 1.00 90.12 406 LEU A CA 1
ATOM 3134 C C . LEU A 1 406 ? -5.421 13.407 8.589 1.00 90.12 406 LEU A C 1
ATOM 3136 O O . LEU A 1 406 ? -6.414 13.290 9.305 1.00 90.12 406 LEU A O 1
ATOM 3140 N N . TYR A 1 407 ? -5.169 12.555 7.594 1.00 89.94 407 TYR A N 1
ATOM 3141 C CA . TYR A 1 407 ? -5.966 11.362 7.335 1.00 89.94 407 TYR A CA 1
ATOM 3142 C C . TYR A 1 407 ? -5.779 10.324 8.441 1.00 89.94 407 TYR A C 1
ATOM 3144 O O . TYR A 1 407 ? -6.761 9.764 8.938 1.00 89.94 407 TYR A O 1
ATOM 3152 N N . ALA A 1 408 ? -4.529 10.086 8.845 1.00 90.19 408 ALA A N 1
ATOM 3153 C CA . ALA A 1 408 ? -4.188 8.962 9.700 1.00 90.19 408 ALA A CA 1
ATOM 3154 C C . ALA A 1 408 ? -4.753 9.085 11.109 1.00 90.19 408 ALA A C 1
ATOM 3156 O O . ALA A 1 408 ? -5.676 8.359 11.457 1.00 90.19 408 ALA A O 1
ATOM 3157 N N . THR A 1 409 ? -4.264 10.042 11.886 1.00 88.81 409 THR A N 1
ATOM 3158 C CA . THR A 1 409 ? -4.482 10.115 13.339 1.00 88.81 409 THR A CA 1
ATOM 3159 C C . THR A 1 409 ? -5.109 11.452 13.730 1.00 88.81 409 THR A C 1
ATOM 3161 O O . THR A 1 409 ? -5.435 12.266 12.864 1.00 88.81 409 THR A O 1
ATOM 3164 N N . LYS A 1 410 ? -5.383 11.658 15.017 1.00 89.12 410 LYS A N 1
ATOM 3165 C CA . LYS A 1 410 ? -5.577 12.999 15.569 1.00 89.12 410 LYS A CA 1
ATOM 3166 C C . LYS A 1 410 ? -4.194 13.606 15.817 1.00 89.12 410 LYS A C 1
ATOM 3168 O O . LYS A 1 410 ? -3.365 12.986 16.475 1.00 89.12 410 LYS A O 1
ATOM 3173 N N . LEU A 1 411 ? -3.968 14.804 15.293 1.00 92.00 411 LEU A N 1
ATOM 3174 C CA . LEU A 1 411 ? -2.716 15.536 15.470 1.00 92.00 411 LEU A CA 1
ATOM 3175 C C . LEU A 1 411 ? -2.852 16.566 16.593 1.00 92.00 411 LEU A C 1
ATOM 3177 O O . LEU A 1 411 ? -3.964 16.954 16.966 1.00 92.00 411 LEU A O 1
ATOM 3181 N N . ASP A 1 412 ? -1.713 17.022 17.104 1.00 92.88 412 ASP A N 1
ATOM 3182 C CA . ASP A 1 412 ? -1.650 18.176 17.989 1.00 92.88 412 ASP A CA 1
ATOM 3183 C C . ASP A 1 412 ? -2.256 19.401 17.295 1.00 92.88 412 ASP A C 1
ATOM 3185 O O . ASP A 1 412 ? -2.080 19.613 16.093 1.00 92.88 412 ASP A O 1
ATOM 3189 N N . GLU A 1 413 ? -2.969 20.230 18.056 1.00 89.81 413 GLU A N 1
ATOM 3190 C CA . GLU A 1 413 ? -3.751 21.342 17.507 1.00 89.81 413 GLU A CA 1
ATOM 3191 C C . GLU A 1 413 ? -2.892 22.320 16.691 1.00 89.81 413 GLU A C 1
ATOM 3193 O O . GLU A 1 413 ? -3.306 22.765 15.624 1.00 89.81 413 GLU A O 1
ATOM 3198 N N . SER A 1 414 ? -1.661 22.600 17.131 1.00 91.19 414 SER A N 1
ATOM 3199 C CA . SER A 1 414 ? -0.723 23.465 16.404 1.00 91.19 414 SER A CA 1
ATOM 3200 C C . SER A 1 414 ? -0.300 22.879 15.055 1.00 91.19 414 SER A C 1
ATOM 3202 O O . SER A 1 414 ? -0.246 23.607 14.065 1.00 91.19 414 SER A O 1
ATOM 3204 N N . ILE A 1 415 ? -0.042 21.570 14.999 1.00 93.31 415 ILE A N 1
ATOM 3205 C CA . ILE A 1 415 ? 0.297 20.840 13.772 1.00 93.31 415 ILE A CA 1
ATOM 3206 C C . ILE A 1 415 ? -0.909 20.826 12.834 1.00 93.31 415 ILE A C 1
ATOM 3208 O O . ILE A 1 415 ? -0.792 21.153 11.654 1.00 93.31 415 ILE A O 1
ATOM 3212 N N . GLN A 1 416 ? -2.085 20.490 13.366 1.00 90.50 416 GLN A N 1
ATOM 3213 C CA . GLN A 1 416 ? -3.335 20.467 12.617 1.00 90.50 416 GLN A CA 1
ATOM 3214 C C . GLN A 1 416 ? -3.636 21.840 12.000 1.00 90.50 416 GLN A C 1
ATOM 3216 O O . GLN A 1 416 ? -3.908 21.923 10.805 1.00 90.50 416 GLN A O 1
ATOM 3221 N N . MET A 1 417 ? -3.536 22.920 12.779 1.00 86.31 417 MET A N 1
ATOM 3222 C CA . MET A 1 417 ? -3.738 24.282 12.281 1.00 86.31 417 MET A CA 1
ATOM 3223 C C . MET A 1 417 ? -2.660 24.707 11.282 1.00 86.31 417 MET A C 1
ATOM 3225 O O . MET A 1 417 ? -2.987 25.366 10.295 1.00 86.31 417 MET A O 1
ATOM 3229 N N . GLY A 1 418 ? -1.405 24.295 11.488 1.00 87.50 418 GLY A N 1
ATOM 3230 C CA . GLY A 1 418 ? -0.324 24.502 10.525 1.00 87.50 418 GLY A CA 1
ATOM 3231 C C . GLY A 1 418 ? -0.649 23.880 9.166 1.00 87.50 418 GLY A C 1
ATOM 3232 O O . GLY A 1 418 ? -0.637 24.574 8.154 1.00 87.50 418 GLY A O 1
ATOM 3233 N N . LEU A 1 419 ? -1.081 22.618 9.148 1.00 87.00 419 LEU A N 1
ATOM 3234 C CA . LEU A 1 419 ? -1.477 21.943 7.912 1.00 87.00 419 LEU A CA 1
ATOM 3235 C C . LEU A 1 419 ? -2.732 22.546 7.267 1.00 87.00 419 LEU A C 1
ATOM 3237 O O . LEU A 1 419 ? -2.784 22.680 6.048 1.00 87.00 419 LEU A O 1
ATOM 3241 N N . ILE A 1 420 ? -3.742 22.930 8.054 1.00 82.12 420 ILE A N 1
ATOM 3242 C CA . ILE A 1 420 ? -4.949 23.595 7.530 1.00 82.12 420 ILE A CA 1
ATOM 3243 C C . ILE A 1 420 ? -4.605 24.956 6.913 1.00 82.12 420 ILE A C 1
ATOM 3245 O O . ILE A 1 420 ? -5.228 25.348 5.927 1.00 82.12 420 ILE A O 1
ATOM 3249 N N . SER A 1 421 ? -3.606 25.670 7.445 1.00 80.00 421 SER A N 1
ATOM 3250 C CA . SER A 1 421 ? -3.205 26.985 6.927 1.00 80.00 421 SER A CA 1
ATOM 3251 C C . SER A 1 421 ? -2.776 26.953 5.456 1.00 80.00 421 SER A C 1
ATOM 3253 O O . SER A 1 421 ? -2.919 27.949 4.757 1.00 80.00 421 SER A O 1
ATOM 3255 N N . HIS A 1 422 ? -2.337 25.794 4.964 1.00 76.50 422 HIS A N 1
ATOM 3256 C CA . HIS A 1 422 ? -2.013 25.570 3.558 1.00 76.50 422 HIS A CA 1
ATOM 3257 C C . HIS A 1 422 ? -3.235 25.484 2.631 1.00 76.50 422 HIS A C 1
ATOM 3259 O O . HIS A 1 422 ? -3.102 25.616 1.418 1.00 76.50 422 HIS A O 1
ATOM 3265 N N . ILE A 1 423 ? -4.426 25.250 3.179 1.00 73.44 423 ILE A N 1
ATOM 3266 C CA . ILE A 1 423 ? -5.677 25.121 2.416 1.00 73.44 423 ILE A CA 1
ATOM 3267 C C . ILE A 1 423 ? -6.523 26.382 2.533 1.00 73.44 423 ILE A C 1
ATOM 3269 O O . ILE A 1 423 ? -7.287 26.701 1.623 1.00 73.44 423 ILE A O 1
ATOM 3273 N N . LEU A 1 424 ? -6.405 27.098 3.651 1.00 67.62 424 LEU A N 1
ATOM 3274 C CA . LEU A 1 424 ? -7.128 28.344 3.839 1.00 67.62 424 LEU A CA 1
ATOM 3275 C C . LEU A 1 424 ? -6.574 29.407 2.877 1.00 67.62 424 LEU A C 1
ATOM 3277 O O . LEU A 1 424 ? -5.374 29.688 2.912 1.00 67.62 424 LEU A O 1
ATOM 3281 N N . PRO A 1 425 ? -7.419 30.019 2.030 1.00 57.09 425 PRO A N 1
ATOM 3282 C CA . PRO A 1 425 ? -6.975 31.097 1.160 1.00 57.09 425 PRO A CA 1
ATOM 3283 C C . PRO A 1 425 ? -6.471 32.261 2.016 1.00 57.09 425 PRO A C 1
ATOM 3285 O O . PRO A 1 425 ? -7.138 32.684 2.964 1.00 57.09 425 PRO A O 1
ATOM 3288 N N . THR A 1 426 ? -5.304 32.808 1.676 1.00 54.88 426 THR A N 1
ATOM 3289 C CA . THR A 1 426 ? -4.914 34.128 2.190 1.00 54.88 426 THR A CA 1
ATOM 3290 C C . THR A 1 426 ? -5.382 35.204 1.205 1.00 54.88 426 THR A C 1
ATOM 3292 O O . THR A 1 426 ? -5.588 34.894 0.029 1.00 54.88 426 THR A O 1
ATOM 3295 N N . PRO A 1 427 ? -5.494 36.481 1.621 1.00 50.66 427 PRO A N 1
ATOM 3296 C CA . PRO A 1 427 ? -5.816 37.580 0.706 1.00 50.66 427 PRO A CA 1
ATOM 3297 C C . PRO A 1 427 ? -4.885 37.682 -0.517 1.00 50.66 427 PRO A C 1
ATOM 3299 O O . PRO A 1 427 ? -5.272 38.281 -1.513 1.00 50.66 427 PRO A O 1
ATOM 3302 N N . ASN A 1 428 ? -3.682 37.091 -0.446 1.00 49.31 428 ASN A N 1
ATOM 3303 C CA . ASN A 1 428 ? -2.643 37.172 -1.477 1.00 49.31 428 ASN A CA 1
ATOM 3304 C C . ASN A 1 428 ? -2.261 35.810 -2.096 1.00 49.31 428 ASN A C 1
ATOM 3306 O O . ASN A 1 428 ? -1.472 35.778 -3.034 1.00 49.31 428 ASN A O 1
ATOM 3310 N N . THR A 1 429 ? -2.777 34.690 -1.582 1.00 52.12 429 THR A N 1
ATOM 3311 C CA . THR A 1 429 ? -2.502 33.334 -2.090 1.00 52.12 429 THR A CA 1
ATOM 3312 C C . THR A 1 429 ? -3.783 32.514 -2.057 1.00 52.12 429 THR A C 1
ATOM 3314 O O . THR A 1 429 ? -4.082 31.817 -1.090 1.00 52.12 429 THR A O 1
ATOM 3317 N N . PHE A 1 430 ? -4.540 32.578 -3.151 1.00 53.53 430 PHE A N 1
ATOM 3318 C CA . PHE A 1 430 ? -5.687 31.696 -3.395 1.00 53.53 430 PHE A CA 1
ATOM 3319 C C . PHE A 1 430 ? -5.268 30.310 -3.921 1.00 53.53 430 PHE A C 1
ATOM 3321 O O . PHE A 1 430 ? -6.104 29.453 -4.194 1.00 53.53 430 PHE A O 1
ATOM 3328 N N . HIS A 1 431 ? -3.961 30.089 -4.078 1.00 55.50 431 HIS A N 1
ATOM 3329 C CA . HIS A 1 431 ? -3.429 29.112 -5.012 1.00 55.50 431 HIS A CA 1
ATOM 3330 C C . HIS A 1 431 ? -2.336 28.215 -4.419 1.00 55.50 431 HIS A C 1
ATOM 3332 O O . HIS A 1 431 ? -1.600 27.629 -5.185 1.00 55.50 431 HIS A O 1
ATOM 3338 N N . TYR A 1 432 ? -2.199 28.002 -3.102 1.00 57.28 432 TYR A N 1
ATOM 3339 C CA . TYR A 1 432 ? -1.189 27.037 -2.600 1.00 57.28 432 TYR A CA 1
ATOM 3340 C C . TYR A 1 432 ? -1.322 25.654 -3.277 1.00 57.28 432 TYR A C 1
ATOM 3342 O O . TYR A 1 432 ? -0.348 25.076 -3.753 1.00 57.28 432 TYR A O 1
ATOM 3350 N N . LEU A 1 433 ? -2.559 25.184 -3.447 1.00 59.78 433 LEU A N 1
ATOM 3351 C CA . LEU A 1 433 ? -2.910 23.956 -4.168 1.00 59.78 433 LEU A CA 1
ATOM 3352 C C . LEU A 1 433 ? -2.898 24.086 -5.706 1.00 59.78 433 LEU A C 1
ATOM 3354 O O . LEU A 1 433 ? -3.222 23.139 -6.410 1.00 59.78 433 LEU A O 1
ATOM 3358 N N . CYS A 1 434 ? -2.546 25.246 -6.251 1.00 56.56 434 CYS A N 1
ATOM 3359 C CA . CYS A 1 434 ? -2.433 25.485 -7.691 1.00 56.56 434 CYS A CA 1
ATOM 3360 C C . CYS A 1 434 ? -1.002 25.849 -8.118 1.00 56.56 434 CYS A C 1
ATOM 3362 O O . CYS A 1 434 ? -0.575 25.383 -9.172 1.00 56.56 434 CYS A O 1
ATOM 3364 N N . ASP A 1 435 ? -0.295 26.627 -7.299 1.00 54.03 435 ASP A N 1
ATOM 3365 C CA . ASP A 1 435 ? 1.056 27.164 -7.470 1.00 54.03 435 ASP A CA 1
ATOM 3366 C C . ASP A 1 435 ? 2.114 26.238 -6.868 1.00 54.03 435 ASP A C 1
ATOM 3368 O O . ASP A 1 435 ? 3.214 26.122 -7.402 1.00 54.03 435 ASP A O 1
ATOM 3372 N N . VAL A 1 436 ? 1.791 25.583 -5.745 1.00 54.69 436 VAL A N 1
ATOM 3373 C CA . VAL A 1 436 ? 2.736 24.736 -4.999 1.00 54.69 436 VAL A CA 1
ATOM 3374 C C . VAL A 1 436 ? 2.361 23.255 -5.114 1.00 54.69 436 VAL A C 1
ATOM 3376 O O . VAL A 1 436 ? 3.245 22.418 -5.280 1.00 54.69 436 VAL A O 1
ATOM 3379 N N . PHE A 1 437 ? 1.062 22.920 -5.090 1.00 57.59 437 PHE A N 1
ATOM 3380 C CA . PHE A 1 437 ? 0.576 21.530 -5.089 1.00 57.59 437 PHE A CA 1
ATOM 3381 C C . PHE A 1 437 ? -0.659 21.304 -5.967 1.00 57.59 437 PHE A C 1
ATOM 3383 O O . PHE A 1 437 ? -1.738 21.116 -5.410 1.00 57.59 437 PHE A O 1
ATOM 3390 N N . PRO A 1 438 ? -0.530 21.278 -7.308 1.00 53.50 438 PRO A N 1
ATOM 3391 C CA . PRO A 1 438 ? -1.665 21.105 -8.214 1.00 53.50 438 PRO A CA 1
ATOM 3392 C C . PRO A 1 438 ? -2.481 19.847 -7.877 1.00 53.50 438 PRO A C 1
ATOM 3394 O O . PRO A 1 438 ? -2.067 18.727 -8.169 1.00 53.50 438 PRO A O 1
ATOM 3397 N N . VAL A 1 439 ? -3.663 20.037 -7.293 1.00 51.78 439 VAL A N 1
ATOM 3398 C CA . VAL A 1 439 ? -4.643 18.974 -7.020 1.00 51.78 439 VAL A CA 1
ATOM 3399 C C . VAL A 1 439 ? -5.885 19.179 -7.878 1.00 51.78 439 VAL A C 1
ATOM 3401 O O . VAL A 1 439 ? -6.439 20.271 -7.952 1.00 51.78 439 VAL A O 1
ATOM 3404 N N . SER A 1 440 ? -6.348 18.106 -8.518 1.00 45.62 440 SER A N 1
ATOM 3405 C CA . SER A 1 440 ? -7.394 18.130 -9.553 1.00 45.62 440 SER A CA 1
ATOM 3406 C C . SER A 1 440 ? -8.795 18.547 -9.079 1.00 45.62 440 SER A C 1
ATOM 3408 O O . SER A 1 440 ? -9.705 18.624 -9.895 1.00 45.62 440 SER A O 1
ATOM 3410 N N . ILE A 1 441 ? -8.993 18.764 -7.776 1.00 43.97 441 ILE A N 1
ATOM 3411 C CA . ILE A 1 441 ? -10.289 19.117 -7.173 1.00 43.97 441 ILE A CA 1
ATOM 3412 C C . ILE A 1 441 ? -10.496 20.636 -7.116 1.00 43.97 441 ILE A C 1
ATOM 3414 O O . ILE A 1 441 ? -11.636 21.095 -7.096 1.00 43.97 441 ILE A O 1
ATOM 3418 N N . TYR A 1 442 ? -9.420 21.425 -7.112 1.00 47.44 442 TYR A N 1
ATOM 3419 C CA . TYR A 1 442 ? -9.537 22.877 -7.151 1.00 47.44 442 TYR A CA 1
ATOM 3420 C C . TYR A 1 442 ? -9.469 23.318 -8.614 1.00 47.44 442 TYR A C 1
ATOM 3422 O O . TYR A 1 442 ? -8.488 22.980 -9.283 1.00 47.44 442 TYR A O 1
ATOM 3430 N N . PRO A 1 443 ? -10.490 24.026 -9.139 1.00 43.53 443 PRO A N 1
ATOM 3431 C CA . PRO A 1 443 ? -10.417 24.618 -10.464 1.00 43.53 443 PRO A CA 1
ATOM 3432 C C . PRO A 1 443 ? -9.311 25.669 -10.428 1.00 43.53 443 PRO A C 1
ATOM 3434 O O . PRO A 1 443 ? -9.493 26.794 -9.974 1.00 43.53 443 PRO A O 1
ATOM 3437 N N . CYS A 1 444 ? -8.119 25.255 -10.822 1.00 49.75 444 CYS A N 1
ATOM 3438 C CA . CYS A 1 444 ? -6.988 26.140 -10.953 1.00 49.75 444 CYS A CA 1
ATOM 3439 C C . CYS A 1 444 ? -7.030 26.720 -12.362 1.00 49.75 444 CYS A C 1
ATOM 3441 O O . CYS A 1 444 ? -6.988 25.959 -13.330 1.00 49.75 444 CYS A O 1
ATOM 3443 N N . GLU A 1 445 ? -7.077 28.045 -12.485 1.00 49.34 445 GLU A N 1
ATOM 3444 C CA . GLU A 1 445 ? -6.850 28.695 -13.775 1.00 49.34 445 GLU A CA 1
ATOM 3445 C C . GLU A 1 445 ? -5.482 28.266 -14.341 1.00 49.34 445 GLU A C 1
ATOM 3447 O O . GLU A 1 445 ? -4.559 27.895 -13.598 1.00 49.34 445 GLU A O 1
ATOM 3452 N N . GLU A 1 446 ? -5.335 28.280 -15.666 1.00 49.66 446 GLU A N 1
ATOM 3453 C CA . GLU A 1 446 ? -4.019 28.231 -16.304 1.00 49.66 446 GLU A CA 1
ATOM 3454 C C . GLU A 1 446 ? -3.238 29.461 -15.822 1.00 49.66 446 GLU A C 1
ATOM 3456 O O . GLU A 1 446 ? -3.431 30.571 -16.306 1.00 49.66 446 GLU A O 1
ATOM 3461 N N . SER A 1 447 ? -2.445 29.294 -14.762 1.00 43.84 447 SER A N 1
ATOM 3462 C CA . SER A 1 447 ? -1.887 30.406 -13.997 1.00 43.84 447 SER A CA 1
ATOM 3463 C C . SER A 1 447 ? -1.083 31.356 -14.883 1.00 43.84 447 SER A C 1
ATOM 3465 O O . SER A 1 447 ? -0.259 30.925 -15.692 1.00 43.84 447 SER A O 1
ATOM 3467 N N . THR A 1 448 ? -1.263 32.644 -14.606 1.00 35.25 448 THR A N 1
ATOM 3468 C CA . THR A 1 448 ? -0.587 33.873 -15.054 1.00 35.25 448 THR A CA 1
ATOM 3469 C C . THR A 1 448 ? 0.947 33.911 -14.888 1.00 35.25 448 THR A C 1
ATOM 3471 O O . THR A 1 448 ? 1.544 34.980 -14.819 1.00 35.25 448 THR A O 1
ATOM 3474 N N . MET A 1 449 ? 1.636 32.769 -14.951 1.00 38.97 449 MET A N 1
ATOM 3475 C CA . MET A 1 449 ? 3.091 32.665 -15.165 1.00 38.97 449 MET A CA 1
ATOM 3476 C C . MET A 1 449 ? 3.496 32.970 -16.625 1.00 38.97 449 MET A C 1
ATOM 3478 O O . MET A 1 449 ? 4.642 32.772 -17.021 1.00 38.97 449 MET A O 1
ATOM 3482 N N . ALA A 1 450 ? 2.574 33.508 -17.432 1.00 34.22 450 ALA A N 1
ATOM 3483 C CA . ALA A 1 450 ? 2.820 34.031 -18.774 1.00 34.22 450 ALA A CA 1
ATOM 3484 C C . ALA A 1 450 ? 3.387 35.470 -18.780 1.00 34.22 450 ALA A C 1
ATOM 3486 O O . ALA A 1 450 ? 3.202 36.206 -19.746 1.00 34.22 450 ALA A O 1
ATOM 3487 N N . SER A 1 451 ? 4.109 35.886 -17.736 1.00 37.59 451 SER A N 1
ATOM 3488 C CA . SER A 1 451 ? 4.973 37.070 -17.799 1.00 37.59 451 SER A CA 1
ATOM 3489 C C . SER A 1 451 ? 6.425 36.680 -17.526 1.00 37.59 451 SER A C 1
ATOM 3491 O O . SER A 1 451 ? 6.910 36.784 -16.402 1.00 37.59 451 SER A O 1
ATOM 3493 N N . GLY A 1 452 ? 7.134 36.233 -18.567 1.00 33.47 452 GLY A N 1
ATOM 3494 C CA . GLY A 1 452 ? 8.598 36.284 -18.553 1.00 33.47 452 GLY A CA 1
ATOM 3495 C C . GLY A 1 452 ? 9.329 35.316 -19.471 1.00 33.47 452 GLY A C 1
ATOM 3496 O O . GLY A 1 452 ? 10.191 35.757 -20.220 1.00 33.47 452 GLY A O 1
ATOM 3497 N N . LEU A 1 453 ? 9.017 34.020 -19.443 1.00 32.94 453 LEU A N 1
ATOM 3498 C CA . LEU A 1 453 ? 9.700 33.032 -20.284 1.00 32.94 453 LEU A CA 1
ATOM 3499 C C . LEU A 1 453 ? 8.737 31.917 -20.689 1.00 32.94 453 LEU A C 1
ATOM 3501 O O . LEU A 1 453 ? 8.592 30.913 -19.995 1.00 32.94 453 LEU A O 1
ATOM 3505 N N . ALA A 1 454 ? 8.105 32.086 -21.850 1.00 29.69 454 ALA A N 1
ATOM 3506 C CA . ALA A 1 454 ? 7.489 30.979 -22.563 1.00 29.69 454 ALA A CA 1
ATOM 3507 C C . ALA A 1 454 ? 8.600 29.994 -22.965 1.00 29.69 454 ALA A C 1
ATOM 3509 O O . ALA A 1 454 ? 9.344 30.230 -23.917 1.00 29.69 454 ALA A O 1
ATOM 3510 N N . THR A 1 455 ? 8.754 28.910 -22.207 1.00 33.03 455 THR A N 1
ATOM 3511 C CA . THR A 1 455 ? 9.487 27.739 -22.692 1.00 33.03 455 THR A CA 1
ATOM 3512 C C . THR A 1 455 ? 8.567 26.971 -23.639 1.00 33.03 455 THR A C 1
ATOM 3514 O O . THR A 1 455 ? 7.361 26.909 -23.427 1.00 33.03 455 THR A O 1
ATOM 3517 N N . ALA A 1 456 ? 9.119 26.415 -24.717 1.00 31.17 456 ALA A N 1
ATOM 3518 C CA . ALA A 1 456 ? 8.383 25.729 -25.786 1.00 31.17 456 ALA A CA 1
ATOM 3519 C C . ALA A 1 456 ? 7.731 24.388 -25.366 1.00 31.17 456 ALA A C 1
ATOM 3521 O O . ALA A 1 456 ? 7.324 23.603 -26.222 1.00 31.17 456 ALA A O 1
ATOM 3522 N N . ALA A 1 457 ? 7.649 24.106 -24.066 1.00 35.28 457 ALA A N 1
ATOM 3523 C CA . ALA A 1 457 ? 6.924 22.973 -23.521 1.00 35.28 457 ALA A CA 1
ATOM 3524 C C . ALA A 1 457 ? 5.508 23.449 -23.165 1.00 35.28 457 ALA A C 1
ATOM 3526 O O . ALA A 1 457 ? 5.352 24.434 -22.449 1.00 35.28 457 ALA A O 1
ATOM 3527 N N . GLY A 1 458 ? 4.481 22.783 -23.698 1.00 33.00 458 GLY A N 1
ATOM 3528 C CA . GLY A 1 458 ? 3.084 23.046 -23.341 1.00 33.00 458 GLY A CA 1
ATOM 3529 C C . GLY A 1 458 ? 2.815 22.918 -21.830 1.00 33.00 458 GLY A C 1
ATOM 3530 O O . GLY A 1 458 ? 3.715 22.549 -21.073 1.00 33.00 458 GLY A O 1
ATOM 3531 N N . PRO A 1 459 ? 1.584 23.214 -21.371 1.00 38.25 459 PRO A N 1
ATOM 3532 C CA . PRO A 1 459 ? 1.251 23.204 -19.949 1.00 38.25 459 PRO A CA 1
ATOM 3533 C C . PRO A 1 459 ? 1.645 21.873 -19.301 1.00 38.25 459 PRO A C 1
ATOM 3535 O O . PRO A 1 459 ? 1.267 20.798 -19.772 1.00 38.25 459 PRO A O 1
ATOM 3538 N N . THR A 1 460 ? 2.425 21.946 -18.220 1.00 39.84 460 THR A N 1
ATOM 3539 C CA . THR A 1 460 ? 2.820 20.779 -17.432 1.00 39.84 460 THR A CA 1
ATOM 3540 C C . THR A 1 460 ? 1.552 20.084 -16.927 1.00 39.84 460 THR A C 1
ATOM 3542 O O . THR A 1 460 ? 0.729 20.744 -16.283 1.00 39.84 460 THR A O 1
ATOM 3545 N N . PRO A 1 461 ? 1.350 18.781 -17.185 1.00 39.59 461 PRO A N 1
ATOM 3546 C CA . PRO A 1 461 ? 0.177 18.075 -16.691 1.00 39.59 461 PRO A CA 1
ATOM 3547 C C . PRO A 1 461 ? 0.104 18.189 -15.166 1.00 39.59 461 PRO A C 1
ATOM 3549 O O . PRO A 1 461 ? 1.034 17.803 -14.456 1.00 39.59 461 PRO A O 1
ATOM 3552 N N . ARG A 1 462 ? -1.008 18.719 -14.646 1.00 49.78 462 ARG A N 1
ATOM 3553 C CA . ARG A 1 462 ? -1.320 18.692 -13.212 1.00 49.78 462 ARG A CA 1
ATOM 3554 C C . ARG A 1 462 ? -1.669 17.253 -12.844 1.00 49.78 462 ARG A C 1
ATOM 3556 O O . ARG A 1 462 ? -2.832 16.861 -12.909 1.00 49.78 462 ARG A O 1
ATOM 3563 N N . ILE A 1 463 ? -0.670 16.434 -12.527 1.00 51.91 463 ILE A N 1
ATOM 3564 C CA . ILE A 1 463 ? -0.919 15.044 -12.141 1.00 51.91 463 ILE A CA 1
ATOM 3565 C C . ILE A 1 463 ? -1.502 15.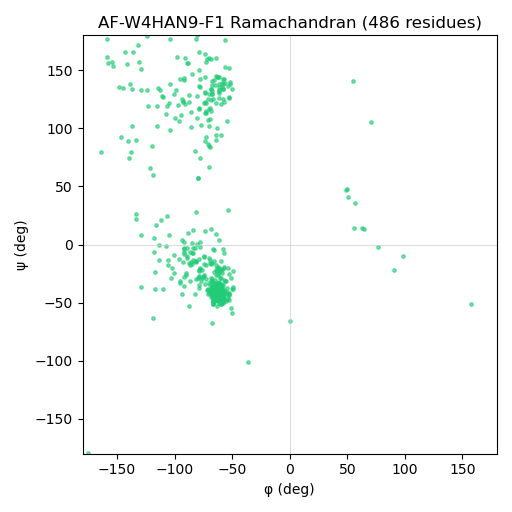022 -10.731 1.00 51.91 463 ILE A C 1
ATOM 3567 O O . ILE A 1 463 ? -0.789 14.924 -9.733 1.00 51.91 463 ILE A O 1
ATOM 3571 N N . GLY A 1 464 ? -2.826 15.104 -10.651 1.00 52.41 464 GLY A N 1
ATOM 3572 C CA . GLY A 1 464 ? -3.550 14.729 -9.452 1.00 52.41 464 GLY A CA 1
ATOM 3573 C C . GLY A 1 464 ? -3.451 13.219 -9.289 1.00 52.41 464 GLY A C 1
ATOM 3574 O O . GLY A 1 464 ? -4.079 12.472 -10.038 1.00 52.41 464 GLY A O 1
ATOM 3575 N N . LEU A 1 465 ? -2.674 12.752 -8.314 1.00 67.38 465 LEU A N 1
ATOM 3576 C CA . LEU A 1 465 ? -2.745 11.356 -7.913 1.00 67.38 465 LEU A CA 1
ATOM 3577 C C . LEU A 1 465 ? -4.096 11.149 -7.205 1.00 67.38 465 LEU A C 1
ATOM 3579 O O . LEU A 1 465 ? -4.287 11.567 -6.062 1.00 67.38 465 LEU A O 1
ATOM 3583 N N . LEU A 1 466 ? -5.059 10.559 -7.920 1.00 71.25 466 LEU A N 1
ATOM 3584 C CA . LEU A 1 466 ? -6.462 10.429 -7.502 1.00 71.25 466 LEU A CA 1
ATOM 3585 C C . LEU A 1 466 ? -6.610 9.887 -6.069 1.00 71.25 466 LEU A C 1
ATOM 3587 O O . LEU A 1 466 ? -7.454 10.351 -5.302 1.00 71.25 466 LEU A O 1
ATOM 3591 N N . ILE A 1 467 ? -5.756 8.936 -5.688 1.00 76.75 467 ILE A N 1
ATOM 3592 C CA . ILE A 1 467 ? -5.799 8.308 -4.368 1.00 76.75 467 ILE A CA 1
ATOM 3593 C C . ILE A 1 467 ? -5.347 9.279 -3.271 1.00 76.75 467 ILE A C 1
ATOM 3595 O O . ILE A 1 467 ? -5.990 9.370 -2.230 1.00 76.75 467 ILE A O 1
ATOM 3599 N N . GLN A 1 468 ? -4.290 10.052 -3.496 1.00 79.50 468 GLN A N 1
ATOM 3600 C CA . GLN A 1 468 ? -3.796 11.061 -2.562 1.00 79.50 468 GLN A CA 1
ATOM 3601 C C . GLN A 1 468 ? -4.843 12.158 -2.357 1.00 79.50 468 GLN A C 1
ATOM 3603 O O . GLN A 1 468 ? -5.044 12.587 -1.224 1.00 79.50 468 GLN A O 1
ATOM 3608 N N . ASN A 1 469 ? -5.570 12.541 -3.413 1.00 77.62 469 ASN A N 1
ATOM 3609 C CA . ASN A 1 469 ? -6.706 13.460 -3.300 1.00 77.62 469 ASN A CA 1
ATOM 3610 C C . ASN A 1 469 ? -7.813 12.885 -2.412 1.00 77.62 469 ASN A C 1
ATOM 3612 O O . ASN A 1 469 ? -8.301 13.566 -1.511 1.00 77.62 469 ASN A O 1
ATOM 3616 N N . TYR A 1 470 ? -8.179 11.620 -2.629 1.00 82.00 470 TYR A N 1
ATOM 3617 C CA . TYR A 1 470 ? -9.154 10.922 -1.793 1.00 82.00 470 TYR A CA 1
ATOM 3618 C C . TYR A 1 470 ? -8.722 10.871 -0.315 1.00 82.00 470 TYR A C 1
ATOM 3620 O O . TYR A 1 470 ? -9.517 11.181 0.576 1.00 82.00 470 TYR A O 1
ATOM 3628 N N . LEU A 1 471 ? -7.459 10.530 -0.044 1.00 84.50 471 LEU A N 1
ATOM 3629 C CA . LEU A 1 471 ? -6.913 10.457 1.314 1.00 84.50 471 LEU A CA 1
ATOM 3630 C C . LEU A 1 471 ? -6.871 11.833 1.988 1.00 84.50 471 LEU A C 1
ATOM 3632 O O . LEU A 1 471 ? -7.316 11.972 3.128 1.00 84.50 471 LEU A O 1
ATOM 3636 N N . LEU A 1 472 ? -6.394 12.857 1.275 1.00 81.44 472 LEU A N 1
ATOM 3637 C CA . LEU A 1 472 ? -6.371 14.234 1.757 1.00 81.44 472 LEU A CA 1
ATOM 3638 C C . LEU A 1 472 ? -7.780 14.700 2.124 1.00 81.44 472 LEU A C 1
ATOM 3640 O O . LEU A 1 472 ? -8.000 15.158 3.241 1.00 81.44 472 LEU A O 1
ATOM 3644 N N . TYR A 1 473 ? -8.748 14.519 1.223 1.00 80.88 473 TYR A N 1
ATOM 3645 C CA . TYR A 1 473 ? -10.137 14.915 1.447 1.00 80.88 473 TYR A CA 1
ATOM 3646 C C . TYR A 1 473 ? -10.730 14.263 2.702 1.00 80.88 473 TYR A C 1
ATOM 3648 O O . TYR A 1 473 ? -11.354 14.927 3.531 1.00 80.88 473 TYR A O 1
ATOM 3656 N N . ARG A 1 474 ? -10.464 12.967 2.902 1.00 83.94 474 ARG A N 1
ATOM 3657 C CA . ARG A 1 474 ? -10.872 12.236 4.111 1.00 83.94 474 ARG A CA 1
ATOM 3658 C C . ARG A 1 474 ? -10.233 12.814 5.375 1.00 83.94 474 ARG A C 1
ATOM 3660 O O . ARG A 1 474 ? -10.917 12.924 6.392 1.00 83.94 474 ARG A O 1
ATOM 3667 N N . GLY A 1 475 ? -8.960 13.203 5.312 1.00 85.12 475 GLY A N 1
ATOM 3668 C CA . GLY A 1 475 ? -8.281 13.901 6.406 1.00 85.12 475 GLY A CA 1
ATOM 3669 C C . GLY A 1 475 ? -8.915 15.254 6.729 1.00 85.12 475 GLY A C 1
ATOM 3670 O O . GLY A 1 475 ? -9.165 15.553 7.894 1.00 85.12 475 GLY A O 1
ATOM 3671 N N . LEU A 1 476 ? -9.267 16.037 5.709 1.00 82.44 476 LEU A N 1
ATOM 3672 C CA . LEU A 1 476 ? -9.899 17.345 5.896 1.00 82.44 476 LEU A CA 1
ATOM 3673 C C . LEU A 1 476 ? -11.295 17.248 6.500 1.00 82.44 476 LEU A C 1
ATOM 3675 O O . LEU A 1 476 ? -11.588 17.967 7.453 1.00 82.44 476 LEU A O 1
ATOM 3679 N N . ILE A 1 477 ? -12.133 16.322 6.026 1.00 81.19 477 ILE A N 1
ATOM 3680 C CA . ILE A 1 477 ? -13.450 16.090 6.637 1.00 81.19 477 ILE A CA 1
ATOM 3681 C C . ILE A 1 477 ? -13.297 15.710 8.109 1.00 81.19 477 ILE A C 1
ATOM 3683 O O . ILE A 1 477 ? -13.983 16.272 8.962 1.00 81.19 477 ILE A O 1
ATOM 3687 N N . LYS A 1 478 ? -12.388 14.775 8.421 1.00 81.12 478 LYS A N 1
ATOM 3688 C CA . LYS A 1 478 ? -12.139 14.319 9.797 1.00 81.12 478 LYS A CA 1
ATOM 3689 C C . LYS A 1 478 ? -11.836 15.502 10.718 1.00 81.12 478 LYS A C 1
ATOM 3691 O O . LYS A 1 478 ? -12.416 15.609 11.795 1.00 81.12 478 LYS A O 1
ATOM 3696 N N . VAL A 1 479 ? -10.972 16.400 10.262 1.00 79.31 479 VAL A N 1
ATOM 3697 C CA . VAL A 1 479 ? -10.542 17.605 10.973 1.00 79.31 479 VAL A CA 1
ATOM 3698 C C . VAL A 1 479 ? -11.678 18.614 11.149 1.00 79.31 479 VAL A C 1
ATOM 3700 O O . VAL A 1 479 ? -11.918 19.075 12.263 1.00 79.31 479 VAL A O 1
ATOM 3703 N N . VAL A 1 480 ? -12.430 18.915 10.087 1.00 75.00 480 VAL A N 1
ATOM 3704 C CA . VAL A 1 480 ? -13.575 19.838 10.152 1.00 75.00 480 VAL A CA 1
ATOM 3705 C C . VAL A 1 480 ? -14.634 19.320 11.126 1.00 75.00 480 VAL A C 1
ATOM 3707 O O . VAL A 1 480 ? -15.101 20.064 11.986 1.00 75.00 480 VAL A O 1
ATOM 3710 N N . CYS A 1 481 ? -14.967 18.028 11.069 1.00 73.69 481 CYS A N 1
ATOM 3711 C CA . CYS A 1 481 ? -15.910 17.420 12.006 1.00 73.69 481 CYS A CA 1
ATOM 3712 C C . CYS A 1 481 ? -15.430 17.494 13.465 1.00 73.69 481 CYS A C 1
ATOM 3714 O O . CYS A 1 481 ? -16.252 17.661 14.367 1.00 73.69 481 CYS A O 1
ATOM 3716 N N . GLN A 1 482 ? -14.123 17.373 13.716 1.00 73.25 482 GLN A N 1
ATOM 3717 C CA . GLN A 1 482 ? -13.553 17.527 15.058 1.00 73.25 482 GLN A CA 1
ATOM 3718 C C . GLN A 1 482 ? -13.659 18.968 15.564 1.00 73.25 482 GLN A C 1
ATOM 3720 O O . GLN A 1 482 ? -14.043 19.169 16.714 1.00 73.25 482 GLN A O 1
ATOM 3725 N N . LEU A 1 483 ? -13.368 19.954 14.712 1.00 69.62 483 LEU A N 1
ATOM 3726 C CA . LEU A 1 483 ? -13.486 21.371 15.060 1.00 69.62 483 LEU A CA 1
ATOM 3727 C C . LEU A 1 483 ? -14.937 21.748 15.382 1.00 69.62 483 LEU A C 1
ATOM 3729 O O . LEU A 1 483 ? -15.184 22.362 16.415 1.00 69.62 483 LEU A O 1
ATOM 3733 N N . ILE A 1 484 ? -15.901 21.300 14.568 1.00 68.00 484 ILE A N 1
ATOM 3734 C CA . ILE A 1 484 ? -17.333 21.538 14.818 1.00 68.00 484 ILE A CA 1
ATOM 3735 C C . ILE A 1 484 ? -17.742 20.978 16.186 1.00 68.00 484 ILE A C 1
ATOM 3737 O O . ILE A 1 484 ? -18.349 21.695 16.979 1.00 68.00 484 ILE A O 1
ATOM 3741 N N . ARG A 1 485 ? -17.356 19.730 16.494 1.00 65.12 485 ARG A N 1
ATOM 3742 C CA . ARG A 1 485 ? -17.658 19.083 17.784 1.00 65.12 485 ARG A CA 1
ATOM 3743 C C . ARG A 1 485 ? -17.010 19.764 18.989 1.00 65.12 485 ARG A C 1
ATOM 3745 O O . ARG A 1 485 ? -17.514 19.607 20.089 1.00 65.12 485 ARG A O 1
ATOM 3752 N N . ALA A 1 486 ? -15.886 20.456 18.813 1.00 61.94 486 ALA A N 1
ATOM 3753 C CA . ALA A 1 486 ? -15.237 21.198 19.894 1.00 61.94 486 ALA A CA 1
ATOM 3754 C C . ALA A 1 486 ? -15.929 22.544 20.182 1.00 61.94 486 ALA A C 1
ATOM 3756 O O . ALA A 1 486 ? -15.778 23.090 21.272 1.00 61.94 486 ALA A O 1
ATOM 3757 N N . THR A 1 487 ? -16.666 23.080 19.204 1.00 54.50 487 THR A N 1
ATOM 3758 C CA . THR A 1 487 ? -17.402 24.353 19.310 1.00 54.50 487 THR A CA 1
ATOM 3759 C C . THR A 1 487 ? -18.881 24.202 19.683 1.00 54.50 487 THR A C 1
ATOM 3761 O O . THR A 1 487 ? -19.520 25.204 20.005 1.00 54.50 487 THR A O 1
ATOM 3764 N N . SER A 1 488 ? -19.418 22.979 19.621 1.00 44.94 488 SER A N 1
ATOM 3765 C CA . SER A 1 488 ? -20.771 22.593 20.055 1.00 44.94 488 SER A CA 1
ATOM 3766 C C . SER A 1 488 ? -20.751 22.009 21.457 1.00 44.94 488 SER A C 1
ATOM 3768 O O . SER A 1 488 ? -21.651 22.355 22.250 1.00 44.94 488 SER A O 1
#

Nearest PDB structures (foldseek):
  6g3n-assembly1_A  TM=8.199E-01  e=9.805E-11  Mycolicibacterium hassiacum DSM 44199
  6q5t-assembly1_B  TM=7.776E-01  e=3.421E-11  Mycolicibacterium hassiacum DSM 44199
  4wvb-assembly2_B  TM=7.743E-01  e=2.450E-10  Thermus thermophilus HB8
  2z07-assembly2_B  TM=8.086E-01  e=6.122E-10  Thermus thermophilus
  2z07-assembly1_A  TM=7.481E-01  e=7.023E-10  The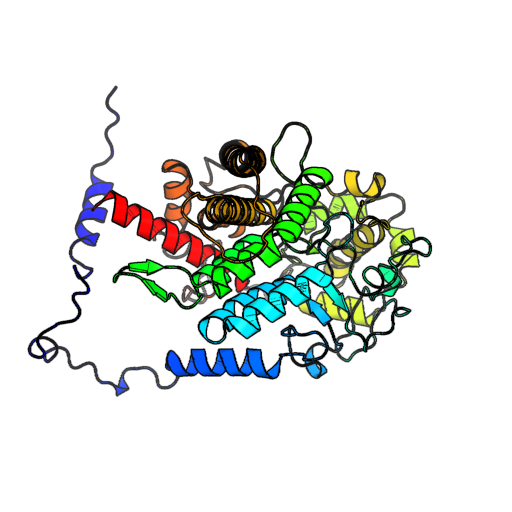rmus thermophilus

Organism: Aphanomyces astaci (NCBI:txid112090)

InterPro domains:
  IPR008928 Six-hairpin glycosidase superfamily [SSF48208] (44-434)
  IPR012341 Six-hairpin glycosidase-like superfamily [G3DSA:1.50.10.10] (51-477)
  IPR054491 Mannosylglycerate hydrolase MGH1-like, glycoside hydrolase domain [PF22422] (85-422)

Radius of gyration: 24.6 Å; Cα contacts (8 Å, |Δi|>4): 639; chains: 1; bounding box: 73×66×57 Å

pLDDT: mean 77.89, std 21.88, range [21.31, 98.5]

Sequence (488 aa):
MMVKVPLVMLSGLAAFTEAWPRAINLYSSQDQLDTRTFDPDDVPPHVPQFDEIVKAAYAVLTANFDDQMNATAPGPQEDIGFQHINSRDALLSAQALAHRDFSQATAQFKSLLRHQWSNGFMPDLIYGPSVGASLKWLPTNKTFYPGPAFWGSSTAPSDARTNSSTSGILAPPLHAETAMRIFYLAPLDTSMSTPVYTHEAMGFLCDVFPSLYKFHAYLLASRQRTNTSLLSLRHPWESMAAINPGWKSALASVKAAADFAQVISRLQVPTVTAQAFVAQAAVFYPASSHDEIIQDIYYPMLYLASCVGNNSTITSKCATTFDVVDIEFNTIFLRSAEALAEMATLLYQPVTKLGFSCPVPNKVEVQNLAAVVTTLSATLQSELWDPVDLIFKSNSHKYITGMLPLYATKLDESIQMGLISHILPTPNTFHYLCDVFPVSIYPCEESTMASGLATAAGPTPRIGLLIQNYLLYRGLIKVVCQLIRATS